Protein AF-0000000065978374 (afdb_homodimer)

pLDDT: mean 97.98, std 1.86, range [86.25, 99.0]

Sequence (442 aa):
VQWHQIPGKLMHITATPHFLWGVNSNQQIYLCRQPCYDGQWTQISGSLKQVDADDHEVWGVNRNDDIYKRPVDGSGSWVRVSGKLKHVSASGYGYIWGVNSNDQIYKCPKPCNGAWTQVNGRLKQIDGGQSMVYGVNSANAIYRRPVDGSGSWQQISGSLKHITGSGLSEVFGVNSNDQIYRCTKPCSGQWSLIDGRLKQCDATGNTIVGVNSVDNIYRSGVQWHQIPGKLMHITATPHFLWGVNSNQQIYLCRQPCYDGQWTQISGSLKQVDADDHEVWGVNRNDDIYKRPVDGSGSWVRVSGKLKHVSASGYGYIWGVNSNDQIYKCPKPCNGAWTQVNGRLKQIDGGQSMVYGVNSANAIYRRPVDGSGSWQQISGSLKHITGSGLSEVFGVNSNDQIYRCTKPCSGQWSLIDGRLKQCDATGNTIVGVNSVDNIYRSG

Radius of gyration: 21.27 Å; Cα contacts (8 Å, |Δi|>4): 1409; chains: 2; bounding box: 43×60×51 Å

Solvent-accessible surface area (backbone atoms only — not comparable to full-atom values): 21474 Å² total; per-residue (Å²): 124,53,76,41,70,28,61,66,65,26,63,36,51,26,37,35,80,52,32,36,38,31,16,26,92,84,16,42,31,35,39,27,54,57,88,36,66,80,34,69,64,42,77,44,90,71,64,27,64,39,55,19,32,33,60,55,36,31,34,32,16,25,94,84,15,43,30,34,35,29,46,50,86,66,51,83,63,79,41,79,37,66,68,64,26,63,38,56,15,39,40,17,50,48,22,33,38,31,17,25,91,84,15,42,31,35,38,20,54,46,73,62,77,47,69,66,41,78,42,89,68,64,26,62,40,54,17,21,4,75,63,37,25,30,28,18,26,91,86,15,44,30,33,35,29,44,36,84,64,54,84,62,80,41,78,35,62,67,64,28,66,37,54,24,27,38,22,65,60,36,30,39,34,17,26,92,84,16,44,29,33,36,21,56,62,84,62,73,45,70,66,41,81,42,82,68,64,25,61,38,57,24,25,30,53,92,37,44,38,30,16,26,91,85,14,44,31,36,34,46,110,122,54,76,40,72,28,59,67,67,26,63,34,51,24,36,36,81,53,32,33,40,32,18,25,91,84,16,41,31,36,39,25,55,57,87,35,68,79,33,69,64,41,77,45,90,68,64,28,66,40,58,20,32,34,59,54,35,30,33,32,17,26,94,83,15,44,31,33,34,30,44,49,87,64,51,83,60,79,41,79,37,66,69,63,26,63,36,55,15,40,41,17,48,47,23,34,38,32,18,24,93,84,16,42,30,34,38,21,54,44,73,64,80,47,68,67,41,80,43,91,69,64,26,62,40,55,17,21,3,76,62,36,25,29,28,17,26,91,84,15,45,30,33,35,27,43,37,86,64,54,84,62,80,41,77,33,62,68,65,28,66,36,51,24,25,38,22,64,60,35,31,39,34,16,25,92,84,16,42,30,34,37,21,57,63,84,61,71,44,70,65,40,82,40,81,68,64,25,60,39,57,27,24,30,53,93,36,44,35,28,16,25,90,84,16,43,32,36,33,46,110

Organism: Tachypleus tridentatus (NCBI:txid6853)

Secondary structure (DSSP, 8-state):
--EEEEEEE-SEEEE-SSEEEEE-TT--EEEEETT-TT---EEESS--SEEEE-SSEEEEE-TT-EEEEEETTS-S--EEEEEE-SEEE--STTEEEEE-TT-EEEEEESSPSS--EEEEEE-SEEEE-SSEEEEE-TT--EEEEETTS-S--EEESS--SEEE--BSSEEEEE-TT-EEEEEESSPSS--EEEEEE-SEEEEEBTEEEEE-TT-EEEEE-/--EEEEEEE-SEEEE-SSEEEEE-TT--EEEEETT-TT---EEESS--SEEEE-SSEEEEE-TT-EEEEEETTS-S--EEEEEE-SEEE--STTEEEEE-TT-EEEEEESSPSS--EEEEEE-SEEEE-SSEEEEE-TT--EEEEETTS-S--EEESS--SEEE--BSSEEEEE-TT-EEEEEESSPSS--EEEEEE-SEEEEEBTEEEEE-TT-EEEEE-

Foldseek 3Di:
DDKQWAPDFFPEWEDEPFKIWGAHPQQWIWIDTPPRSHVPIDTADDGFDYWEDYPFKIWGAHPQQWIWMDGNVRDDDIDTADDGFPEWEPLADQWIWGAHPQQWIWIAGPVGRHPIDTADDGFPYWYHADFKIWGAHPQQWIWIDGSVRPDDIDTADDGFPEKYHNEDQWIWGAHPQQWIWIAGPVGRHPIDTDPDGFPYWYDYYHKIWGAHPRRIIMIDD/DDKQWAPDFFPEWEDEPFKIWGAHPQQWIWIDTPPRSHVPIDTADDGFDYWEDYPFKIWGAHPQQWIWMDGNVRDDDIDTADDGFPEWEPLADQWIWGAHPQQWIWIAGPVGRHPIDTADDGFPYWYHADFKIWGAHPQQWIWIDGSVRPDDIDTADDGFPEKYHNEDQWIWGAHPQQWIWIAGPVGRHPIDTDPDGFPYWYDYYHKIWGAHPRRIIMIDD

Structure (mmCIF, N/CA/C/O backbone):
data_AF-0000000065978374-model_v1
#
loop_
_entity.id
_entity.type
_entity.pdbx_description
1 polymer 'Lectin L6'
#
loop_
_atom_site.group_PDB
_atom_site.id
_atom_site.type_symbol
_atom_site.label_atom_id
_atom_site.label_alt_id
_atom_site.label_comp_id
_atom_site.label_asym_id
_atom_site.label_entity_id
_atom_site.label_seq_id
_atom_site.pdbx_PDB_ins_code
_atom_site.Cartn_x
_atom_site.Cartn_y
_atom_site.Cartn_z
_atom_site.occupancy
_atom_site.B_iso_or_equiv
_atom_site.auth_seq_id
_atom_site.auth_comp_id
_atom_site.auth_asym_id
_atom_site.auth_atom_id
_atom_site.pdbx_PDB_model_num
ATOM 1 N N . VAL A 1 1 ? -16.656 19.312 -4.035 1 86.25 1 VAL A N 1
ATOM 2 C CA . VAL A 1 1 ? -16.766 18.219 -3.068 1 86.25 1 VAL A CA 1
ATOM 3 C C . VAL A 1 1 ? -17.781 18.609 -1.987 1 86.25 1 VAL A C 1
ATOM 5 O O . VAL A 1 1 ? -17.906 19.781 -1.637 1 86.25 1 VAL A O 1
ATOM 8 N N . GLN A 1 2 ? -18.516 17.641 -1.578 1 93.69 2 GLN A N 1
ATOM 9 C CA . GLN A 1 2 ? -19.359 17.844 -0.401 1 93.69 2 GLN A CA 1
ATOM 10 C C . GLN A 1 2 ? -18.609 17.469 0.877 1 93.69 2 GLN A C 1
ATOM 12 O O . GLN A 1 2 ? -17.984 16.422 0.949 1 93.69 2 GLN A O 1
ATOM 17 N N . TRP A 1 3 ? -18.719 18.469 1.833 1 97.81 3 TRP A N 1
ATOM 18 C CA . TRP A 1 3 ? -17.984 18.25 3.076 1 97.81 3 TRP A CA 1
ATOM 19 C C . TRP A 1 3 ? -18.938 17.812 4.191 1 97.81 3 TRP A C 1
ATOM 21 O O . TRP A 1 3 ? -20.047 18.328 4.32 1 97.81 3 TRP A O 1
ATOM 31 N N . HIS A 1 4 ? -18.406 16.906 4.961 1 98.19 4 HIS A N 1
ATOM 32 C CA . HIS A 1 4 ? -19 16.531 6.238 1 98.19 4 HIS A CA 1
ATOM 33 C C . HIS A 1 4 ? -18.094 16.906 7.398 1 98.19 4 HIS A C 1
ATOM 35 O O . HIS A 1 4 ? -16.922 16.5 7.438 1 98.19 4 HIS A O 1
ATOM 41 N N . GLN A 1 5 ? -18.688 17.625 8.242 1 98.69 5 GLN A N 1
ATOM 42 C CA . GLN A 1 5 ? -17.906 17.922 9.445 1 98.69 5 GLN A CA 1
ATOM 43 C C . GLN A 1 5 ? -18.016 16.781 10.453 1 98.69 5 GLN A C 1
ATOM 45 O O . GLN A 1 5 ? -19.125 16.359 10.805 1 98.69 5 GLN A O 1
ATOM 50 N N . ILE A 1 6 ? -16.953 16.344 10.922 1 98.88 6 ILE A N 1
ATOM 51 C CA . ILE A 1 6 ? -16.906 15.305 11.945 1 98.88 6 ILE A CA 1
ATOM 52 C C . ILE A 1 6 ? -16.766 15.945 13.328 1 98.88 6 ILE A C 1
ATOM 54 O O . ILE A 1 6 ? -15.93 16.812 13.531 1 98.88 6 ILE A O 1
ATOM 58 N N . PRO A 1 7 ? -17.578 15.508 14.289 1 98.81 7 PRO A N 1
ATOM 59 C CA . PRO A 1 7 ? -17.438 16.062 15.633 1 98.81 7 PRO A CA 1
ATOM 60 C C . PRO A 1 7 ? -16.062 15.82 16.234 1 98.81 7 PRO A C 1
ATOM 62 O O . PRO A 1 7 ? -15.469 14.758 16.031 1 98.81 7 PRO A O 1
ATOM 65 N N . GLY A 1 8 ? -15.57 16.844 16.953 1 98.69 8 GLY A N 1
ATOM 66 C CA . GLY A 1 8 ? -14.25 16.797 17.562 1 98.69 8 GLY A CA 1
ATOM 67 C C . GLY A 1 8 ? -13.328 17.906 17.078 1 98.69 8 GLY A C 1
ATOM 68 O O . GLY A 1 8 ? -13.727 18.734 16.266 1 98.69 8 GLY A O 1
ATOM 69 N N . LYS A 1 9 ? -12.117 17.953 17.641 1 98.88 9 LYS A N 1
ATOM 70 C CA . LYS A 1 9 ? -11.086 18.922 17.281 1 98.88 9 LYS A CA 1
ATOM 71 C C . LYS A 1 9 ? -9.734 18.25 17.094 1 98.88 9 LYS A C 1
ATOM 73 O O . LYS A 1 9 ? -9.25 17.562 18 1 98.88 9 LYS A O 1
ATOM 78 N N . LEU A 1 10 ? -9.164 18.453 15.93 1 98.94 10 LEU A N 1
ATOM 79 C CA . LEU A 1 10 ? -7.82 17.969 15.641 1 98.94 10 LEU A CA 1
ATOM 80 C C . LEU A 1 10 ? -6.984 19.047 14.961 1 98.94 10 LEU A C 1
ATOM 82 O O . LEU A 1 10 ? -7.512 19.859 14.195 1 98.94 10 LEU A O 1
ATOM 86 N N . MET A 1 11 ? -5.715 19.016 15.234 1 98.88 11 MET A N 1
ATOM 87 C CA . MET A 1 11 ? -4.824 19.922 14.516 1 98.88 11 MET A CA 1
ATOM 88 C C . MET A 1 11 ? -4.172 19.219 13.328 1 98.88 11 MET A C 1
ATOM 90 O O . MET A 1 11 ? -3.648 19.875 12.422 1 98.88 11 MET A O 1
ATOM 94 N N . HIS A 1 12 ? -4.086 17.922 13.359 1 98.94 12 HIS A N 1
ATOM 95 C CA . HIS A 1 12 ? -3.529 17.078 12.312 1 98.94 12 HIS A CA 1
ATOM 96 C C . HIS A 1 12 ? -4.309 15.773 12.188 1 98.94 12 HIS A C 1
ATOM 98 O O . HIS A 1 12 ? -4.695 15.18 13.195 1 98.94 12 HIS A O 1
ATOM 104 N N . ILE A 1 13 ? -4.535 15.297 10.898 1 98.94 13 ILE A N 1
ATOM 105 C CA . ILE A 1 13 ? -5.332 14.094 10.68 1 98.94 13 ILE A CA 1
ATOM 106 C C . ILE A 1 13 ? -4.73 13.281 9.531 1 98.94 13 ILE A C 1
ATOM 108 O O . ILE A 1 13 ? -4.121 13.844 8.617 1 98.94 13 ILE A O 1
ATOM 112 N N . THR A 1 14 ? -4.82 11.992 9.594 1 98.94 14 THR A N 1
ATOM 113 C CA . THR A 1 14 ? -4.477 11.086 8.5 1 98.94 14 THR A CA 1
ATOM 114 C C . THR A 1 14 ? -5.543 10.008 8.336 1 98.94 14 THR A C 1
ATOM 116 O O . THR A 1 14 ? -6.289 9.719 9.273 1 98.94 14 THR A O 1
ATOM 119 N N . ALA A 1 15 ? -5.602 9.461 7.129 1 98.62 15 ALA A N 1
ATOM 120 C CA . ALA A 1 15 ? -6.641 8.484 6.82 1 98.62 15 ALA A CA 1
ATOM 121 C C . ALA A 1 15 ? -6.051 7.246 6.148 1 98.62 15 ALA A C 1
ATOM 123 O O . ALA A 1 15 ? -5.148 7.355 5.316 1 98.62 15 ALA A O 1
ATOM 124 N N . THR A 1 16 ? -6.512 6.125 6.547 1 98.06 16 THR A N 1
ATOM 125 C CA . THR A 1 16 ? -6.43 4.871 5.801 1 98.06 16 THR A CA 1
ATOM 126 C C . THR A 1 16 ? -7.812 4.43 5.332 1 98.06 16 THR A C 1
ATOM 128 O O . THR A 1 16 ? -8.82 5.062 5.66 1 98.06 16 THR A O 1
ATOM 131 N N . PRO A 1 17 ? -7.879 3.355 4.594 1 97.12 17 PRO A N 1
ATOM 132 C CA . PRO A 1 17 ? -9.203 2.904 4.172 1 97.12 17 PRO A CA 1
ATOM 133 C C . PRO A 1 17 ? -10.125 2.598 5.352 1 97.12 17 PRO A C 1
ATOM 135 O O . PRO A 1 17 ? -11.352 2.693 5.223 1 97.12 17 PRO A O 1
ATOM 138 N N . HIS A 1 18 ? -9.492 2.387 6.539 1 98 18 HIS A N 1
ATOM 139 C CA . HIS A 1 18 ? -10.367 1.854 7.578 1 98 18 HIS A CA 1
ATOM 140 C C . HIS A 1 18 ? -10.281 2.689 8.852 1 98 18 HIS A C 1
ATOM 142 O O . HIS A 1 18 ? -11.109 2.541 9.75 1 98 18 HIS A O 1
ATOM 148 N N . PHE A 1 19 ? -9.32 3.568 8.914 1 98.69 19 PHE A N 1
ATOM 149 C CA . PHE A 1 19 ? -9.125 4.305 10.156 1 98.69 19 PHE A CA 1
ATOM 150 C C . PHE A 1 19 ? -8.797 5.766 9.875 1 98.69 19 PHE A C 1
ATOM 152 O O . PHE A 1 19 ? -8.109 6.074 8.906 1 98.69 19 PHE A O 1
ATOM 159 N N . LEU A 1 20 ? -9.234 6.602 10.766 1 98.88 20 LEU A N 1
ATOM 160 C CA . LEU A 1 20 ? -8.719 7.957 10.938 1 98.88 20 LEU A CA 1
ATOM 161 C C . LEU A 1 20 ? -7.871 8.062 12.195 1 98.88 20 LEU A C 1
ATOM 163 O O . LEU A 1 20 ? -8.227 7.508 13.242 1 98.88 20 LEU A O 1
ATOM 167 N N . TRP A 1 21 ? -6.785 8.727 12.047 1 98.94 21 TRP A N 1
ATOM 168 C CA . TRP A 1 21 ? -5.941 9.086 13.18 1 98.94 21 TRP A CA 1
ATOM 169 C C . TRP A 1 21 ? -5.691 10.586 13.211 1 98.94 21 TRP A C 1
ATOM 171 O O . TRP A 1 21 ? -5.598 11.234 12.164 1 98.94 21 TRP A O 1
ATOM 181 N N . GLY A 1 22 ? -5.559 11.133 14.383 1 98.94 22 GLY A N 1
ATOM 182 C CA . GLY A 1 22 ? -5.227 12.547 14.477 1 98.94 22 GLY A CA 1
ATOM 183 C C . GLY A 1 22 ? -4.734 12.953 15.852 1 98.94 22 GLY A C 1
ATOM 184 O O . GLY A 1 22 ? -4.754 12.148 16.781 1 98.94 22 GLY A O 1
ATOM 185 N N . VAL A 1 23 ? -4.227 14.156 15.867 1 99 23 VAL A N 1
ATOM 186 C CA . VAL A 1 23 ? -3.76 14.742 17.109 1 99 23 VAL A CA 1
ATOM 187 C C . VAL A 1 23 ? -4.375 16.125 17.297 1 99 23 VAL A C 1
ATOM 189 O O . VAL A 1 23 ? -4.594 16.844 16.312 1 99 23 VAL A O 1
ATOM 192 N N . ASN A 1 24 ? -4.641 16.438 18.516 1 98.94 24 ASN A N 1
ATOM 193 C CA . ASN A 1 24 ? -5.172 17.781 18.781 1 98.94 24 ASN A CA 1
ATOM 194 C C . ASN A 1 24 ? -4.082 18.734 19.234 1 98.94 24 ASN A C 1
ATOM 196 O O . ASN A 1 24 ? -2.898 18.391 19.219 1 98.94 24 ASN A O 1
ATOM 200 N N . SER A 1 25 ? -4.531 19.906 19.609 1 98.69 25 SER A N 1
ATOM 201 C CA . SER A 1 25 ? -3.592 20.969 19.953 1 98.69 25 SER A CA 1
ATOM 202 C C . SER A 1 25 ? -2.844 20.641 21.234 1 98.69 25 SER A C 1
ATOM 204 O O . SER A 1 25 ? -1.785 21.219 21.5 1 98.69 25 SER A O 1
ATOM 206 N N . ASN A 1 26 ? -3.398 19.719 22.078 1 98.69 26 ASN A N 1
ATOM 207 C CA . ASN A 1 26 ? -2.736 19.281 23.297 1 98.69 26 ASN A CA 1
ATOM 208 C C . ASN A 1 26 ? -1.855 18.062 23.062 1 98.69 26 ASN A C 1
ATOM 210 O O . ASN A 1 26 ? -1.359 17.453 24 1 98.69 26 ASN A O 1
ATOM 214 N N . GLN A 1 27 ? -1.805 17.625 21.844 1 98.81 27 GLN A N 1
ATOM 215 C CA . GLN A 1 27 ? -0.979 16.5 21.406 1 98.81 27 GLN A CA 1
ATOM 216 C C . GLN A 1 27 ? -1.55 15.18 21.891 1 98.81 27 GLN A C 1
ATOM 218 O O . GLN A 1 27 ? -0.815 14.195 22.031 1 98.81 27 GLN A O 1
ATOM 223 N N . GLN A 1 28 ? -2.793 15.25 22.203 1 98.94 28 GLN A N 1
ATOM 224 C CA . GLN A 1 28 ? -3.486 13.992 22.453 1 98.94 28 GLN A CA 1
ATOM 225 C C . GLN A 1 28 ? -3.799 13.258 21.156 1 98.94 28 GLN A C 1
ATOM 227 O O . GLN A 1 28 ? -4.105 13.891 20.141 1 98.94 28 GLN A O 1
ATOM 232 N N . ILE A 1 29 ? -3.77 11.969 21.219 1 98.94 29 ILE A N 1
ATOM 233 C CA . ILE A 1 29 ? -3.873 11.141 20.031 1 98.94 29 ILE A CA 1
ATOM 234 C C . ILE A 1 29 ? -5.25 10.484 19.969 1 98.94 29 ILE A C 1
ATOM 236 O O . ILE A 1 29 ? -5.734 9.961 20.984 1 98.94 29 ILE A O 1
ATOM 240 N N . TYR A 1 30 ? -5.797 10.469 18.781 1 98.94 30 TYR A N 1
ATOM 241 C CA . TYR A 1 30 ? -7.145 9.93 18.625 1 98.94 30 TYR A CA 1
ATOM 242 C C . TYR A 1 30 ? -7.23 9 17.422 1 98.94 30 TYR A C 1
ATOM 244 O O . TYR A 1 30 ? -6.594 9.242 16.391 1 98.94 30 TYR A O 1
ATOM 252 N N . LEU A 1 31 ? -8.055 7.953 17.594 1 98.94 31 LEU A N 1
ATOM 253 C CA . LEU A 1 31 ? -8.367 6.957 16.578 1 98.94 31 LEU A CA 1
ATOM 254 C C . LEU A 1 31 ? -9.875 6.859 16.359 1 98.94 31 LEU A C 1
ATOM 256 O O . LEU A 1 31 ? -10.648 6.867 17.312 1 98.94 31 LEU A O 1
ATOM 260 N N . CYS A 1 32 ? -10.258 6.801 15.117 1 98.88 32 CYS A N 1
ATOM 261 C CA . CYS A 1 32 ? -11.656 6.594 14.773 1 98.88 32 CYS A CA 1
ATOM 262 C C . CYS A 1 32 ? -11.789 5.645 13.586 1 98.88 32 CYS A C 1
ATOM 264 O O . CYS A 1 32 ? -11.023 5.738 12.617 1 98.88 32 CYS A O 1
ATOM 266 N N . ARG A 1 33 ? -12.711 4.766 13.633 1 98.25 33 ARG A N 1
ATOM 267 C CA . ARG A 1 33 ? -12.969 3.912 12.477 1 98.25 33 ARG A CA 1
ATOM 268 C C . ARG A 1 33 ? -13.688 4.684 11.375 1 98.25 33 ARG A C 1
ATOM 270 O O . ARG A 1 33 ? -14.602 5.469 11.656 1 98.25 33 ARG A O 1
ATOM 277 N N . GLN A 1 34 ? -13.297 4.488 10.133 1 97.44 34 GLN A N 1
ATOM 278 C CA . GLN A 1 34 ? -13.961 5.148 9.016 1 97.44 34 GLN A CA 1
ATOM 279 C C . GLN A 1 34 ? -15.383 4.629 8.836 1 97.44 34 GLN A C 1
ATOM 281 O O . GLN A 1 34 ? -15.656 3.455 9.086 1 97.44 34 GLN A O 1
ATOM 286 N N . PRO A 1 35 ? -16.312 5.543 8.523 1 96.56 35 PRO A N 1
ATOM 287 C CA . PRO A 1 35 ? -16.141 6.918 8.055 1 96.56 35 PRO A CA 1
ATOM 288 C C . PRO A 1 35 ? -16.141 7.938 9.195 1 96.56 35 PRO A C 1
ATOM 290 O O . PRO A 1 35 ? -15.781 9.102 8.984 1 96.56 35 PRO A O 1
ATOM 293 N N . CYS A 1 36 ? -16.516 7.602 10.391 1 98.19 36 CYS A N 1
ATOM 294 C CA . CYS A 1 36 ? -16.422 8.359 11.633 1 98.19 36 CYS A CA 1
ATOM 295 C C . CYS A 1 36 ? -17.359 9.562 11.609 1 98.19 36 CYS A C 1
ATOM 297 O O . CYS A 1 36 ? -17.047 10.617 12.164 1 98.19 36 CYS A O 1
ATOM 299 N N . TYR A 1 37 ? -18.406 9.453 10.938 1 97.44 37 TYR A N 1
ATOM 300 C CA . TYR A 1 37 ? -19.328 10.57 10.789 1 97.44 37 TYR A CA 1
ATOM 301 C C . TYR A 1 37 ? -19.844 11.031 12.141 1 97.44 37 TYR A C 1
ATOM 303 O O . TYR A 1 37 ? -20.156 12.211 12.32 1 97.44 37 TYR A O 1
ATOM 311 N N . ASP A 1 38 ? -19.891 10.141 13.078 1 97.69 38 ASP A N 1
ATOM 312 C CA . ASP A 1 38 ? -20.469 10.461 14.375 1 97.69 38 ASP A CA 1
ATOM 313 C C . ASP A 1 38 ? -19.406 10.914 15.367 1 97.69 38 ASP A C 1
ATOM 315 O O . ASP A 1 38 ? -19.719 11.211 16.531 1 97.69 38 ASP A O 1
ATOM 319 N N . GLY A 1 39 ? -18.234 10.875 14.984 1 98.25 39 GLY A N 1
ATOM 320 C CA . GLY A 1 39 ? -17.141 11.352 15.82 1 98.25 39 GLY A CA 1
ATOM 321 C C . GLY A 1 39 ? -16.844 10.438 17 1 98.25 39 GLY A C 1
ATOM 322 O O . GLY A 1 39 ? -16.531 10.914 18.094 1 98.25 39 GLY A O 1
ATOM 323 N N . GLN A 1 40 ? -17.016 9.141 16.812 1 98.5 40 GLN A N 1
ATOM 324 C CA . GLN A 1 40 ? -16.719 8.195 17.875 1 98.5 40 GLN A CA 1
ATOM 325 C C . GLN A 1 40 ? -15.211 7.965 18 1 98.5 40 GLN A C 1
ATOM 327 O O . GLN A 1 40 ? -14.719 6.863 17.719 1 98.5 40 GLN A O 1
ATOM 332 N N . TRP A 1 41 ? -14.539 8.93 18.594 1 98.88 41 TRP A N 1
ATOM 333 C CA . TRP A 1 41 ? -13.094 8.906 18.75 1 98.88 41 TRP A CA 1
ATOM 334 C C . TRP A 1 41 ? -12.695 8.109 20 1 98.88 41 TRP A C 1
ATOM 336 O O . TRP A 1 41 ? -13.359 8.203 21.031 1 98.88 41 TRP A O 1
ATOM 346 N N . THR A 1 42 ? -11.648 7.406 19.891 1 98.88 42 THR A N 1
ATOM 347 C CA . THR A 1 42 ? -10.953 6.797 21.031 1 98.88 42 THR A CA 1
ATOM 348 C C . THR A 1 42 ? -9.609 7.473 21.266 1 98.88 42 THR A C 1
ATOM 350 O O . THR A 1 42 ? -8.781 7.559 20.359 1 98.88 42 THR A O 1
ATOM 353 N N . GLN A 1 43 ? -9.406 7.91 22.422 1 98.88 43 GLN A N 1
ATOM 354 C CA . GLN A 1 43 ? -8.109 8.484 22.734 1 98.88 43 GLN A CA 1
ATOM 355 C C . GLN A 1 43 ? -7.066 7.398 22.984 1 98.88 43 GLN A C 1
ATOM 357 O O . GLN A 1 43 ? -7.316 6.445 23.719 1 98.88 43 GLN A O 1
ATOM 362 N N . ILE A 1 44 ? -6.039 7.504 22.438 1 98.94 44 ILE A N 1
ATOM 363 C CA . ILE A 1 44 ? -4.926 6.57 22.562 1 98.94 44 ILE A CA 1
ATOM 364 C C . ILE A 1 44 ? -3.836 7.188 23.438 1 98.94 44 ILE A C 1
ATOM 366 O O . ILE A 1 44 ? -3.527 8.375 23.312 1 98.94 44 ILE A O 1
ATOM 370 N N . SER A 1 45 ? -3.225 6.422 24.281 1 98.5 45 SER A N 1
ATOM 371 C CA . SER A 1 45 ? -2.188 6.93 25.172 1 98.5 45 SER A CA 1
ATOM 372 C C . SER A 1 45 ? -0.984 7.445 24.391 1 98.5 45 SER A C 1
ATOM 374 O O . SER A 1 45 ? -0.697 6.957 23.297 1 98.5 45 SER A O 1
ATOM 376 N N . GLY A 1 46 ? -0.322 8.445 25.016 1 98.56 46 GLY A N 1
ATOM 377 C CA . GLY A 1 46 ? 0.855 9.039 24.406 1 98.56 46 GLY A CA 1
ATOM 378 C C . GLY A 1 46 ? 0.66 10.492 24.016 1 98.56 46 GLY A C 1
ATOM 379 O O . GLY A 1 46 ? -0.376 11.086 24.328 1 98.56 46 GLY A O 1
ATOM 380 N N . SER A 1 47 ? 1.729 11.039 23.422 1 98.88 47 SER A N 1
ATOM 381 C CA . SER A 1 47 ? 1.733 12.43 22.984 1 98.88 47 SER A CA 1
ATOM 382 C C . SER A 1 47 ? 2.51 12.602 21.688 1 98.88 47 SER A C 1
ATOM 384 O O . SER A 1 47 ? 3.711 12.328 21.625 1 98.88 47 SER A O 1
ATOM 386 N N . LEU A 1 48 ? 1.785 13.008 20.656 1 98.94 48 LEU A N 1
ATOM 387 C CA . LEU A 1 48 ? 2.377 13.242 19.344 1 98.94 48 LEU A CA 1
ATOM 388 C C . LEU A 1 48 ? 1.913 14.578 18.766 1 98.94 48 LEU A C 1
ATOM 390 O O . LEU A 1 48 ? 0.811 15.039 19.078 1 98.94 48 LEU A O 1
ATOM 394 N N . LYS A 1 49 ? 2.73 15.125 17.906 1 98.94 49 LYS A N 1
ATOM 395 C CA . LYS A 1 49 ? 2.336 16.375 17.25 1 98.94 49 LYS A CA 1
ATOM 396 C C . LYS A 1 49 ? 1.898 16.109 15.812 1 98.94 49 LYS A C 1
ATOM 398 O O . LYS A 1 49 ? 1.27 16.969 15.188 1 98.94 49 LYS A O 1
ATOM 403 N N . GLN A 1 50 ? 2.229 14.984 15.25 1 98.94 50 GLN A N 1
ATOM 404 C CA . GLN A 1 50 ? 1.936 14.633 13.859 1 98.94 50 GLN A CA 1
ATOM 405 C C . GLN A 1 50 ? 1.873 13.117 13.68 1 98.94 50 GLN A C 1
ATOM 407 O O . GLN A 1 50 ? 2.652 12.383 14.289 1 98.94 50 GLN A O 1
ATOM 412 N N . VAL A 1 51 ? 0.91 12.664 12.797 1 98.94 51 VAL A N 1
ATOM 413 C CA . VAL A 1 51 ? 0.768 11.234 12.531 1 98.94 51 VAL A CA 1
ATOM 414 C C . VAL A 1 51 ? 0.529 11 11.047 1 98.94 51 VAL A C 1
ATOM 416 O O . VAL A 1 51 ? -0.002 11.867 10.352 1 98.94 51 VAL A O 1
ATOM 419 N N . ASP A 1 52 ? 0.877 9.891 10.531 1 98.94 52 ASP A N 1
ATOM 420 C CA . ASP A 1 52 ? 0.517 9.328 9.234 1 98.94 52 ASP A CA 1
ATOM 421 C C . ASP A 1 52 ? 0.444 7.805 9.305 1 98.94 52 ASP A C 1
ATOM 423 O O . ASP A 1 52 ? 1.098 7.184 10.141 1 98.94 52 ASP A O 1
ATOM 427 N N . ALA A 1 53 ? -0.404 7.25 8.391 1 98.81 53 ALA A N 1
ATOM 428 C CA . ALA A 1 53 ? -0.644 5.816 8.531 1 98.81 53 ALA A CA 1
ATOM 429 C C . ALA A 1 53 ? -0.706 5.137 7.168 1 98.81 53 ALA A C 1
ATOM 431 O O . ALA A 1 53 ? -1.001 5.781 6.16 1 98.81 53 ALA A O 1
ATOM 432 N N . ASP A 1 54 ? -0.363 3.879 7.184 1 97.81 54 ASP A N 1
ATOM 433 C CA . ASP A 1 54 ? -0.715 2.975 6.094 1 97.81 54 ASP A CA 1
ATOM 434 C C . ASP A 1 54 ? -1.637 1.858 6.582 1 97.81 54 ASP A C 1
ATOM 436 O O . ASP A 1 54 ? -2.324 2.014 7.594 1 97.81 54 ASP A O 1
ATOM 440 N N . ASP A 1 55 ? -1.69 0.772 5.855 1 96.81 55 ASP A N 1
ATOM 441 C CA . ASP A 1 55 ? -2.666 -0.281 6.121 1 96.81 55 ASP A CA 1
ATOM 442 C C . ASP A 1 55 ? -2.352 -1.004 7.43 1 96.81 55 ASP A C 1
ATOM 444 O O . ASP A 1 55 ? -3.215 -1.684 7.992 1 96.81 55 ASP A O 1
ATOM 448 N N . HIS A 1 56 ? -1.095 -0.823 7.883 1 97.88 56 HIS A N 1
ATOM 449 C CA . HIS A 1 56 ? -0.687 -1.722 8.953 1 97.88 56 HIS A CA 1
ATOM 450 C C . HIS A 1 56 ? -0.189 -0.941 10.172 1 97.88 56 HIS A C 1
ATOM 452 O O . HIS A 1 56 ? -0.333 -1.395 11.305 1 97.88 56 HIS A O 1
ATOM 458 N N . GLU A 1 57 ? 0.362 0.175 9.859 1 98.62 57 GLU A N 1
ATOM 459 C CA . GLU A 1 57 ? 0.984 0.932 10.945 1 98.62 57 GLU A CA 1
ATOM 460 C C . GLU A 1 57 ? 0.574 2.4 10.898 1 98.62 57 GLU A C 1
ATOM 462 O O . GLU A 1 57 ? 0.333 2.949 9.82 1 98.62 57 GLU A O 1
ATOM 467 N N . VAL A 1 58 ? 0.498 2.938 12.062 1 98.88 58 VAL A N 1
ATOM 468 C CA . VAL A 1 58 ? 0.489 4.387 12.219 1 98.88 58 VAL A CA 1
ATOM 469 C C . VAL A 1 58 ? 1.822 4.855 12.797 1 98.88 58 VAL A C 1
ATOM 471 O O . VAL A 1 58 ? 2.373 4.211 13.695 1 98.88 58 VAL A O 1
ATOM 474 N N . TRP A 1 59 ? 2.291 5.914 12.227 1 98.94 59 TRP A N 1
ATOM 475 C CA . TRP A 1 59 ? 3.533 6.559 12.648 1 98.94 59 TRP A CA 1
ATOM 476 C C . TRP A 1 59 ? 3.266 7.961 13.18 1 98.94 59 TRP A C 1
ATOM 478 O O . TRP A 1 59 ? 2.281 8.602 12.805 1 98.94 59 TRP A O 1
ATOM 488 N N . GLY A 1 60 ? 4.133 8.406 14.086 1 98.94 60 GLY A N 1
ATOM 489 C CA . GLY A 1 60 ? 4.039 9.773 14.562 1 98.94 60 GLY A CA 1
ATOM 490 C C . GLY A 1 60 ? 5.328 10.289 15.172 1 98.94 60 GLY A C 1
ATOM 491 O O . GLY A 1 60 ? 6.242 9.508 15.445 1 98.94 60 GLY A O 1
ATOM 492 N N . VAL A 1 61 ? 5.332 11.578 15.297 1 99 61 VAL A N 1
ATOM 493 C CA . VAL A 1 61 ? 6.469 12.234 15.938 1 99 61 VAL A CA 1
ATOM 494 C C . VAL A 1 61 ? 5.977 13.109 17.094 1 99 61 VAL A C 1
ATOM 496 O O . VAL A 1 61 ? 4.895 13.695 17.016 1 99 61 VAL A O 1
ATOM 499 N N . ASN A 1 62 ? 6.789 13.188 18.109 1 98.94 62 ASN A N 1
ATOM 500 C CA . ASN A 1 62 ? 6.402 14.008 19.25 1 98.94 62 ASN A CA 1
ATOM 501 C C . ASN A 1 62 ? 7.121 15.352 19.25 1 98.94 62 ASN A C 1
ATOM 503 O O . ASN A 1 62 ? 7.793 15.695 18.281 1 98.94 62 ASN A O 1
ATOM 507 N N . ARG A 1 63 ? 6.879 16.078 20.312 1 98.69 63 ARG A N 1
ATOM 508 C CA . ARG A 1 63 ? 7.406 17.438 20.391 1 98.69 63 ARG A CA 1
ATOM 509 C C . ARG A 1 63 ? 8.93 17.422 20.359 1 98.69 63 ARG A C 1
ATOM 511 O O . ARG A 1 63 ? 9.555 18.422 19.984 1 98.69 63 ARG A O 1
ATOM 518 N N . ASN A 1 64 ? 9.555 16.328 20.781 1 98.81 64 ASN A N 1
ATOM 519 C CA . ASN A 1 64 ? 11.008 16.203 20.812 1 98.81 64 ASN A CA 1
ATOM 520 C C . ASN A 1 64 ? 11.539 15.609 19.516 1 98.81 64 ASN A C 1
ATOM 522 O O . ASN A 1 64 ? 12.719 15.266 19.422 1 98.81 64 ASN A O 1
ATOM 526 N N . ASP A 1 65 ? 10.695 15.305 18.578 1 98.94 65 ASP A N 1
ATOM 527 C CA . ASP A 1 65 ? 11.016 14.773 17.266 1 98.94 65 ASP A CA 1
ATOM 528 C C . ASP A 1 65 ? 11.352 13.281 17.344 1 98.94 65 ASP A C 1
ATOM 530 O O . ASP A 1 65 ? 11.984 12.734 16.438 1 98.94 65 ASP A O 1
ATOM 534 N N . ASP A 1 66 ? 11 12.711 18.453 1 98.94 66 ASP A N 1
ATOM 535 C CA . ASP A 1 66 ? 11.125 11.258 18.516 1 98.94 66 ASP A CA 1
ATOM 536 C C . ASP A 1 66 ? 10.094 10.578 17.625 1 98.94 66 ASP A C 1
ATOM 538 O O . ASP A 1 66 ? 8.969 11.055 17.5 1 98.94 66 ASP A O 1
ATOM 542 N N . ILE A 1 67 ? 10.445 9.492 17.078 1 98.94 67 ILE A N 1
ATOM 543 C CA . ILE A 1 67 ? 9.625 8.789 16.109 1 98.94 67 ILE A CA 1
ATOM 544 C C . ILE A 1 67 ? 9 7.555 16.75 1 98.94 67 ILE A C 1
ATOM 546 O O . ILE A 1 67 ? 9.688 6.781 17.422 1 98.94 67 ILE A O 1
ATOM 550 N N . TYR A 1 68 ? 7.754 7.379 16.5 1 98.94 68 TYR A N 1
ATOM 551 C CA . TYR A 1 68 ? 7.047 6.227 17.047 1 98.94 68 TYR A CA 1
ATOM 552 C C . TYR A 1 68 ? 6.172 5.57 15.992 1 98.94 68 TYR A C 1
ATOM 554 O O . TYR A 1 68 ? 5.715 6.23 15.055 1 98.94 68 TYR A O 1
ATOM 562 N N . LYS A 1 69 ? 5.926 4.273 16.188 1 98.81 69 LYS A N 1
ATOM 563 C CA . LYS A 1 69 ? 4.941 3.553 15.383 1 98.81 69 LYS A CA 1
ATOM 564 C C . LYS A 1 69 ? 4.152 2.564 16.234 1 98.81 69 LYS A C 1
ATOM 566 O O . LYS A 1 69 ? 4.586 2.197 17.328 1 98.81 69 LYS A O 1
ATOM 571 N N . ARG A 1 70 ? 3.043 2.186 15.766 1 98.56 70 ARG A N 1
ATOM 572 C CA . ARG A 1 70 ? 2.223 1.125 16.344 1 98.56 70 ARG A CA 1
ATOM 573 C C . ARG A 1 70 ? 1.271 0.543 15.297 1 98.56 70 ARG A C 1
ATOM 575 O O . ARG A 1 70 ? 1.101 1.113 14.219 1 98.56 70 ARG A O 1
ATOM 582 N N . PRO A 1 71 ? 0.639 -0.625 15.594 1 98.25 71 PRO A N 1
ATOM 583 C CA . PRO A 1 71 ? -0.37 -1.14 14.664 1 98.25 71 PRO A CA 1
ATOM 584 C C . PRO A 1 71 ? -1.517 -0.157 14.438 1 98.25 71 PRO A C 1
ATOM 586 O O . PRO A 1 71 ? -1.994 0.472 15.383 1 98.25 71 PRO A O 1
ATOM 589 N N . VAL A 1 72 ? -2.023 -0.124 13.258 1 98.75 72 VAL A N 1
ATOM 590 C CA . VAL A 1 72 ? -2.924 0.938 12.82 1 98.75 72 VAL A CA 1
ATOM 591 C C . VAL A 1 72 ? -4.305 0.731 13.438 1 98.75 72 VAL A C 1
ATOM 593 O O . VAL A 1 72 ? -5.109 1.664 13.5 1 98.75 72 VAL A O 1
ATOM 596 N N . ASP A 1 73 ? -4.609 -0.429 13.906 1 98.31 73 ASP A N 1
ATOM 597 C CA . ASP A 1 73 ? -5.938 -0.703 14.445 1 98.31 73 ASP A CA 1
ATOM 598 C C . ASP A 1 73 ? -6.023 -0.307 15.922 1 98.31 73 ASP A C 1
ATOM 600 O O . ASP A 1 73 ? -7.043 -0.535 16.562 1 98.31 73 ASP A O 1
ATOM 604 N N . GLY A 1 74 ? -4.945 0.205 16.422 1 97.94 74 GLY A N 1
ATOM 605 C CA . GLY A 1 74 ? -4.926 0.679 17.797 1 97.94 74 GLY A CA 1
ATOM 606 C C . GLY A 1 74 ? -4.453 -0.373 18.781 1 97.94 74 GLY A C 1
ATOM 607 O O . GLY A 1 74 ? -4.297 -0.091 19.969 1 97.94 74 GLY A O 1
ATOM 608 N N . SER A 1 75 ? -4.191 -1.505 18.297 1 96.25 75 SER A N 1
ATOM 609 C CA . SER A 1 75 ? -3.672 -2.543 19.172 1 96.25 75 SER A CA 1
ATOM 610 C C . SER A 1 75 ? -2.193 -2.324 19.469 1 96.25 75 SER A C 1
ATOM 612 O O . SER A 1 75 ? -1.564 -1.43 18.906 1 96.25 75 SER A O 1
ATOM 614 N N . GLY A 1 76 ? -1.714 -2.996 20.484 1 95.81 76 GLY A N 1
ATOM 615 C CA . GLY A 1 76 ? -0.301 -2.934 20.812 1 95.81 76 GLY A CA 1
ATOM 616 C C . GLY A 1 76 ? 0.11 -1.602 21.422 1 95.81 76 GLY A C 1
ATOM 617 O O . GLY A 1 76 ? -0.742 -0.807 21.812 1 95.81 76 GLY A O 1
ATOM 618 N N . SER A 1 77 ? 1.435 -1.401 21.547 1 97.88 77 SER A N 1
ATOM 619 C CA . SER A 1 77 ? 2.004 -0.2 22.156 1 97.88 77 SER A CA 1
ATOM 620 C C . SER A 1 77 ? 2.844 0.578 21.141 1 97.88 77 SER A C 1
ATOM 622 O O . SER A 1 77 ? 3.184 0.06 20.078 1 97.88 77 SER A O 1
ATOM 624 N N . TRP A 1 78 ? 3.047 1.78 21.5 1 98.75 78 TRP A N 1
ATOM 625 C CA . TRP A 1 78 ? 3.99 2.568 20.719 1 98.75 78 TRP A CA 1
ATOM 626 C C . TRP A 1 78 ? 5.398 1.99 20.828 1 98.75 78 TRP A C 1
ATOM 628 O O . TRP A 1 78 ? 5.848 1.622 21.906 1 98.75 78 TRP A O 1
ATOM 638 N N . VAL A 1 79 ? 6.039 1.912 19.75 1 98.69 79 VAL A N 1
ATOM 639 C CA . VAL A 1 79 ? 7.445 1.536 19.672 1 98.69 79 VAL A CA 1
ATOM 640 C C . VAL A 1 79 ? 8.266 2.715 19.141 1 98.69 79 VAL A C 1
ATOM 642 O O . VAL A 1 79 ? 7.949 3.291 18.109 1 98.69 79 VAL A O 1
ATOM 645 N N . ARG A 1 80 ? 9.312 3.055 19.844 1 98.75 80 ARG A N 1
ATOM 646 C CA . ARG A 1 80 ? 10.188 4.129 19.391 1 98.75 80 ARG A CA 1
ATOM 647 C C . ARG A 1 80 ? 11.133 3.633 18.297 1 98.75 80 ARG A C 1
ATOM 649 O O . ARG A 1 80 ? 11.719 2.555 18.422 1 98.75 80 ARG A O 1
ATOM 656 N N . VAL A 1 81 ? 11.242 4.336 17.281 1 98.88 81 VAL A N 1
ATOM 657 C CA . VAL A 1 81 ? 12.164 4.051 16.188 1 98.88 81 VAL A CA 1
ATOM 658 C C . VAL A 1 81 ? 13.344 5.023 16.234 1 98.88 81 VAL A C 1
ATOM 660 O O . VAL A 1 81 ? 13.164 6.211 16.516 1 98.88 81 VAL A O 1
ATOM 663 N N . SER A 1 82 ? 14.508 4.594 15.945 1 98.69 82 SER A N 1
ATOM 664 C CA . SER A 1 82 ? 15.695 5.445 16 1 98.69 82 SER A CA 1
ATOM 665 C C . SER A 1 82 ? 15.609 6.582 14.992 1 98.69 82 SER A C 1
ATOM 667 O O . SER A 1 82 ? 14.977 6.445 13.945 1 98.69 82 SER A O 1
ATOM 669 N N . GLY A 1 83 ? 16.266 7.73 15.352 1 98.56 83 GLY A N 1
ATOM 670 C CA . GLY A 1 83 ? 16.266 8.914 14.5 1 98.56 83 GLY A CA 1
ATOM 671 C C . GLY A 1 83 ? 15.422 10.047 15.047 1 98.56 83 GLY A C 1
ATOM 672 O O . GLY A 1 83 ? 14.828 9.922 16.125 1 98.56 83 GLY A O 1
ATOM 673 N N . LYS A 1 84 ? 15.469 11.156 14.359 1 98.88 84 LYS A N 1
ATOM 674 C CA . LYS A 1 84 ? 14.688 12.344 14.703 1 98.88 84 LYS A CA 1
ATOM 675 C C . LYS A 1 84 ? 14.016 12.93 13.469 1 98.88 84 LYS A C 1
ATOM 677 O O . LYS A 1 84 ? 14.68 13.219 12.469 1 98.88 84 LYS A O 1
ATOM 682 N N . LEU A 1 85 ? 12.719 13.055 13.539 1 98.94 85 LEU A N 1
ATOM 683 C CA . LEU A 1 85 ? 11.93 13.68 12.484 1 98.94 85 LEU A CA 1
ATOM 684 C C . LEU A 1 85 ? 10.906 14.641 13.062 1 98.94 85 LEU A C 1
ATOM 686 O O . LEU A 1 85 ? 10.305 14.367 14.109 1 98.94 85 LEU A O 1
ATOM 690 N N . LYS A 1 86 ? 10.664 15.703 12.359 1 98.94 86 LYS A N 1
ATOM 691 C CA . LYS A 1 86 ? 9.57 16.578 12.758 1 98.94 86 LYS A CA 1
ATOM 692 C C . LYS A 1 86 ? 8.281 16.219 12.031 1 98.94 86 LYS A C 1
ATOM 694 O O . LYS A 1 86 ? 7.191 16.641 12.445 1 98.94 86 LYS A O 1
ATOM 699 N N . HIS A 1 87 ? 8.391 15.562 10.93 1 98.94 87 HIS A N 1
ATOM 700 C CA . HIS A 1 87 ? 7.277 15.109 10.109 1 98.94 87 HIS A CA 1
ATOM 701 C C . HIS A 1 87 ? 7.578 13.758 9.469 1 98.94 87 HIS A C 1
ATOM 703 O O . HIS A 1 87 ? 8.664 13.547 8.93 1 98.94 87 HIS A O 1
ATOM 709 N N . VAL A 1 88 ? 6.559 12.805 9.547 1 98.94 88 VAL A N 1
ATOM 710 C CA . VAL A 1 88 ? 6.754 11.461 9.016 1 98.94 88 VAL A CA 1
ATOM 711 C C . VAL A 1 88 ? 5.578 11.078 8.117 1 98.94 88 VAL A C 1
ATOM 713 O O . VAL A 1 88 ? 4.449 11.523 8.344 1 98.94 88 VAL A O 1
ATOM 716 N N . SER A 1 89 ? 5.836 10.344 7.09 1 98.94 89 SER A N 1
ATOM 717 C CA . SER A 1 89 ? 4.836 9.789 6.188 1 98.94 89 SER A CA 1
ATOM 718 C C . SER A 1 89 ? 4.977 8.273 6.07 1 98.94 89 SER A C 1
ATOM 720 O O . SER A 1 89 ? 6.023 7.773 5.648 1 98.94 89 SER A O 1
ATOM 722 N N . ALA A 1 90 ? 3.902 7.598 6.406 1 98.69 90 ALA A N 1
ATOM 723 C CA . ALA A 1 90 ? 3.865 6.141 6.336 1 98.69 90 ALA A CA 1
ATOM 724 C C . ALA A 1 90 ? 3.209 5.672 5.039 1 98.69 90 ALA A C 1
ATOM 726 O O . ALA A 1 90 ? 3.182 4.473 4.75 1 98.69 90 ALA A O 1
ATOM 727 N N . SER A 1 91 ? 2.764 6.539 4.203 1 96.06 91 SER A N 1
ATOM 728 C CA . SER A 1 91 ? 1.854 6.219 3.105 1 96.06 91 SER A CA 1
ATOM 729 C C . SER A 1 91 ? 2.621 5.809 1.854 1 96.06 91 SER A C 1
ATOM 731 O O . SER A 1 91 ? 2.025 5.352 0.876 1 96.06 91 SER A O 1
ATOM 733 N N . GLY A 1 92 ? 3.939 5.906 1.854 1 96.38 92 GLY A N 1
ATOM 734 C CA . GLY A 1 92 ? 4.719 5.559 0.675 1 96.38 92 GLY A CA 1
ATOM 735 C C . GLY A 1 92 ? 4.777 4.066 0.418 1 96.38 92 GLY A C 1
ATOM 736 O O . GLY A 1 92 ? 5.02 3.281 1.338 1 96.38 92 GLY A O 1
ATOM 737 N N . TYR A 1 93 ? 4.551 3.775 -0.808 1 96.25 93 TYR A N 1
ATOM 738 C CA . TYR A 1 93 ? 4.695 2.373 -1.182 1 96.25 93 TYR A CA 1
ATOM 739 C C . TYR A 1 93 ? 6.141 1.914 -1.037 1 96.25 93 TYR A C 1
ATOM 741 O O . TYR A 1 93 ? 7.035 2.434 -1.71 1 96.25 93 TYR A O 1
ATOM 749 N N . GLY A 1 94 ? 6.352 1.012 -0.086 1 97.56 94 GLY A N 1
ATOM 750 C CA . GLY A 1 94 ? 7.66 0.409 0.122 1 97.56 94 GLY A CA 1
ATOM 751 C C . GLY A 1 94 ? 8.539 1.203 1.07 1 97.56 94 GLY A C 1
ATOM 752 O O . GLY A 1 94 ? 9.617 0.743 1.461 1 97.56 94 GLY A O 1
ATOM 753 N N . TYR A 1 95 ? 8.055 2.42 1.42 1 98.56 95 TYR A N 1
ATOM 754 C CA . TYR A 1 95 ? 8.969 3.266 2.186 1 98.56 95 TYR A CA 1
ATOM 755 C C . TYR A 1 95 ? 8.203 4.113 3.195 1 98.56 95 TYR A C 1
ATOM 757 O O . TYR A 1 95 ? 7.082 4.547 2.928 1 98.56 95 TYR A O 1
ATOM 765 N N . ILE A 1 96 ? 8.859 4.359 4.312 1 98.88 96 ILE A N 1
ATOM 766 C CA . ILE A 1 96 ? 8.547 5.469 5.207 1 98.88 96 ILE A CA 1
ATOM 767 C C . ILE A 1 96 ? 9.391 6.684 4.84 1 98.88 96 ILE A C 1
ATOM 769 O O . ILE A 1 96 ? 10.594 6.559 4.59 1 98.88 96 ILE A O 1
ATOM 773 N N . TRP A 1 97 ? 8.773 7.848 4.797 1 98.94 97 TRP A N 1
ATOM 774 C CA . TRP A 1 97 ? 9.5 9.086 4.508 1 98.94 97 TRP A CA 1
ATOM 775 C C . TRP A 1 97 ? 9.391 10.062 5.672 1 98.94 97 TRP A C 1
ATOM 777 O O . TRP A 1 97 ? 8.484 9.961 6.496 1 98.94 97 TRP A O 1
ATOM 787 N N . GLY A 1 98 ? 10.336 10.961 5.793 1 98.94 98 GLY A N 1
ATOM 788 C CA . GLY A 1 98 ? 10.242 11.984 6.82 1 98.94 98 GLY A CA 1
ATOM 789 C C . GLY A 1 98 ? 11.242 13.109 6.633 1 98.94 98 GLY A C 1
ATOM 790 O O . GLY A 1 98 ? 12.148 13.008 5.805 1 98.94 98 GLY A O 1
ATOM 791 N N . VAL A 1 99 ? 10.992 14.172 7.359 1 99 99 VAL A N 1
ATOM 792 C CA . VAL A 1 99 ? 11.906 15.305 7.383 1 99 99 VAL A CA 1
ATOM 793 C C . VAL A 1 99 ? 12.234 15.68 8.828 1 99 99 VAL A C 1
ATOM 795 O O . VAL A 1 99 ? 11.383 15.57 9.711 1 99 99 VAL A O 1
ATOM 798 N N . ASN A 1 100 ? 13.453 16.125 9.008 1 98.94 100 ASN A N 1
ATOM 799 C CA . ASN A 1 100 ? 13.836 16.531 10.359 1 98.94 100 ASN A CA 1
ATOM 800 C C . ASN A 1 100 ? 13.734 18.031 10.547 1 98.94 100 ASN A C 1
ATOM 802 O O . ASN A 1 100 ? 13.203 18.734 9.68 1 98.94 100 ASN A O 1
ATOM 806 N N . SER A 1 101 ? 14.18 18.484 11.703 1 98.81 101 SER A N 1
ATOM 807 C CA . SER A 1 101 ? 14.023 19.875 12.086 1 98.81 101 SER A CA 1
ATOM 808 C C . SER A 1 101 ? 14.859 20.797 11.195 1 98.81 101 SER A C 1
ATOM 810 O O . SER A 1 101 ? 14.594 22 11.102 1 98.81 101 SER A O 1
ATOM 812 N N . ASN A 1 102 ? 15.883 20.203 10.516 1 98.75 102 ASN A N 1
ATOM 813 C CA . ASN A 1 102 ? 16.719 20.969 9.594 1 98.75 102 ASN A CA 1
ATOM 814 C C . ASN A 1 102 ? 16.234 20.828 8.148 1 98.75 102 ASN A C 1
ATOM 816 O O . ASN A 1 102 ? 16.953 21.188 7.215 1 98.75 102 ASN A O 1
ATOM 820 N N . ASP A 1 103 ? 15.156 20.188 7.957 1 98.94 103 ASP A N 1
ATOM 821 C CA . ASP A 1 103 ? 14.5 20 6.668 1 98.94 103 ASP A CA 1
ATOM 822 C C . ASP A 1 103 ? 15.25 18.969 5.82 1 98.94 103 ASP A C 1
ATOM 824 O O . ASP A 1 103 ? 15.086 18.922 4.602 1 98.94 103 ASP A O 1
ATOM 828 N N . GLN A 1 104 ? 16.062 18.266 6.48 1 98.94 104 GLN A N 1
ATOM 829 C CA . GLN A 1 104 ? 16.688 17.156 5.773 1 98.94 104 GLN A CA 1
ATOM 830 C C . GLN A 1 104 ? 15.703 16 5.566 1 98.94 104 GLN A C 1
ATOM 832 O O . GLN A 1 104 ? 14.867 15.742 6.43 1 98.94 104 GLN A O 1
ATOM 837 N N . ILE A 1 105 ? 15.852 15.375 4.449 1 98.94 105 ILE A N 1
ATOM 838 C CA . ILE A 1 105 ? 14.883 14.375 4.02 1 98.94 105 ILE A CA 1
ATOM 839 C C . ILE A 1 105 ? 15.453 12.977 4.234 1 98.94 105 ILE A C 1
ATOM 841 O O . ILE A 1 105 ? 16.625 12.719 3.92 1 98.94 105 ILE A O 1
ATOM 845 N N . TYR A 1 106 ? 14.617 12.086 4.719 1 98.94 106 TYR A N 1
ATOM 846 C CA . TYR A 1 106 ? 15.023 10.711 4.961 1 98.94 106 TYR A CA 1
ATOM 847 C C . TYR A 1 106 ? 13.977 9.727 4.453 1 98.94 106 TYR A C 1
ATOM 849 O O . TYR A 1 106 ? 12.781 10.055 4.422 1 98.94 106 TYR A O 1
ATOM 857 N N . LYS A 1 107 ? 14.398 8.547 4.062 1 98.81 107 LYS A N 1
ATOM 858 C CA . LYS A 1 107 ? 13.516 7.422 3.76 1 98.81 107 LYS A CA 1
ATOM 859 C C . LYS A 1 107 ? 13.992 6.148 4.449 1 98.81 107 LYS A C 1
ATOM 861 O O . LYS A 1 107 ? 15.18 6.004 4.746 1 98.81 107 LYS A O 1
ATOM 866 N N . CYS A 1 108 ? 13.094 5.258 4.684 1 98.81 108 CYS A N 1
ATOM 867 C CA . CYS A 1 108 ? 13.336 3.979 5.344 1 98.81 108 CYS A CA 1
ATOM 868 C C . CYS A 1 108 ? 12.531 2.867 4.688 1 98.81 108 CYS A C 1
ATOM 870 O O . CYS A 1 108 ? 11.305 2.969 4.562 1 98.81 108 CYS A O 1
ATOM 872 N N . PRO A 1 109 ? 13.188 1.797 4.238 1 98.31 109 PRO A N 1
ATOM 873 C CA . PRO A 1 109 ? 12.438 0.704 3.611 1 98.31 109 PRO A CA 1
ATOM 874 C C . PRO A 1 109 ? 11.516 -0.015 4.59 1 98.31 109 PRO A C 1
ATOM 876 O O . PRO A 1 109 ? 11.867 -0.211 5.754 1 98.31 109 PRO A O 1
ATOM 879 N N . LYS A 1 110 ? 10.297 -0.37 4.121 1 98.12 110 LYS A N 1
ATOM 880 C CA . LYS A 1 110 ? 9.352 -1.132 4.93 1 98.12 110 LYS A CA 1
ATOM 881 C C . LYS A 1 110 ? 9.711 -2.613 4.953 1 98.12 110 LYS A C 1
ATOM 883 O O . LYS A 1 110 ? 10.109 -3.178 3.93 1 98.12 110 LYS A O 1
ATOM 888 N N . PRO A 1 111 ? 9.508 -3.318 5.996 1 97.38 111 PRO A N 1
ATOM 889 C CA . PRO A 1 111 ? 9.211 -2.764 7.32 1 97.38 111 PRO A CA 1
ATOM 890 C C . PRO A 1 111 ? 10.406 -2.021 7.922 1 97.38 111 PRO A C 1
ATOM 892 O O . PRO A 1 111 ? 11.508 -2.562 7.973 1 97.38 111 PRO A O 1
ATOM 895 N N . CYS A 1 112 ? 10.141 -0.827 8.414 1 97.88 112 CYS A N 1
ATOM 896 C CA . CYS A 1 112 ? 11.227 0.038 8.867 1 97.88 112 CYS A CA 1
ATOM 897 C C . CYS A 1 112 ? 11.445 -0.099 10.367 1 97.88 112 CYS A C 1
ATOM 899 O O . CYS A 1 112 ? 10.508 0.035 11.148 1 97.88 112 CYS A O 1
ATOM 901 N N . ASN A 1 113 ? 12.703 -0.274 10.695 1 94.88 113 ASN A N 1
ATOM 902 C CA . ASN A 1 113 ? 13.117 -0.31 12.094 1 94.88 113 ASN A CA 1
ATOM 903 C C . ASN A 1 113 ? 14.234 0.685 12.375 1 94.88 113 ASN A C 1
ATOM 905 O O . ASN A 1 113 ? 15.109 0.427 13.203 1 94.88 113 ASN A O 1
ATOM 909 N N . GLY A 1 114 ? 14.281 1.675 11.523 1 97.25 114 GLY A N 1
ATOM 910 C CA . GLY A 1 114 ? 15.227 2.736 11.812 1 97.25 114 GLY A CA 1
ATOM 911 C C . GLY A 1 114 ? 16.375 2.801 10.828 1 97.25 114 GLY A C 1
ATOM 912 O O . GLY A 1 114 ? 17.312 3.574 11.016 1 97.25 114 GLY A O 1
ATOM 913 N N . ALA A 1 115 ? 16.391 1.996 9.789 1 97.5 115 ALA A N 1
ATOM 914 C CA . ALA A 1 115 ? 17.438 2.047 8.766 1 97.5 115 ALA A CA 1
ATOM 915 C C . ALA A 1 115 ? 17.188 3.199 7.793 1 97.5 115 ALA A C 1
ATOM 917 O O . ALA A 1 115 ? 16.922 2.979 6.609 1 97.5 115 ALA A O 1
ATOM 918 N N . TRP A 1 116 ? 17.484 4.41 8.273 1 98.75 116 TRP A N 1
ATOM 919 C CA . TRP A 1 116 ? 17.219 5.629 7.516 1 98.75 116 TRP A CA 1
ATOM 920 C C . TRP A 1 116 ? 18.344 5.914 6.527 1 98.75 116 TRP A C 1
ATOM 922 O O . TRP A 1 116 ? 19.516 5.738 6.848 1 98.75 116 TRP A O 1
ATOM 932 N N . THR A 1 117 ? 17.953 6.379 5.391 1 98.69 117 THR A N 1
ATOM 933 C CA . THR A 1 117 ? 18.875 6.926 4.398 1 98.69 117 THR A CA 1
ATOM 934 C C . THR A 1 117 ? 18.5 8.367 4.066 1 98.69 117 THR A C 1
ATOM 936 O O . THR A 1 117 ? 17.344 8.672 3.787 1 98.69 117 THR A O 1
ATOM 939 N N . GLN A 1 118 ? 19.469 9.195 4.109 1 98.75 118 GLN A N 1
ATOM 940 C CA . GLN A 1 118 ? 19.219 10.586 3.748 1 98.75 118 GLN A CA 1
ATOM 941 C C . GLN A 1 118 ? 19.062 10.75 2.238 1 98.75 118 GLN A C 1
ATOM 943 O O . GLN A 1 118 ? 19.828 10.156 1.467 1 98.75 118 GLN A O 1
ATOM 948 N N . VAL A 1 119 ? 18.172 11.461 1.853 1 98.88 119 VAL A N 1
ATOM 949 C CA . VAL A 1 119 ? 17.938 11.812 0.454 1 98.88 119 VAL A CA 1
ATOM 950 C C . VAL A 1 119 ? 18.25 13.289 0.229 1 98.88 119 VAL A C 1
ATOM 952 O O . VAL A 1 119 ? 17.906 14.133 1.054 1 98.88 119 VAL A O 1
ATOM 955 N N . ASN A 1 120 ? 18.812 13.609 -0.839 1 98.56 120 ASN A N 1
ATOM 956 C CA . ASN A 1 120 ? 19.203 14.992 -1.096 1 98.56 120 ASN A CA 1
ATOM 957 C C . ASN A 1 120 ? 17.984 15.906 -1.194 1 98.56 120 ASN A C 1
ATOM 959 O O . ASN A 1 120 ? 16.891 15.453 -1.538 1 98.56 120 ASN A O 1
ATOM 963 N N . GLY A 1 121 ? 18.219 17.219 -0.861 1 98.56 121 GLY A N 1
ATOM 964 C CA . GLY A 1 121 ? 17.172 18.203 -0.904 1 98.56 121 GLY A CA 1
ATOM 965 C C . GLY A 1 121 ? 16.719 18.672 0.471 1 98.56 121 GLY A C 1
ATOM 966 O O . GLY A 1 121 ? 17.266 18.219 1.485 1 98.56 121 GLY A O 1
ATOM 967 N N . ARG A 1 122 ? 15.766 19.625 0.444 1 98.88 122 ARG A N 1
ATOM 968 C CA . ARG A 1 122 ? 15.195 20.156 1.679 1 98.88 122 ARG A CA 1
ATOM 969 C C . ARG A 1 122 ? 13.688 20.328 1.556 1 98.88 122 ARG A C 1
ATOM 971 O O . ARG A 1 122 ? 13.203 20.969 0.626 1 98.88 122 ARG A O 1
ATOM 978 N N . LEU A 1 123 ? 13 19.734 2.443 1 98.94 123 LEU A N 1
ATOM 979 C CA . LEU A 1 123 ? 11.547 19.875 2.551 1 98.94 123 LEU A CA 1
ATOM 980 C C . LEU A 1 123 ? 11.133 20.094 4 1 98.94 123 LEU A C 1
ATOM 982 O O . LEU A 1 123 ? 11.719 19.531 4.918 1 98.94 123 LEU A O 1
ATOM 986 N N . LYS A 1 124 ? 10.109 20.828 4.164 1 98.94 124 LYS A N 1
ATOM 987 C CA . LYS A 1 124 ? 9.578 21 5.512 1 98.94 124 LYS A CA 1
ATOM 988 C C . LYS A 1 124 ? 8.469 19.984 5.789 1 98.94 124 LYS A C 1
ATOM 990 O O . LYS A 1 124 ? 8.148 19.703 6.949 1 98.94 124 LYS A O 1
ATOM 995 N N . GLN A 1 125 ? 7.832 19.516 4.797 1 98.94 125 GLN A N 1
ATOM 996 C CA . GLN A 1 125 ? 6.73 18.562 4.859 1 98.94 125 GLN A CA 1
ATOM 997 C C . GLN A 1 125 ? 6.746 17.625 3.658 1 98.94 125 GLN A C 1
ATOM 999 O O . GLN A 1 125 ? 7.066 18.031 2.543 1 98.94 125 GLN A O 1
ATOM 1004 N N . ILE A 1 126 ? 6.328 16.328 3.908 1 98.94 126 ILE A N 1
ATOM 1005 C CA . ILE A 1 126 ? 6.461 15.305 2.873 1 98.94 126 ILE A CA 1
ATOM 1006 C C . ILE A 1 126 ? 5.359 14.258 3.031 1 98.94 126 ILE A C 1
ATOM 1008 O O . ILE A 1 126 ? 4.918 13.984 4.148 1 98.94 126 ILE A O 1
ATOM 1012 N N . ASP A 1 127 ? 4.902 13.703 1.925 1 98.94 127 ASP A N 1
ATOM 1013 C CA . ASP A 1 127 ? 3.918 12.625 1.967 1 98.94 127 ASP A CA 1
ATOM 1014 C C . ASP A 1 127 ? 4.125 11.648 0.811 1 98.94 127 ASP A C 1
ATOM 1016 O O . ASP A 1 127 ? 4.184 12.062 -0.351 1 98.94 127 ASP A O 1
ATOM 1020 N N . GLY A 1 128 ? 4.266 10.422 1.183 1 97.88 128 GLY A N 1
ATOM 1021 C CA . GLY A 1 128 ? 4.453 9.383 0.183 1 97.88 128 GLY A CA 1
ATOM 1022 C C . GLY A 1 128 ? 3.16 8.961 -0.487 1 97.88 128 GLY A C 1
ATOM 1023 O O . GLY A 1 128 ? 2.092 9.008 0.127 1 97.88 128 GLY A O 1
ATOM 1024 N N . GLY A 1 129 ? 3.25 8.477 -1.731 1 96.19 129 GLY A N 1
ATOM 1025 C CA . GLY A 1 129 ? 2.189 7.82 -2.477 1 96.19 129 GLY A CA 1
ATOM 1026 C C . GLY A 1 129 ? 2.611 6.488 -3.068 1 96.19 129 GLY A C 1
ATOM 1027 O O . GLY A 1 129 ? 3.564 5.867 -2.594 1 96.19 129 GLY A O 1
ATOM 1028 N N . GLN A 1 130 ? 1.807 6.137 -4.016 1 94.12 130 GLN A N 1
ATOM 1029 C CA . GLN A 1 130 ? 2.057 4.832 -4.621 1 94.12 130 GLN A CA 1
ATOM 1030 C C . GLN A 1 130 ? 3.277 4.875 -5.535 1 94.12 130 GLN A C 1
ATOM 1032 O O . GLN A 1 130 ? 4.141 3.998 -5.469 1 94.12 130 GLN A O 1
ATOM 1037 N N . SER A 1 131 ? 3.348 5.898 -6.352 1 94.56 131 SER A N 1
ATOM 1038 C CA . SER A 1 131 ? 4.422 5.973 -7.34 1 94.56 131 SER A CA 1
ATOM 1039 C C . SER A 1 131 ? 5.398 7.094 -7.012 1 94.56 131 SER A C 1
ATOM 1041 O O . SER A 1 131 ? 6.582 7.012 -7.352 1 94.56 131 SER A O 1
ATOM 1043 N N . MET A 1 132 ? 4.852 8.109 -6.449 1 97.25 132 MET A N 1
ATOM 1044 C CA . MET A 1 132 ? 5.629 9.32 -6.172 1 97.25 132 MET A CA 1
ATOM 1045 C C . MET A 1 132 ? 5.508 9.719 -4.703 1 97.25 132 MET A C 1
ATOM 1047 O O . MET A 1 132 ? 4.52 9.391 -4.047 1 97.25 132 MET A O 1
ATOM 1051 N N . VAL A 1 133 ? 6.547 10.375 -4.246 1 98.5 133 VAL A N 1
ATOM 1052 C CA . VAL A 1 133 ? 6.5 11.125 -2.996 1 98.5 133 VAL A CA 1
ATOM 1053 C C . VAL A 1 133 ? 6.461 12.625 -3.293 1 98.5 133 VAL A C 1
ATOM 1055 O O . VAL A 1 133 ? 7.098 13.094 -4.238 1 98.5 133 VAL A O 1
ATOM 1058 N N . TYR A 1 134 ? 5.672 13.344 -2.494 1 98.81 134 TYR A N 1
ATOM 1059 C CA . TYR A 1 134 ? 5.492 14.781 -2.658 1 98.81 134 TYR A CA 1
ATOM 1060 C C . TYR A 1 134 ? 5.914 15.531 -1.4 1 98.81 134 TYR A C 1
ATOM 1062 O O . TYR A 1 134 ? 5.805 15.008 -0.291 1 98.81 134 TYR A O 1
ATOM 1070 N N . GLY A 1 135 ? 6.359 16.734 -1.592 1 98.88 135 GLY A N 1
ATOM 1071 C CA . GLY A 1 135 ? 6.695 17.562 -0.448 1 98.88 135 GLY A CA 1
ATOM 1072 C C . GLY A 1 135 ? 6.773 19.047 -0.787 1 98.88 135 GLY A C 1
ATOM 1073 O O . GLY A 1 135 ? 6.719 19.422 -1.959 1 98.88 135 GLY A O 1
ATOM 1074 N N . VAL A 1 136 ? 6.836 19.797 0.28 1 98.94 136 VAL A N 1
ATOM 1075 C CA . VAL A 1 136 ? 6.973 21.25 0.131 1 98.94 136 VAL A CA 1
ATOM 1076 C C . VAL A 1 136 ? 8.156 21.734 0.956 1 98.94 136 VAL A C 1
ATOM 1078 O O . VAL A 1 136 ? 8.438 21.203 2.031 1 98.94 136 VAL A O 1
ATOM 1081 N N . ASN A 1 137 ? 8.828 22.734 0.425 1 98.94 137 ASN A N 1
ATOM 1082 C CA . ASN A 1 137 ? 9.961 23.281 1.163 1 98.94 137 ASN A CA 1
ATOM 1083 C C . ASN A 1 137 ? 9.555 24.516 1.96 1 98.94 137 ASN A C 1
ATOM 1085 O O . ASN A 1 137 ? 8.367 24.828 2.08 1 98.94 137 ASN A O 1
ATOM 1089 N N . SER A 1 138 ? 10.531 25.156 2.523 1 98.81 138 SER A N 1
ATOM 1090 C CA . SER A 1 138 ? 10.281 26.281 3.408 1 98.81 138 SER A CA 1
ATOM 1091 C C . SER A 1 138 ? 9.68 27.469 2.645 1 98.81 138 SER A C 1
ATOM 1093 O O . SER A 1 138 ? 9 28.312 3.229 1 98.81 138 SER A O 1
ATOM 1095 N N . ALA A 1 139 ? 9.914 27.5 1.312 1 98.75 139 ALA A N 1
ATOM 1096 C CA . ALA A 1 139 ? 9.375 28.578 0.476 1 98.75 139 ALA A CA 1
ATOM 1097 C C . ALA A 1 139 ? 8.023 28.188 -0.123 1 98.75 139 ALA A C 1
ATOM 1099 O O . ALA A 1 139 ? 7.488 28.891 -0.979 1 98.75 139 ALA A O 1
ATOM 1100 N N . ASN A 1 140 ? 7.527 27.047 0.163 1 98.88 140 ASN A N 1
ATOM 1101 C CA . ASN A 1 140 ? 6.25 26.5 -0.286 1 98.88 140 ASN A CA 1
ATOM 1102 C C . ASN A 1 140 ? 6.316 26.047 -1.74 1 98.88 140 ASN A C 1
ATOM 1104 O O . ASN A 1 140 ? 5.281 25.906 -2.396 1 98.88 140 ASN A O 1
ATOM 1108 N N . ALA A 1 141 ? 7.508 25.891 -2.195 1 98.88 141 ALA A N 1
ATOM 1109 C CA . ALA A 1 141 ? 7.652 25.234 -3.492 1 98.88 141 ALA A CA 1
ATOM 1110 C C . ALA A 1 141 ? 7.336 23.75 -3.396 1 98.88 141 ALA A C 1
ATOM 1112 O O . ALA A 1 141 ? 7.656 23.094 -2.396 1 98.88 141 ALA A O 1
ATOM 1113 N N . ILE A 1 142 ? 6.734 23.25 -4.418 1 98.94 142 ILE A N 1
ATOM 1114 C CA . ILE A 1 142 ? 6.227 21.875 -4.43 1 98.94 142 ILE A CA 1
ATOM 1115 C C . ILE A 1 142 ? 7.18 20.984 -5.223 1 98.94 142 ILE A C 1
ATOM 1117 O O . ILE A 1 142 ? 7.598 21.328 -6.328 1 98.94 142 ILE A O 1
ATOM 1121 N N . TYR A 1 143 ? 7.445 19.844 -4.695 1 98.88 143 TYR A N 1
ATOM 1122 C CA . TYR A 1 143 ? 8.344 18.906 -5.355 1 98.88 143 TYR A CA 1
ATOM 1123 C C . TYR A 1 143 ? 7.773 17.484 -5.332 1 98.88 143 TYR A C 1
ATOM 1125 O O . TYR A 1 143 ? 6.992 17.141 -4.445 1 98.88 143 TYR A O 1
ATOM 1133 N N . ARG A 1 144 ? 8.18 16.719 -6.312 1 98.62 144 ARG A N 1
ATOM 1134 C CA . ARG A 1 144 ? 7.918 15.281 -6.301 1 98.62 144 ARG A CA 1
ATOM 1135 C C . ARG A 1 144 ? 9.156 14.5 -6.727 1 98.62 144 ARG A C 1
ATOM 1137 O O . ARG A 1 144 ? 10.062 15.047 -7.359 1 98.62 144 ARG A O 1
ATOM 1144 N N . ARG A 1 145 ? 9.18 13.258 -6.375 1 98.19 145 ARG A N 1
ATOM 1145 C CA . ARG A 1 145 ? 10.203 12.273 -6.73 1 98.19 145 ARG A CA 1
ATOM 1146 C C . ARG A 1 145 ? 9.633 10.859 -6.711 1 98.19 145 ARG A C 1
ATOM 1148 O O . ARG A 1 145 ? 8.641 10.594 -6.035 1 98.19 145 ARG A O 1
ATOM 1155 N N . PRO A 1 146 ? 10.195 9.938 -7.578 1 97.19 146 PRO A N 1
ATOM 1156 C CA . PRO A 1 146 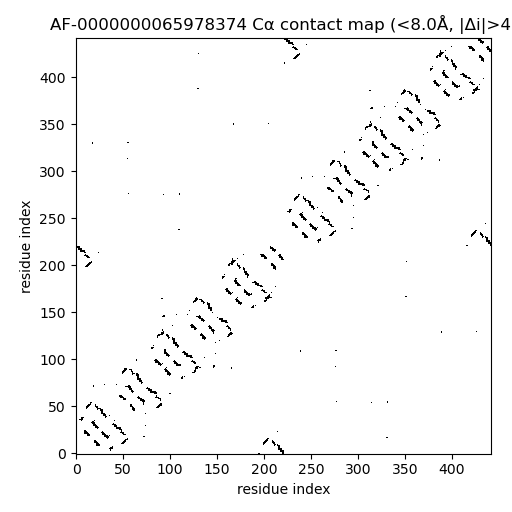? 9.75 8.547 -7.422 1 97.19 146 PRO A CA 1
ATOM 1157 C C . PRO A 1 146 ? 9.828 8.07 -5.973 1 97.19 146 PRO A C 1
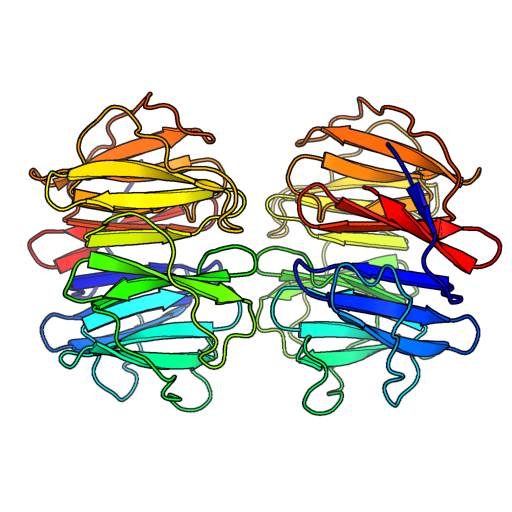ATOM 1159 O O . PRO A 1 146 ? 10.789 8.383 -5.266 1 97.19 146 PRO A O 1
ATOM 1162 N N . VAL A 1 147 ? 8.859 7.273 -5.57 1 97.75 147 VAL A N 1
ATOM 1163 C CA . VAL A 1 147 ? 8.672 6.957 -4.16 1 97.75 147 VAL A CA 1
ATOM 1164 C C . VAL A 1 147 ? 9.844 6.117 -3.656 1 97.75 147 VAL A C 1
ATOM 1166 O O . VAL A 1 147 ? 10.133 6.098 -2.457 1 97.75 147 VAL A O 1
ATOM 1169 N N . ASP A 1 148 ? 10.594 5.48 -4.504 1 96.44 148 ASP A N 1
ATOM 1170 C CA . ASP A 1 148 ? 11.719 4.656 -4.082 1 96.44 148 ASP A CA 1
ATOM 1171 C C . ASP A 1 148 ? 12.969 5.508 -3.869 1 96.44 148 ASP A C 1
ATOM 1173 O O . ASP A 1 148 ? 14.016 4.992 -3.467 1 96.44 148 ASP A O 1
ATOM 1177 N N . GLY A 1 149 ? 12.875 6.785 -4.191 1 96.25 149 GLY A N 1
ATOM 1178 C CA . GLY A 1 149 ? 13.977 7.711 -3.975 1 96.25 149 GLY A CA 1
ATOM 1179 C C . GLY A 1 149 ? 14.898 7.828 -5.172 1 96.25 149 GLY A C 1
ATOM 1180 O O . GLY A 1 149 ? 15.867 8.594 -5.145 1 96.25 149 GLY A O 1
ATOM 1181 N N . SER A 1 150 ? 14.594 7.145 -6.191 1 95.25 150 SER A N 1
ATOM 1182 C CA . SER A 1 150 ? 15.43 7.242 -7.387 1 95.25 150 SER A CA 1
ATOM 1183 C C . SER A 1 150 ? 15.195 8.555 -8.117 1 95.25 150 SER A C 1
ATOM 1185 O O . SER A 1 150 ? 14.25 9.289 -7.809 1 95.25 150 SER A O 1
ATOM 1187 N N . GLY A 1 151 ? 16.156 8.945 -8.945 1 96.06 151 GLY A N 1
ATOM 1188 C CA . GLY A 1 151 ? 16.031 10.172 -9.711 1 96.06 151 GLY A CA 1
ATOM 1189 C C . GLY A 1 151 ? 16.25 11.422 -8.883 1 96.06 151 GLY A C 1
ATOM 1190 O O . GLY A 1 151 ? 16.984 11.398 -7.891 1 96.06 151 GLY A O 1
ATOM 1191 N N . SER A 1 152 ? 15.672 12.555 -9.414 1 97.69 152 SER A N 1
ATOM 1192 C CA . SER A 1 152 ? 15.828 13.852 -8.766 1 97.69 152 SER A CA 1
ATOM 1193 C C . SER A 1 152 ? 14.477 14.461 -8.422 1 97.69 152 SER A C 1
ATOM 1195 O O . SER A 1 152 ? 13.438 14.016 -8.922 1 97.69 152 SER A O 1
ATOM 1197 N N . TRP A 1 153 ? 14.586 15.352 -7.543 1 98.62 153 TRP A N 1
ATOM 1198 C CA . TRP A 1 153 ? 13.391 16.125 -7.246 1 98.62 153 TRP A CA 1
ATOM 1199 C C . TRP A 1 153 ? 12.969 16.969 -8.445 1 98.62 153 TRP A C 1
ATOM 1201 O O . TRP A 1 153 ? 13.797 17.641 -9.055 1 98.62 153 TRP A O 1
ATOM 1211 N N . GLN A 1 154 ? 11.758 16.906 -8.742 1 98.56 154 GLN A N 1
ATOM 1212 C CA . GLN A 1 154 ? 11.148 17.75 -9.766 1 98.56 154 GLN A CA 1
ATOM 1213 C C . GLN A 1 154 ? 10.211 18.781 -9.141 1 98.56 154 GLN A C 1
ATOM 1215 O O . GLN A 1 154 ? 9.312 18.422 -8.383 1 98.56 154 GLN A O 1
ATOM 1220 N N . GLN A 1 155 ? 10.414 19.969 -9.469 1 98.69 155 GLN A N 1
ATOM 1221 C CA . GLN A 1 155 ? 9.523 21.016 -8.969 1 98.69 155 GLN A CA 1
ATOM 1222 C C . GLN A 1 155 ? 8.227 21.062 -9.773 1 98.69 155 GLN A C 1
ATOM 1224 O O . GLN A 1 155 ? 8.258 20.984 -11.008 1 98.69 155 GLN A O 1
ATOM 1229 N N . ILE A 1 156 ? 7.184 21.188 -9.094 1 98.56 156 ILE A N 1
ATOM 1230 C CA . ILE A 1 156 ? 5.855 21.344 -9.68 1 98.56 156 ILE A CA 1
ATOM 1231 C C . ILE A 1 156 ? 5.383 22.781 -9.508 1 98.56 156 ILE A C 1
ATOM 1233 O O . ILE A 1 156 ? 5.582 23.391 -8.453 1 98.56 156 ILE A O 1
ATOM 1237 N N . SER A 1 157 ? 4.695 23.234 -10.516 1 98.31 157 SER A N 1
ATOM 1238 C CA . SER A 1 157 ? 4.188 24.609 -10.414 1 98.31 157 SER A CA 1
ATOM 1239 C C . SER A 1 157 ? 3.158 24.734 -9.297 1 98.31 157 SER A C 1
ATOM 1241 O O . SER A 1 157 ? 2.404 23.781 -9.031 1 98.31 157 SER A O 1
ATOM 1243 N N . GLY A 1 158 ? 3.141 25.906 -8.688 1 98.25 158 GLY A N 1
ATOM 1244 C CA . GLY A 1 158 ? 2.221 26.188 -7.594 1 98.25 158 GLY A CA 1
ATOM 1245 C C . GLY A 1 158 ? 2.924 26.469 -6.281 1 98.25 158 GLY A C 1
ATOM 1246 O O . GLY A 1 158 ? 4.156 26.516 -6.227 1 98.25 158 GLY A O 1
ATOM 1247 N N . SER A 1 159 ? 2.102 26.75 -5.32 1 98.81 159 SER A N 1
ATOM 1248 C CA . SER A 1 159 ? 2.594 27.062 -3.98 1 98.81 159 SER A CA 1
ATOM 1249 C C . SER A 1 159 ? 1.676 26.484 -2.91 1 98.81 159 SER A C 1
ATOM 1251 O O . SER A 1 159 ? 0.513 26.875 -2.803 1 98.81 159 SER A O 1
ATOM 1253 N N . LEU A 1 160 ? 2.207 25.531 -2.152 1 98.94 160 LEU A N 1
ATOM 1254 C CA . LEU A 1 160 ? 1.463 24.875 -1.085 1 98.94 160 LEU A CA 1
ATOM 1255 C C . LEU A 1 160 ? 2.275 24.844 0.206 1 98.94 160 LEU A C 1
ATOM 1257 O O . LEU A 1 160 ? 3.498 24.688 0.172 1 98.94 160 LEU A O 1
ATOM 1261 N N . LYS A 1 161 ? 1.562 24.938 1.296 1 98.94 161 LYS A N 1
ATOM 1262 C CA . LYS A 1 161 ? 2.25 24.781 2.572 1 98.94 161 LYS A CA 1
ATOM 1263 C C . LYS A 1 161 ? 2.184 23.328 3.055 1 98.94 161 LYS A C 1
ATOM 1265 O O . LYS A 1 161 ? 2.934 22.938 3.947 1 98.94 161 LYS A O 1
ATOM 1270 N N . HIS A 1 162 ? 1.249 22.609 2.574 1 98.94 162 HIS A N 1
ATOM 1271 C CA . HIS A 1 162 ? 1.027 21.203 2.904 1 98.94 162 HIS A CA 1
ATOM 1272 C C . HIS A 1 162 ? 0.504 20.438 1.698 1 98.94 162 HIS A C 1
ATOM 1274 O O . HIS A 1 162 ? -0.329 20.938 0.944 1 98.94 162 HIS A O 1
ATOM 1280 N N . ILE A 1 163 ? 1.009 19.156 1.538 1 98.88 163 ILE A N 1
ATOM 1281 C CA . ILE A 1 163 ? 0.622 18.359 0.378 1 98.88 163 ILE A CA 1
ATOM 1282 C C . ILE A 1 163 ? 0.488 16.906 0.782 1 98.88 163 ILE A C 1
ATOM 1284 O O . ILE A 1 163 ? 1.184 16.438 1.687 1 98.88 163 ILE A O 1
ATOM 1288 N N . THR A 1 164 ? -0.444 16.172 0.164 1 98.81 164 THR A N 1
ATOM 1289 C CA . THR A 1 164 ? -0.532 14.727 0.354 1 98.81 164 THR A CA 1
ATOM 1290 C C . THR A 1 164 ? -0.61 14.008 -0.99 1 98.81 164 THR A C 1
ATOM 1292 O O . THR A 1 164 ? -1.367 14.414 -1.874 1 98.81 164 THR A O 1
ATOM 1295 N N . GLY A 1 165 ? 0.22 13.031 -1.114 1 97.25 165 GLY A N 1
ATOM 1296 C CA . GLY A 1 165 ? 0.236 12.164 -2.281 1 97.25 165 GLY A CA 1
ATOM 1297 C C . GLY A 1 165 ? -0.475 10.844 -2.053 1 97.25 165 GLY A C 1
ATOM 1298 O O . GLY A 1 165 ? -0.383 9.93 -2.877 1 97.25 165 GLY A O 1
ATOM 1299 N N . SER A 1 166 ? -1.229 10.695 -1.016 1 94.62 166 SER A N 1
ATOM 1300 C CA . SER A 1 166 ? -1.755 9.406 -0.572 1 94.62 166 SER A CA 1
ATOM 1301 C C . SER A 1 166 ? -3.039 9.055 -1.312 1 94.62 166 SER A C 1
ATOM 1303 O O . SER A 1 166 ? -3.494 7.906 -1.262 1 94.62 166 SER A O 1
ATOM 1305 N N . GLY A 1 167 ? -3.592 9.984 -2.055 1 93.75 167 GLY A N 1
ATOM 1306 C CA . GLY A 1 167 ? -4.797 9.695 -2.818 1 93.75 167 GLY A CA 1
ATOM 1307 C C . GLY A 1 167 ? -4.566 8.711 -3.951 1 93.75 167 GLY A C 1
ATOM 1308 O O . GLY A 1 167 ? -3.432 8.523 -4.395 1 93.75 167 GLY A O 1
ATOM 1309 N N . LEU A 1 168 ? -5.688 8.203 -4.332 1 92.81 168 LEU A N 1
ATOM 1310 C CA . LEU A 1 168 ? -5.609 7.191 -5.379 1 92.81 168 LEU A CA 1
ATOM 1311 C C . LEU A 1 168 ? -5.234 7.82 -6.715 1 92.81 168 LEU A C 1
ATOM 1313 O O . LEU A 1 168 ? -4.211 7.465 -7.309 1 92.81 168 LEU A O 1
ATOM 1317 N N . SER A 1 169 ? -6.012 8.766 -7.137 1 92.75 169 SER A N 1
ATOM 1318 C CA . SER A 1 169 ? -5.816 9.32 -8.469 1 92.75 169 SER A CA 1
ATOM 1319 C C . SER A 1 169 ? -5.434 10.789 -8.406 1 92.75 169 SER A C 1
ATOM 1321 O O . SER A 1 169 ? -5.133 11.406 -9.43 1 92.75 169 SER A O 1
ATOM 1323 N N . GLU A 1 170 ? -5.426 11.336 -7.191 1 96.38 170 GLU A N 1
ATOM 1324 C CA . GLU A 1 170 ? -5.195 12.773 -7.051 1 96.38 170 GLU A CA 1
ATOM 1325 C C . GLU A 1 170 ? -4.199 13.062 -5.934 1 96.38 170 GLU A C 1
ATOM 1327 O O . GLU A 1 170 ? -4.082 12.289 -4.98 1 96.38 170 GLU A O 1
ATOM 1332 N N . VAL A 1 171 ? -3.551 14.148 -6.094 1 98.25 171 VAL A N 1
ATOM 1333 C CA . VAL A 1 171 ? -2.783 14.836 -5.055 1 98.25 171 VAL A CA 1
ATOM 1334 C C . VAL A 1 171 ? -3.596 15.992 -4.488 1 98.25 171 VAL A C 1
ATOM 1336 O O . VAL A 1 171 ? -4.312 16.672 -5.227 1 98.25 171 VAL A O 1
ATOM 1339 N N . PHE A 1 172 ? -3.488 16.172 -3.195 1 98.62 172 PHE A N 1
ATOM 1340 C CA . PHE A 1 172 ? -4.184 17.297 -2.564 1 98.62 172 PHE A CA 1
ATOM 1341 C C . PHE A 1 172 ? -3.209 18.172 -1.791 1 98.62 172 PHE A C 1
ATOM 1343 O O . PHE A 1 172 ? -2.146 17.703 -1.374 1 98.62 172 PHE A O 1
ATOM 1350 N N . GLY A 1 173 ? -3.559 19.406 -1.614 1 98.81 173 GLY A N 1
ATOM 1351 C CA . GLY A 1 173 ? -2.758 20.297 -0.79 1 98.81 173 GLY A CA 1
ATOM 1352 C C . GLY A 1 173 ? -3.49 21.562 -0.394 1 98.81 173 GLY A C 1
ATOM 1353 O O . GLY A 1 173 ? -4.594 21.828 -0.879 1 98.81 173 GLY A O 1
ATOM 1354 N N . VAL A 1 174 ? -2.822 22.25 0.485 1 98.94 174 VAL A N 1
ATOM 1355 C CA . VAL A 1 174 ? -3.375 23.531 0.944 1 98.94 174 VAL A CA 1
ATOM 1356 C C . VAL A 1 174 ? -2.303 24.609 0.879 1 98.94 174 VAL A C 1
ATOM 1358 O O . VAL A 1 174 ? -1.129 24.344 1.157 1 98.94 174 VAL A O 1
ATOM 1361 N N . ASN A 1 175 ? -2.76 25.781 0.54 1 98.88 175 ASN A N 1
ATOM 1362 C CA . ASN A 1 175 ? -1.803 26.875 0.466 1 98.88 175 ASN A CA 1
ATOM 1363 C C . ASN A 1 175 ? -1.811 27.719 1.743 1 98.88 175 ASN A C 1
ATOM 1365 O O . ASN A 1 175 ? -2.42 27.328 2.74 1 98.88 175 ASN A O 1
ATOM 1369 N N . SER A 1 176 ? -1.081 28.812 1.688 1 98.81 176 SER A N 1
ATOM 1370 C CA . SER A 1 176 ? -0.887 29.641 2.869 1 98.81 176 SER A CA 1
ATOM 1371 C C . SER A 1 176 ? -2.195 30.281 3.312 1 98.81 176 SER A C 1
ATOM 1373 O O . SER A 1 176 ? -2.334 30.688 4.469 1 98.81 176 SER A O 1
ATOM 1375 N N . ASN A 1 177 ? -3.168 30.375 2.371 1 98.69 177 ASN A N 1
ATOM 1376 C CA . ASN A 1 177 ? -4.469 30.969 2.689 1 98.69 177 ASN A CA 1
ATOM 1377 C C . ASN A 1 177 ? -5.496 29.891 3.031 1 98.69 177 ASN A C 1
ATOM 1379 O O . ASN A 1 177 ? -6.695 30.156 3.053 1 98.69 177 ASN A O 1
ATOM 1383 N N . ASP A 1 178 ? -5.102 28.688 3.109 1 98.88 178 ASP A N 1
ATOM 1384 C CA . ASP A 1 178 ? -5.902 27.531 3.488 1 98.88 178 ASP A CA 1
ATOM 1385 C C . ASP A 1 178 ? -6.836 27.109 2.354 1 98.88 178 ASP A C 1
ATOM 1387 O O . ASP A 1 178 ? -7.828 26.406 2.584 1 98.88 178 ASP A O 1
ATOM 1391 N N . GLN A 1 179 ? -6.543 27.609 1.215 1 98.88 179 GLN A N 1
ATOM 1392 C CA . GLN A 1 179 ? -7.281 27.109 0.06 1 98.88 179 GLN A CA 1
ATOM 1393 C C . GLN A 1 179 ? -6.863 25.688 -0.287 1 98.88 179 GLN A C 1
ATOM 1395 O O . GLN A 1 179 ? -5.684 25.344 -0.191 1 98.88 179 GLN A O 1
ATOM 1400 N N . ILE A 1 180 ? -7.832 24.922 -0.697 1 98.81 180 ILE A N 1
ATOM 1401 C CA . ILE A 1 180 ? -7.617 23.5 -0.948 1 98.81 180 ILE A CA 1
ATOM 1402 C C . ILE A 1 180 ? -7.5 23.25 -2.451 1 98.81 180 ILE A C 1
ATOM 1404 O O . ILE A 1 180 ? -8.328 23.734 -3.23 1 98.81 180 ILE A O 1
ATOM 1408 N N . TYR A 1 181 ? -6.523 22.469 -2.82 1 98.75 181 TYR A N 1
ATOM 1409 C CA . TYR A 1 181 ? -6.293 22.188 -4.23 1 98.75 181 TYR A CA 1
ATOM 1410 C C . TYR A 1 181 ? -6.172 20.688 -4.473 1 98.75 181 TYR A C 1
ATOM 1412 O O . TYR A 1 181 ? -5.727 19.953 -3.592 1 98.75 181 TYR A O 1
ATOM 1420 N N . ARG A 1 182 ? -6.574 20.297 -5.629 1 98.38 182 ARG A N 1
ATOM 1421 C CA . ARG A 1 182 ? -6.328 18.938 -6.109 1 98.38 182 ARG A CA 1
ATOM 1422 C C . ARG A 1 182 ? -5.637 18.953 -7.469 1 98.38 182 ARG A C 1
ATOM 1424 O O . ARG A 1 182 ? -5.746 19.922 -8.211 1 98.38 182 ARG A O 1
ATOM 1431 N N . CYS A 1 183 ? -4.922 17.922 -7.75 1 98.31 183 CYS A N 1
ATOM 1432 C CA . CYS A 1 183 ? -4.199 17.703 -9 1 98.31 183 CYS A CA 1
ATOM 1433 C C . CYS A 1 183 ? -4.203 16.234 -9.391 1 98.31 183 CYS A C 1
ATOM 1435 O O . CYS A 1 183 ? -3.811 15.375 -8.602 1 98.31 183 CYS A O 1
ATOM 1437 N N . THR A 1 184 ? -4.605 15.914 -10.594 1 96.81 184 THR A N 1
ATOM 1438 C CA . THR A 1 184 ? -4.656 14.531 -11.055 1 96.81 184 THR A CA 1
ATOM 1439 C C . THR A 1 184 ? -3.25 13.961 -11.211 1 96.81 184 THR A C 1
ATOM 1441 O O . THR A 1 184 ? -2.352 14.633 -11.719 1 96.81 184 THR A O 1
ATOM 1444 N N . LYS A 1 185 ? -2.975 12.68 -10.812 1 94.31 185 LYS A N 1
ATOM 1445 C CA . LYS A 1 185 ? -1.672 12.023 -10.898 1 94.31 185 LYS A CA 1
ATOM 1446 C C . LYS A 1 185 ? -1.368 11.578 -12.32 1 94.31 185 LYS A C 1
ATOM 1448 O O . LYS A 1 185 ? -2.264 11.133 -13.039 1 94.31 185 LYS A O 1
ATOM 1453 N N . PRO A 1 186 ? -0.155 11.617 -12.68 1 89.69 186 PRO A N 1
ATOM 1454 C CA . PRO A 1 186 ? 0.954 12.305 -12.016 1 89.69 186 PRO A CA 1
ATOM 1455 C C . PRO A 1 186 ? 0.851 13.828 -12.133 1 89.69 186 PRO A C 1
ATOM 1457 O O . PRO A 1 186 ? 0.848 14.367 -13.242 1 89.69 186 PRO A O 1
ATOM 1460 N N . CYS A 1 187 ? 0.81 14.461 -11.07 1 95.56 187 CYS A N 1
ATOM 1461 C CA . CYS A 1 187 ? 0.54 15.891 -11.031 1 95.56 187 CYS A CA 1
ATOM 1462 C C . CYS A 1 187 ? 1.689 16.688 -11.641 1 95.56 187 CYS A C 1
ATOM 1464 O O . CYS A 1 187 ? 2.848 16.5 -11.266 1 95.56 187 CYS A O 1
ATOM 1466 N N . SER A 1 188 ? 1.354 17.578 -12.523 1 92.94 188 SER A N 1
ATOM 1467 C CA . SER A 1 188 ? 2.342 18.453 -13.156 1 92.94 188 SER A CA 1
ATOM 1468 C C . SER A 1 188 ? 1.992 19.922 -12.953 1 92.94 188 SER A C 1
ATOM 1470 O O . SER A 1 188 ? 2.455 20.781 -13.703 1 92.94 188 SER A O 1
ATOM 1472 N N . GLY A 1 189 ? 1.129 20.094 -12.023 1 96.38 189 GLY A N 1
ATOM 1473 C CA . GLY A 1 189 ? 0.852 21.484 -11.68 1 96.38 189 GLY A CA 1
ATOM 1474 C C . GLY A 1 189 ? -0.514 21.953 -12.148 1 96.38 189 GLY A C 1
ATOM 1475 O O . GLY A 1 189 ? -0.827 23.141 -12.07 1 96.38 189 GLY A O 1
ATOM 1476 N N . GLN A 1 190 ? -1.349 21.109 -12.742 1 97.56 190 GLN A N 1
ATOM 1477 C CA . GLN A 1 190 ? -2.713 21.453 -13.141 1 97.56 190 GLN A CA 1
ATOM 1478 C C . GLN A 1 190 ? -3.662 21.391 -11.945 1 97.56 190 GLN A C 1
ATOM 1480 O O . GLN A 1 190 ? -4.59 20.578 -11.922 1 97.56 190 GLN A O 1
ATOM 1485 N N . TRP A 1 191 ? -3.553 22.375 -11.125 1 98.56 191 TRP A N 1
ATOM 1486 C CA . TRP A 1 191 ? -4.285 22.406 -9.867 1 98.56 191 TRP A CA 1
ATOM 1487 C C . TRP A 1 191 ? -5.707 22.922 -10.078 1 98.56 191 TRP A C 1
ATOM 1489 O O . TRP A 1 191 ? -5.934 23.859 -10.844 1 98.56 191 TRP A O 1
ATOM 1499 N N . SER A 1 192 ? -6.574 22.328 -9.359 1 98.44 192 SER A N 1
ATOM 1500 C CA . SER A 1 192 ? -7.957 22.781 -9.281 1 98.44 192 SER A CA 1
ATOM 1501 C C . SER A 1 192 ? -8.352 23.109 -7.844 1 98.44 192 SER A C 1
ATOM 1503 O O . SER A 1 192 ? -8.008 22.375 -6.918 1 98.44 192 SER A O 1
ATOM 1505 N N . LEU A 1 193 ? -9.07 24.141 -7.75 1 98.38 193 LEU A N 1
ATOM 1506 C CA . LEU A 1 193 ? -9.523 24.594 -6.438 1 98.38 193 LEU A CA 1
ATOM 1507 C C . LEU A 1 193 ? -10.703 23.75 -5.953 1 98.38 193 LEU A C 1
ATOM 1509 O O . LEU A 1 193 ? -11.609 23.438 -6.727 1 98.38 193 LEU A O 1
ATOM 1513 N N . ILE A 1 194 ? -10.672 23.422 -4.707 1 97.94 194 ILE A N 1
ATOM 1514 C CA . ILE A 1 194 ? -11.789 22.781 -4.016 1 97.94 194 ILE A CA 1
ATOM 1515 C C . ILE A 1 194 ? -12.398 23.766 -3.02 1 97.94 194 ILE A C 1
ATOM 1517 O O . ILE A 1 194 ? -11.68 24.438 -2.275 1 97.94 194 ILE A O 1
ATOM 1521 N N . ASP A 1 195 ? -13.695 23.781 -2.975 1 97.69 195 ASP A N 1
ATOM 1522 C CA . ASP A 1 195 ? -14.359 24.672 -2.02 1 97.69 195 ASP A CA 1
ATOM 1523 C C . ASP A 1 195 ? -14.055 24.25 -0.583 1 97.69 195 ASP A C 1
ATOM 1525 O O . ASP A 1 195 ? -13.953 23.047 -0.287 1 97.69 195 ASP A O 1
ATOM 1529 N N . GLY A 1 196 ? -13.961 25.281 0.271 1 98 196 GLY A N 1
ATOM 1530 C CA . GLY A 1 196 ? -13.648 25.062 1.673 1 98 196 GLY A CA 1
ATOM 1531 C C . GLY A 1 196 ? -12.273 25.578 2.07 1 98 196 GLY A C 1
ATOM 1532 O O . GLY A 1 196 ? -11.578 26.188 1.261 1 98 196 GLY A O 1
ATOM 1533 N N . ARG A 1 197 ? -11.984 25.391 3.359 1 98.75 197 ARG A N 1
ATOM 1534 C CA . ARG A 1 197 ? -10.688 25.797 3.9 1 98.75 197 ARG A CA 1
ATOM 1535 C C . ARG A 1 197 ? -10.133 24.734 4.84 1 98.75 197 ARG A C 1
ATOM 1537 O O . ARG A 1 197 ? -10.828 24.281 5.75 1 98.75 197 ARG A O 1
ATOM 1544 N N . LEU A 1 198 ? -8.93 24.359 4.566 1 98.94 198 LEU A N 1
ATOM 1545 C CA . LEU A 1 198 ? -8.18 23.469 5.438 1 98.94 198 LEU A CA 1
ATOM 1546 C C . LEU A 1 198 ? -6.77 24 5.668 1 98.94 198 LEU A C 1
ATOM 1548 O O . LEU A 1 198 ? -6.164 24.594 4.773 1 98.94 198 LEU A O 1
ATOM 1552 N N . LYS A 1 199 ? -6.258 23.734 6.832 1 98.94 199 LYS A N 1
ATOM 1553 C CA . LYS A 1 199 ? -4.852 24.047 7.066 1 98.94 199 LYS A CA 1
ATOM 1554 C C . LYS A 1 199 ? -3.973 22.812 6.848 1 98.94 199 LYS A C 1
ATOM 1556 O O . LYS A 1 199 ? -2.766 22.938 6.633 1 98.94 199 LYS A O 1
ATOM 1561 N N . GLN A 1 200 ? -4.523 21.641 6.941 1 98.94 200 GLN A N 1
ATOM 1562 C CA . GLN A 1 200 ? -3.859 20.359 6.762 1 98.94 200 GLN A CA 1
ATOM 1563 C C . GLN A 1 200 ? -4.832 19.312 6.234 1 98.94 200 GLN A C 1
ATOM 1565 O O . GLN A 1 200 ? -6 19.281 6.617 1 98.94 200 GLN A O 1
ATOM 1570 N N . CYS A 1 201 ? -4.309 18.406 5.332 1 98.94 201 CYS A N 1
ATOM 1571 C CA . CYS A 1 201 ? -5.191 17.391 4.766 1 98.94 201 CYS A CA 1
ATOM 1572 C C . CYS A 1 201 ? -4.441 16.078 4.516 1 98.94 201 CYS A C 1
ATOM 1574 O O . CYS A 1 201 ? -3.211 16.047 4.566 1 98.94 201 CYS A O 1
ATOM 1576 N N . ASP A 1 202 ? -5.133 15.062 4.348 1 98.88 202 ASP A N 1
ATOM 1577 C CA . ASP A 1 202 ? -4.688 13.75 3.883 1 98.88 202 ASP A CA 1
ATOM 1578 C C . ASP A 1 202 ? -5.766 13.07 3.037 1 98.88 202 ASP A C 1
ATOM 1580 O O . ASP A 1 202 ? -6.871 13.594 2.898 1 98.88 202 ASP A O 1
ATOM 1584 N N . ALA A 1 203 ? -5.348 12.023 2.404 1 98.31 203 ALA A N 1
ATOM 1585 C CA . ALA A 1 203 ? -6.312 11.391 1.514 1 98.31 203 ALA A CA 1
ATOM 1586 C C . ALA A 1 203 ? -6.148 9.867 1.529 1 98.31 203 ALA A C 1
ATOM 1588 O O . ALA A 1 203 ? -5.074 9.359 1.851 1 98.31 203 ALA A O 1
ATOM 1589 N N . THR A 1 204 ? -7.223 9.156 1.251 1 96.69 204 THR A N 1
ATOM 1590 C CA . THR A 1 204 ? -7.266 7.715 1.005 1 96.69 204 THR A CA 1
ATOM 1591 C C . THR A 1 204 ? -8.312 7.379 -0.055 1 96.69 204 THR A C 1
ATOM 1593 O O . THR A 1 204 ? -9.445 7.863 0.008 1 96.69 204 THR A O 1
ATOM 1596 N N . GLY A 1 205 ? -7.871 6.566 -1.014 1 92.56 205 GLY A N 1
ATOM 1597 C CA . GLY A 1 205 ? -8.773 6.402 -2.141 1 92.56 205 GLY A CA 1
ATOM 1598 C C . GLY A 1 205 ? -9.164 7.715 -2.791 1 92.56 205 GLY A C 1
ATOM 1599 O O . GLY A 1 205 ? -8.297 8.508 -3.166 1 92.56 205 GLY A O 1
ATOM 1600 N N . ASN A 1 206 ? -10.469 7.879 -2.848 1 90 206 ASN A N 1
ATOM 1601 C CA . ASN A 1 206 ? -10.977 9.117 -3.416 1 90 206 ASN A CA 1
ATOM 1602 C C . ASN A 1 206 ? -11.461 10.078 -2.332 1 90 206 ASN A C 1
ATOM 1604 O O . ASN A 1 206 ? -12.102 11.086 -2.629 1 90 206 ASN A O 1
ATOM 1608 N N . THR A 1 207 ? -11.164 9.773 -1.117 1 94.56 207 THR A N 1
ATOM 1609 C CA . THR A 1 207 ? -11.609 10.562 0.023 1 94.56 207 THR A CA 1
ATOM 1610 C C . THR A 1 207 ? -10.5 11.484 0.513 1 94.56 207 THR A C 1
ATOM 1612 O O . THR A 1 207 ? -9.352 11.062 0.646 1 94.56 207 THR A O 1
ATOM 1615 N N . ILE A 1 208 ? -10.852 12.711 0.722 1 98.12 208 ILE A N 1
ATOM 1616 C CA . ILE A 1 208 ? -9.945 13.648 1.372 1 98.12 208 ILE A CA 1
ATOM 1617 C C . ILE A 1 208 ? -10.484 14.016 2.752 1 98.12 208 ILE A C 1
ATOM 1619 O O . ILE A 1 208 ? -11.695 14.18 2.928 1 98.12 208 ILE A O 1
ATOM 1623 N N . VAL A 1 209 ? -9.633 14.086 3.725 1 98.88 209 VAL A N 1
ATOM 1624 C CA . VAL A 1 209 ? -9.922 14.57 5.07 1 98.88 209 VAL A CA 1
ATOM 1625 C C . VAL A 1 209 ? -8.992 15.734 5.41 1 98.88 209 VAL A C 1
ATOM 1627 O O . VAL A 1 209 ? -7.918 15.875 4.82 1 98.88 209 VAL A O 1
ATOM 1630 N N . GLY A 1 210 ? -9.453 16.562 6.328 1 98.88 210 GLY A N 1
ATOM 1631 C CA . GLY A 1 210 ? -8.594 17.656 6.754 1 98.88 210 GLY A CA 1
ATOM 1632 C C . GLY A 1 210 ? -9.125 18.406 7.957 1 98.88 210 GLY A C 1
ATOM 1633 O O . GLY A 1 210 ? -10.219 18.109 8.453 1 98.88 210 GLY A O 1
ATOM 1634 N N . VAL A 1 211 ? -8.297 19.297 8.375 1 98.94 211 VAL A N 1
ATOM 1635 C CA . VAL A 1 211 ? -8.648 20.156 9.508 1 98.94 211 VAL A CA 1
ATOM 1636 C C . VAL A 1 211 ? -8.453 21.625 9.125 1 98.94 211 VAL A C 1
ATOM 1638 O O . VAL A 1 211 ? -7.539 21.953 8.367 1 98.94 211 VAL A O 1
ATOM 1641 N N . ASN A 1 212 ? -9.289 22.453 9.695 1 98.88 212 ASN A N 1
ATOM 1642 C CA . ASN A 1 212 ? -9.164 23.859 9.367 1 98.88 212 ASN A CA 1
ATOM 1643 C C . ASN A 1 212 ? -8.43 24.625 10.461 1 98.88 212 ASN A C 1
ATOM 1645 O O . ASN A 1 212 ? -7.844 24.031 11.367 1 98.88 212 ASN A O 1
ATOM 1649 N N . SER A 1 213 ? -8.453 25.953 10.328 1 98.81 213 SER A N 1
ATOM 1650 C CA . SER A 1 213 ? -7.617 26.797 11.172 1 98.81 213 SER A CA 1
ATOM 1651 C C . SER A 1 213 ? -8.094 26.781 12.617 1 98.81 213 SER A C 1
ATOM 1653 O O . SER A 1 213 ? -7.336 27.109 13.539 1 98.81 213 SER A O 1
ATOM 1655 N N . VAL A 1 214 ? -9.375 26.406 12.812 1 98.75 214 VAL A N 1
ATOM 1656 C CA . VAL A 1 214 ? -9.891 26.359 14.172 1 98.75 214 VAL A CA 1
ATOM 1657 C C . VAL A 1 214 ? -10.039 24.906 14.617 1 98.75 214 VAL A C 1
ATOM 1659 O O . VAL A 1 214 ? -10.797 24.609 15.547 1 98.75 214 VAL A O 1
ATOM 1662 N N . ASP A 1 215 ? -9.539 23.969 13.875 1 98.94 215 ASP A N 1
ATOM 1663 C CA . ASP A 1 215 ? -9.32 22.562 14.227 1 98.94 215 ASP A CA 1
ATOM 1664 C C . ASP A 1 215 ? -10.594 21.734 14.023 1 98.94 215 ASP A C 1
ATOM 1666 O O . ASP A 1 215 ? -10.711 20.625 14.539 1 98.94 215 ASP A O 1
ATOM 1670 N N . ASN A 1 216 ? -11.516 22.281 13.281 1 98.94 216 ASN A N 1
ATOM 1671 C CA . ASN A 1 216 ? -12.633 21.453 12.875 1 98.94 216 ASN A CA 1
ATOM 1672 C C . ASN A 1 216 ? -12.195 20.375 11.875 1 98.94 216 ASN A C 1
ATOM 1674 O O . ASN A 1 216 ? -11.297 20.609 11.062 1 98.94 216 ASN A O 1
ATOM 1678 N N . ILE A 1 217 ? -12.883 19.297 11.938 1 98.94 217 ILE A N 1
ATOM 1679 C CA . ILE A 1 217 ? -12.516 18.141 11.133 1 98.94 217 ILE A CA 1
ATOM 1680 C C . ILE A 1 217 ? -13.516 17.969 9.984 1 98.94 217 ILE A C 1
ATOM 1682 O O . ILE A 1 217 ? -14.727 17.984 10.203 1 98.94 217 ILE A O 1
ATOM 1686 N N . TYR A 1 218 ? -12.961 17.75 8.836 1 98.88 218 TYR A N 1
ATOM 1687 C CA . TYR A 1 218 ? -13.828 17.609 7.672 1 98.88 218 TYR A CA 1
ATOM 1688 C C . TYR A 1 218 ? -13.438 16.375 6.855 1 98.88 218 TYR A C 1
ATOM 1690 O O . TYR A 1 218 ? -12.25 16.062 6.73 1 98.88 218 TYR A O 1
ATOM 1698 N N . ARG A 1 219 ? -14.414 15.758 6.297 1 98.5 219 ARG A N 1
ATOM 1699 C CA . ARG A 1 219 ? -14.297 14.633 5.375 1 98.5 219 ARG A CA 1
ATOM 1700 C C . ARG A 1 219 ? -15.141 14.852 4.125 1 98.5 219 ARG A C 1
ATOM 1702 O O . ARG A 1 219 ? -16.281 15.312 4.219 1 98.5 219 ARG A O 1
ATOM 1709 N N . SER A 1 220 ? -14.523 14.492 2.988 1 96.5 220 SER A N 1
ATOM 1710 C CA . SER A 1 220 ? -15.312 14.586 1.765 1 96.5 220 SER A CA 1
ATOM 1711 C C . SER A 1 220 ? -16.312 13.438 1.671 1 96.5 220 SER A C 1
ATOM 1713 O O . SER A 1 220 ? -16.094 12.367 2.232 1 96.5 220 SER A O 1
ATOM 1715 N N . GLY A 1 221 ? -17.391 13.758 0.999 1 86.75 221 GLY A N 1
ATOM 1716 C CA . GLY A 1 221 ? -18.438 12.766 0.819 1 86.75 221 GLY A CA 1
ATOM 1717 C C . GLY A 1 221 ? -18.141 11.781 -0.297 1 86.75 221 GLY A C 1
ATOM 1718 O O . GLY A 1 221 ? -17.328 12.07 -1.183 1 86.75 221 GLY A O 1
ATOM 1719 N N . VAL B 1 1 ? 10.789 -6.832 -22.688 1 86.44 1 VAL B N 1
ATOM 1720 C CA . VAL B 1 1 ? 11.438 -6.816 -21.391 1 86.44 1 VAL B CA 1
ATOM 1721 C C . VAL B 1 1 ? 12.688 -7.691 -21.422 1 86.44 1 VAL B C 1
ATOM 1723 O O . VAL B 1 1 ? 12.742 -8.688 -22.156 1 86.44 1 VAL B O 1
ATOM 1726 N N . GLN B 1 2 ? 13.688 -7.25 -20.719 1 93.69 2 GLN B N 1
ATOM 1727 C CA . GLN B 1 2 ? 14.836 -8.117 -20.516 1 93.69 2 GLN B CA 1
ATOM 1728 C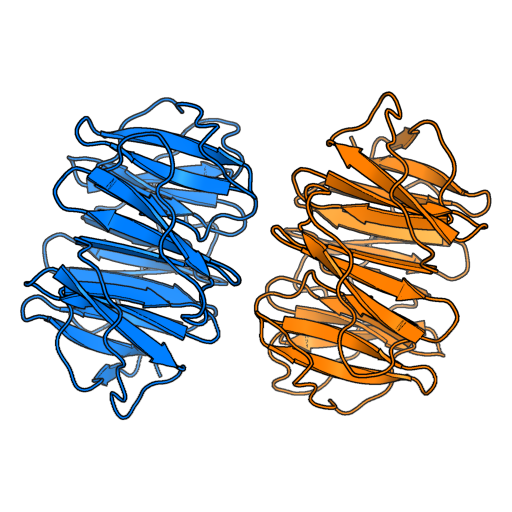 C . GLN B 1 2 ? 14.664 -8.961 -19.25 1 93.69 2 GLN B C 1
ATOM 1730 O O . GLN B 1 2 ? 14.297 -8.445 -18.203 1 93.69 2 GLN B O 1
ATOM 1735 N N . TRP B 1 3 ? 14.93 -10.305 -19.5 1 97.88 3 TRP B N 1
ATOM 1736 C CA . TRP B 1 3 ? 14.734 -11.227 -18.375 1 97.88 3 TRP B CA 1
ATOM 1737 C C . TRP B 1 3 ? 16.062 -11.617 -17.75 1 97.88 3 TRP B C 1
ATOM 1739 O O . TRP B 1 3 ? 17.047 -11.859 -18.469 1 97.88 3 TRP B O 1
ATOM 1749 N N . HIS B 1 4 ? 16.016 -11.672 -16.469 1 98.25 4 HIS B N 1
ATOM 1750 C CA . HIS B 1 4 ? 17.078 -12.289 -15.68 1 98.25 4 HIS B CA 1
ATOM 1751 C C . HIS B 1 4 ? 16.594 -13.555 -14.992 1 98.25 4 HIS B C 1
ATOM 1753 O O . HIS B 1 4 ? 15.594 -13.523 -14.258 1 98.25 4 HIS B O 1
ATOM 1759 N N . GLN B 1 5 ? 17.312 -14.539 -15.258 1 98.69 5 GLN B N 1
ATOM 1760 C CA . GLN B 1 5 ? 16.984 -15.758 -14.523 1 98.69 5 GLN B CA 1
ATOM 1761 C C . GLN B 1 5 ? 17.625 -15.766 -13.141 1 98.69 5 GLN B C 1
ATOM 1763 O O . GLN B 1 5 ? 18.844 -15.562 -13.016 1 98.69 5 GLN B O 1
ATOM 1768 N N . ILE B 1 6 ? 16.906 -16.016 -12.188 1 98.88 6 ILE B N 1
ATOM 1769 C CA . ILE B 1 6 ? 17.391 -16.125 -10.82 1 98.88 6 ILE B CA 1
ATOM 1770 C C . ILE B 1 6 ? 17.641 -17.578 -10.469 1 98.88 6 ILE B C 1
ATOM 1772 O O . ILE B 1 6 ? 16.797 -18.453 -10.703 1 98.88 6 ILE B O 1
ATOM 1776 N N . PRO B 1 7 ? 18.797 -17.891 -9.898 1 98.81 7 PRO B N 1
ATOM 1777 C CA . PRO B 1 7 ? 19.047 -19.281 -9.5 1 98.81 7 PRO B CA 1
ATOM 1778 C C . PRO B 1 7 ? 18.031 -19.812 -8.5 1 98.81 7 PRO B C 1
ATOM 1780 O O . PRO B 1 7 ? 17.594 -19.062 -7.609 1 98.81 7 PRO B O 1
ATOM 1783 N N . GLY B 1 8 ? 17.656 -21.094 -8.688 1 98.69 8 GLY B N 1
ATOM 1784 C CA . GLY B 1 8 ? 16.672 -21.734 -7.84 1 98.69 8 GLY B CA 1
ATOM 1785 C C . GLY B 1 8 ? 15.461 -22.234 -8.609 1 98.69 8 GLY B C 1
ATOM 1786 O O . GLY B 1 8 ? 15.406 -22.109 -9.836 1 98.69 8 GLY B O 1
ATOM 1787 N N . LYS B 1 9 ? 14.547 -22.891 -7.883 1 98.88 9 LYS B N 1
ATOM 1788 C CA . LYS B 1 9 ? 13.312 -23.406 -8.461 1 98.88 9 LYS B CA 1
ATOM 1789 C C . LYS B 1 9 ? 12.109 -23.062 -7.578 1 98.88 9 LYS B C 1
ATOM 1791 O O . LYS B 1 9 ? 12.102 -23.375 -6.383 1 98.88 9 LYS B O 1
ATOM 1796 N N . LEU B 1 10 ? 11.148 -22.422 -8.195 1 98.94 10 LEU B N 1
ATOM 1797 C CA . LEU B 1 10 ? 9.891 -22.125 -7.52 1 98.94 10 LEU B CA 1
ATOM 1798 C C . LEU B 1 10 ? 8.703 -22.453 -8.414 1 98.94 10 LEU B C 1
ATOM 1800 O O . LEU B 1 10 ? 8.781 -22.312 -9.641 1 98.94 10 LEU B O 1
ATOM 1804 N N . MET B 1 11 ? 7.633 -22.859 -7.797 1 98.88 11 MET B N 1
ATOM 1805 C CA . MET B 1 11 ? 6.406 -23.047 -8.562 1 98.88 11 MET B CA 1
ATOM 1806 C C . MET B 1 11 ? 5.504 -21.828 -8.477 1 98.88 11 MET B C 1
ATOM 1808 O O . MET B 1 11 ? 4.594 -21.656 -9.289 1 98.88 11 MET B O 1
ATOM 1812 N N . HIS B 1 12 ? 5.652 -21.031 -7.461 1 98.94 12 HIS B N 1
ATOM 1813 C CA . HIS B 1 12 ? 4.914 -19.797 -7.219 1 98.94 12 HIS B CA 1
ATOM 1814 C C . HIS B 1 12 ? 5.805 -18.734 -6.59 1 98.94 12 HIS B C 1
ATOM 1816 O O . HIS B 1 12 ? 6.613 -19.031 -5.707 1 98.94 12 HIS B O 1
ATOM 1822 N N . ILE B 1 13 ? 5.656 -17.422 -7.051 1 98.94 13 ILE B N 1
ATOM 1823 C CA . ILE B 1 13 ? 6.508 -16.359 -6.559 1 98.94 13 ILE B CA 1
ATOM 1824 C C . ILE B 1 13 ? 5.688 -15.078 -6.383 1 98.94 13 ILE B C 1
ATOM 1826 O O . ILE B 1 13 ? 4.711 -14.859 -7.105 1 98.94 13 ILE B O 1
ATOM 1830 N N . THR B 1 14 ? 6.012 -14.281 -5.414 1 98.94 14 THR B N 1
ATOM 1831 C CA . THR B 1 14 ? 5.461 -12.945 -5.227 1 98.94 14 THR B CA 1
ATOM 1832 C C . THR B 1 14 ? 6.566 -11.945 -4.895 1 98.94 14 THR B C 1
ATOM 1834 O O . THR B 1 14 ? 7.637 -12.328 -4.418 1 98.94 14 THR B O 1
ATOM 1837 N N . ALA B 1 15 ? 6.281 -10.68 -5.191 1 98.62 15 ALA B N 1
ATOM 1838 C CA . ALA B 1 15 ? 7.293 -9.641 -5 1 98.62 15 ALA B CA 1
ATOM 1839 C C . ALA B 1 15 ? 6.715 -8.445 -4.25 1 98.62 15 ALA B C 1
ATOM 1841 O O . ALA B 1 15 ? 5.574 -8.047 -4.488 1 98.62 15 ALA B O 1
ATOM 1842 N N . THR B 1 16 ? 7.461 -7.938 -3.35 1 98 16 THR B N 1
ATOM 1843 C CA . THR B 1 16 ? 7.332 -6.59 -2.805 1 98 16 THR B CA 1
ATOM 1844 C C . THR B 1 16 ? 8.516 -5.723 -3.225 1 98 16 THR B C 1
ATOM 1846 O O . THR B 1 16 ? 9.445 -6.203 -3.869 1 98 16 THR B O 1
ATOM 1849 N N . PRO B 1 17 ? 8.508 -4.477 -2.857 1 97.12 17 PRO B N 1
ATOM 1850 C CA . PRO B 1 17 ? 9.656 -3.65 -3.232 1 97.12 17 PRO B CA 1
ATOM 1851 C C . PRO B 1 17 ? 10.969 -4.18 -2.664 1 97.12 17 PRO B C 1
ATOM 1853 O O . PRO B 1 17 ? 12.039 -3.943 -3.242 1 97.12 17 PRO B O 1
ATOM 1856 N N . HIS B 1 18 ? 10.836 -5.039 -1.607 1 98 18 HIS B N 1
ATOM 1857 C CA . HIS B 1 18 ? 12.102 -5.324 -0.937 1 98 18 HIS B CA 1
ATOM 1858 C C . HIS B 1 18 ? 12.328 -6.828 -0.813 1 98 18 HIS B C 1
ATOM 1860 O O . HIS B 1 18 ? 13.438 -7.266 -0.484 1 98 18 HIS B O 1
ATOM 1866 N N . PHE B 1 19 ? 11.312 -7.602 -1.107 1 98.69 19 PHE B N 1
ATOM 1867 C CA . PHE B 1 19 ? 11.445 -9.039 -0.886 1 98.69 19 PHE B CA 1
ATOM 1868 C C . PHE B 1 19 ? 10.797 -9.828 -2.016 1 98.69 19 PHE B C 1
ATOM 1870 O O . PHE B 1 19 ? 9.766 -9.414 -2.551 1 98.69 19 PHE B O 1
ATOM 1877 N N . LEU B 1 20 ? 11.391 -10.945 -2.291 1 98.88 20 LEU B N 1
ATOM 1878 C CA . LEU B 1 20 ? 10.75 -12.031 -3.023 1 98.88 20 LEU B CA 1
ATOM 1879 C C . LEU B 1 20 ? 10.398 -13.18 -2.086 1 98.88 20 LEU B C 1
ATOM 1881 O O . LEU B 1 20 ? 11.188 -13.547 -1.218 1 98.88 20 LEU B O 1
ATOM 1885 N N . TRP B 1 21 ? 9.219 -13.68 -2.279 1 98.94 21 TRP B N 1
ATOM 1886 C CA . TRP B 1 21 ? 8.773 -14.898 -1.608 1 98.94 21 TRP B CA 1
ATOM 1887 C C . TRP B 1 21 ? 8.297 -15.938 -2.621 1 98.94 21 TRP B C 1
ATOM 1889 O O . TRP B 1 21 ? 7.723 -15.586 -3.654 1 98.94 21 TRP B O 1
ATOM 1899 N N . GLY B 1 22 ? 8.523 -17.188 -2.316 1 98.94 22 GLY B N 1
ATOM 1900 C CA . GLY B 1 22 ? 8.016 -18.219 -3.203 1 98.94 22 GLY B CA 1
ATOM 1901 C C . GLY B 1 22 ? 7.973 -19.594 -2.561 1 98.94 22 GLY B C 1
ATOM 1902 O O . GLY B 1 22 ? 8.461 -19.766 -1.441 1 98.94 22 GLY B O 1
ATOM 1903 N N . VAL B 1 23 ? 7.297 -20.453 -3.266 1 99 23 VAL B N 1
ATOM 1904 C CA . VAL B 1 23 ? 7.207 -21.844 -2.842 1 99 23 VAL B CA 1
ATOM 1905 C C . VAL B 1 23 ? 7.598 -22.766 -3.996 1 99 23 VAL B C 1
ATOM 1907 O O . VAL B 1 23 ? 7.328 -22.453 -5.16 1 99 23 VAL B O 1
ATOM 1910 N N . ASN B 1 24 ? 8.234 -23.844 -3.631 1 98.94 24 ASN B N 1
ATOM 1911 C CA . ASN B 1 24 ? 8.594 -24.797 -4.672 1 98.94 24 ASN B CA 1
ATOM 1912 C C . ASN B 1 24 ? 7.598 -25.953 -4.738 1 98.94 24 ASN B C 1
ATOM 1914 O O . ASN B 1 24 ? 6.559 -25.922 -4.074 1 98.94 24 ASN B O 1
ATOM 1918 N N . SER B 1 25 ? 7.934 -26.891 -5.566 1 98.69 25 SER B N 1
ATOM 1919 C CA . SER B 1 25 ? 7.012 -27.984 -5.836 1 98.69 25 SER B CA 1
ATOM 1920 C C . SER B 1 25 ? 6.84 -28.875 -4.605 1 98.69 25 SER B C 1
ATOM 1922 O O . SER B 1 25 ? 5.863 -29.625 -4.512 1 98.69 25 SER B O 1
ATOM 1924 N N . ASN B 1 26 ? 7.809 -28.797 -3.643 1 98.69 26 ASN B N 1
ATOM 1925 C CA . ASN B 1 26 ? 7.707 -29.547 -2.395 1 98.69 26 ASN B CA 1
ATOM 1926 C C . ASN B 1 26 ? 7.016 -28.734 -1.307 1 98.69 26 ASN B C 1
ATOM 1928 O O . ASN B 1 26 ? 6.996 -29.125 -0.142 1 98.69 26 ASN B O 1
ATOM 1932 N N . GLN B 1 27 ? 6.613 -27.562 -1.642 1 98.81 27 GLN B N 1
ATOM 1933 C CA . GLN B 1 27 ? 5.887 -26.656 -0.765 1 98.81 27 GLN B CA 1
ATOM 1934 C C . GLN B 1 27 ? 6.805 -26.062 0.301 1 98.81 27 GLN B C 1
ATOM 1936 O O . GLN B 1 27 ? 6.348 -25.672 1.375 1 98.81 27 GLN B O 1
ATOM 1941 N N . GLN B 1 28 ? 8.047 -26.125 -0.012 1 98.94 28 GLN B N 1
ATOM 1942 C CA . GLN B 1 28 ? 8.984 -25.391 0.827 1 98.94 28 GLN B CA 1
ATOM 1943 C C . GLN B 1 28 ? 8.938 -23.891 0.526 1 98.94 28 GLN B C 1
ATOM 1945 O O . GLN B 1 28 ? 8.766 -23.5 -0.626 1 98.94 28 GLN B O 1
ATOM 1950 N N . ILE B 1 29 ? 9.148 -23.125 1.532 1 98.94 29 ILE B N 1
ATOM 1951 C CA . ILE B 1 29 ? 8.961 -21.688 1.44 1 98.94 29 ILE B CA 1
ATOM 1952 C C . ILE B 1 29 ? 10.32 -20.984 1.413 1 98.94 29 ILE B C 1
ATOM 1954 O O . ILE B 1 29 ? 11.211 -21.312 2.199 1 98.94 29 ILE B O 1
ATOM 1958 N N . TYR B 1 30 ? 10.406 -19.984 0.559 1 98.94 30 TYR B N 1
ATOM 1959 C CA . TYR B 1 30 ? 11.68 -19.297 0.399 1 98.94 30 TYR B CA 1
ATOM 1960 C C . TYR B 1 30 ? 11.492 -17.797 0.387 1 98.94 30 TYR B C 1
ATOM 1962 O O . TYR B 1 30 ? 10.5 -17.281 -0.146 1 98.94 30 TYR B O 1
ATOM 1970 N N . LEU B 1 31 ? 12.484 -17.109 0.963 1 98.94 31 LEU B N 1
ATOM 1971 C CA . LEU B 1 31 ? 12.586 -15.656 1.022 1 98.94 31 LEU B CA 1
ATOM 1972 C C . LEU B 1 31 ? 13.906 -15.18 0.434 1 98.94 31 LEU B C 1
ATOM 1974 O O . LEU B 1 31 ? 14.953 -15.773 0.688 1 98.94 31 LEU B O 1
ATOM 1978 N N . CYS B 1 32 ? 13.828 -14.148 -0.354 1 98.88 32 CYS B N 1
ATOM 1979 C CA . CYS B 1 32 ? 15.031 -13.516 -0.896 1 98.88 32 CYS B CA 1
ATOM 1980 C C . CYS B 1 32 ? 14.891 -12 -0.903 1 98.88 32 CYS B C 1
ATOM 1982 O O . CYS B 1 32 ? 13.836 -11.469 -1.242 1 98.88 32 CYS B O 1
ATOM 1984 N N . ARG B 1 33 ? 15.914 -11.328 -0.562 1 98.25 33 ARG B N 1
ATOM 1985 C CA . ARG B 1 33 ? 15.891 -9.875 -0.66 1 98.25 33 ARG B CA 1
ATOM 1986 C C . ARG B 1 33 ? 16.031 -9.422 -2.107 1 98.25 33 ARG B C 1
ATOM 1988 O O . ARG B 1 33 ? 16.844 -9.969 -2.857 1 98.25 33 ARG B O 1
ATOM 1995 N N . GLN B 1 34 ? 15.266 -8.438 -2.516 1 97.38 34 GLN B N 1
ATOM 1996 C CA . GLN B 1 34 ? 15.367 -7.914 -3.873 1 97.38 34 GLN B CA 1
ATOM 1997 C C . GLN B 1 34 ? 16.688 -7.191 -4.09 1 97.38 34 GLN B C 1
ATOM 1999 O O . GLN B 1 34 ? 17.234 -6.574 -3.166 1 97.38 34 GLN B O 1
ATOM 2004 N N . PRO B 1 35 ? 17.281 -7.383 -5.277 1 96.69 35 PRO B N 1
ATOM 2005 C CA . PRO B 1 35 ? 16.719 -7.953 -6.504 1 96.69 35 PRO B CA 1
ATOM 2006 C C . PRO B 1 35 ? 16.953 -9.461 -6.617 1 96.69 35 PRO B C 1
ATOM 2008 O O . PRO B 1 35 ? 16.344 -10.117 -7.473 1 96.69 35 PRO B O 1
ATOM 2011 N N . CYS B 1 36 ? 17.781 -10.07 -5.828 1 98.19 36 CYS B N 1
ATOM 2012 C CA . CYS B 1 36 ? 18 -11.508 -5.656 1 98.19 36 CYS B CA 1
ATOM 2013 C C . CYS B 1 36 ? 18.656 -12.102 -6.895 1 98.19 36 CYS B C 1
ATOM 2015 O O . CYS B 1 36 ? 18.391 -13.258 -7.25 1 98.19 36 CYS B O 1
ATOM 2017 N N . TYR B 1 37 ? 19.391 -11.359 -7.566 1 97.5 37 TYR B N 1
ATOM 2018 C CA . TYR B 1 37 ? 20 -11.805 -8.812 1 97.5 37 TYR B CA 1
ATOM 2019 C C . TYR B 1 37 ? 20.891 -13.023 -8.578 1 97.5 37 TYR B C 1
ATOM 2021 O O . TYR B 1 37 ? 21.047 -13.867 -9.469 1 97.5 37 TYR B O 1
ATOM 2029 N N . ASP B 1 38 ? 21.406 -13.148 -7.391 1 97.69 38 ASP B N 1
ATOM 2030 C CA . ASP B 1 38 ? 22.359 -14.219 -7.102 1 97.69 38 ASP B CA 1
ATOM 2031 C C . ASP B 1 38 ? 21.641 -15.438 -6.516 1 97.69 38 ASP B C 1
ATOM 2033 O O . ASP B 1 38 ? 22.281 -16.438 -6.207 1 97.69 38 ASP B O 1
ATOM 2037 N N . GLY B 1 39 ? 20.438 -15.312 -6.266 1 98.25 39 GLY B N 1
ATOM 2038 C CA . GLY B 1 39 ? 19.656 -16.438 -5.773 1 98.25 39 GLY B CA 1
ATOM 2039 C C . GLY B 1 39 ? 19.938 -16.781 -4.324 1 98.25 39 GLY B C 1
ATOM 2040 O O . GLY B 1 39 ? 19.969 -17.953 -3.949 1 98.25 39 GLY B O 1
ATOM 2041 N N . GLN B 1 40 ? 20.25 -15.766 -3.533 1 98.5 40 GLN B N 1
ATOM 2042 C CA . GLN B 1 40 ? 20.5 -16.016 -2.117 1 98.5 40 GLN B CA 1
ATOM 2043 C C . GLN B 1 40 ? 19.203 -16.203 -1.349 1 98.5 40 GLN B C 1
ATOM 2045 O O . GLN B 1 40 ? 18.828 -15.359 -0.525 1 98.5 40 GLN B O 1
ATOM 2050 N N . TRP B 1 41 ? 18.641 -17.391 -1.484 1 98.88 41 TRP B N 1
ATOM 2051 C CA . TRP B 1 41 ? 17.375 -17.75 -0.863 1 98.88 41 TRP B CA 1
ATOM 2052 C C . TRP B 1 41 ? 17.578 -18.234 0.568 1 98.88 41 TRP B C 1
ATOM 2054 O O . TRP B 1 41 ? 18.547 -18.938 0.854 1 98.88 41 TRP B O 1
ATOM 2064 N N . THR B 1 42 ? 16.688 -17.859 1.405 1 98.88 42 THR B N 1
ATOM 2065 C CA . THR B 1 42 ? 16.562 -18.438 2.742 1 98.88 42 THR B CA 1
ATOM 2066 C C . THR B 1 42 ? 15.289 -19.281 2.844 1 98.88 42 THR B C 1
ATOM 2068 O O . THR B 1 42 ? 14.195 -18.797 2.559 1 98.88 42 THR B O 1
ATOM 2071 N N . GLN B 1 43 ? 15.445 -20.453 3.244 1 98.88 43 GLN B N 1
ATOM 2072 C CA . GLN B 1 43 ? 14.266 -21.281 3.457 1 98.88 43 GLN B CA 1
ATOM 2073 C C . GLN B 1 43 ? 13.578 -20.938 4.773 1 98.88 43 GLN B C 1
ATOM 2075 O O . GLN B 1 43 ? 14.227 -20.844 5.812 1 98.88 43 GLN B O 1
ATOM 2080 N N . ILE B 1 44 ? 12.406 -20.781 4.742 1 98.94 44 ILE B N 1
ATOM 2081 C CA . ILE B 1 44 ? 11.594 -20.453 5.906 1 98.94 44 ILE B CA 1
ATOM 2082 C C . ILE B 1 44 ? 10.797 -21.688 6.328 1 98.94 44 ILE B C 1
ATOM 2084 O O . ILE B 1 44 ? 10.258 -22.406 5.48 1 98.94 44 ILE B O 1
ATOM 2088 N N . SER B 1 45 ? 10.664 -21.938 7.578 1 98.5 45 SER B N 1
ATOM 2089 C CA . SER B 1 45 ? 9.938 -23.109 8.07 1 98.5 45 SER B CA 1
ATOM 2090 C C . SER B 1 45 ? 8.469 -23.062 7.676 1 98.5 45 SER B C 1
ATOM 2092 O O . SER B 1 45 ? 7.898 -21.984 7.527 1 98.5 45 SER B O 1
ATOM 2094 N N . GLY B 1 46 ? 7.914 -24.281 7.508 1 98.56 46 GLY B N 1
ATOM 2095 C CA . GLY B 1 46 ? 6.516 -24.406 7.141 1 98.56 46 GLY B CA 1
ATOM 2096 C C . GLY B 1 46 ? 6.309 -25.031 5.77 1 98.56 46 GLY B C 1
ATOM 2097 O O . GLY B 1 46 ? 7.266 -25.469 5.137 1 98.56 46 GLY B O 1
ATOM 2098 N N . SER B 1 47 ? 5.043 -25.109 5.418 1 98.88 47 SER B N 1
ATOM 2099 C CA . SER B 1 47 ? 4.645 -25.688 4.137 1 98.88 47 SER B CA 1
ATOM 2100 C C . SER B 1 47 ? 3.443 -24.953 3.555 1 98.88 47 SER B C 1
ATOM 2102 O O . SER B 1 47 ? 2.367 -24.938 4.156 1 98.88 47 SER B O 1
ATOM 2104 N N . LEU B 1 48 ? 3.662 -24.312 2.412 1 98.94 48 LEU B N 1
ATOM 2105 C CA . LEU B 1 48 ? 2.617 -23.578 1.708 1 98.94 48 LEU B CA 1
ATOM 2106 C C . LEU B 1 48 ? 2.615 -23.922 0.223 1 98.94 48 LEU B C 1
ATOM 2108 O O . LEU B 1 48 ? 3.66 -24.266 -0.34 1 98.94 48 LEU B O 1
ATOM 2112 N N . LYS B 1 49 ? 1.47 -23.766 -0.388 1 98.94 49 LYS B N 1
ATOM 2113 C CA . LYS B 1 49 ? 1.394 -24 -1.826 1 98.94 49 LYS B CA 1
ATOM 2114 C C . LYS B 1 49 ? 1.331 -22.688 -2.604 1 98.94 49 LYS B C 1
ATOM 2116 O O . LYS B 1 49 ? 1.546 -22.672 -3.816 1 98.94 49 LYS B O 1
ATOM 2121 N N . GLN B 1 50 ? 1.019 -21.609 -1.957 1 98.94 50 GLN B N 1
ATOM 2122 C CA . GLN B 1 50 ? 0.859 -20.297 -2.576 1 98.94 50 GLN B CA 1
ATOM 2123 C C . GLN B 1 50 ? 1.104 -19.172 -1.568 1 98.94 50 GLN B C 1
ATOM 2125 O O . GLN B 1 50 ? 0.727 -19.297 -0.401 1 98.94 50 GLN B O 1
ATOM 2130 N N . VAL B 1 51 ? 1.748 -18.047 -2.051 1 98.94 51 VAL B N 1
ATOM 2131 C CA . VAL B 1 51 ? 2.025 -16.922 -1.179 1 98.94 51 VAL B CA 1
ATOM 2132 C C . VAL B 1 51 ? 1.765 -15.609 -1.929 1 98.94 51 VAL B C 1
ATOM 2134 O O . VAL B 1 51 ? 1.862 -15.562 -3.158 1 98.94 51 VAL B O 1
ATOM 2137 N N . ASP B 1 52 ? 1.448 -14.586 -1.278 1 98.94 52 ASP B N 1
ATOM 2138 C CA . ASP B 1 52 ? 1.422 -13.195 -1.721 1 98.94 52 ASP B CA 1
ATOM 2139 C C . ASP B 1 52 ? 1.767 -12.25 -0.573 1 98.94 52 ASP B C 1
ATOM 2141 O O . ASP B 1 52 ? 1.553 -12.578 0.596 1 98.94 52 ASP B O 1
ATOM 2145 N N . ALA B 1 53 ? 2.332 -11.094 -0.96 1 98.75 53 ALA B N 1
ATOM 2146 C CA . ALA B 1 53 ? 2.84 -10.234 0.102 1 98.75 53 ALA B CA 1
ATOM 2147 C C . ALA B 1 53 ? 2.529 -8.766 -0.188 1 98.75 53 ALA B C 1
ATOM 2149 O O . ALA B 1 53 ? 2.334 -8.383 -1.344 1 98.75 53 ALA B O 1
ATOM 2150 N N . ASP B 1 54 ? 2.43 -7.996 0.855 1 97.88 54 ASP B N 1
ATOM 2151 C CA . ASP B 1 54 ? 2.521 -6.543 0.785 1 97.88 54 ASP B CA 1
ATOM 2152 C C . ASP B 1 54 ? 3.729 -6.031 1.567 1 97.88 54 ASP B C 1
ATOM 2154 O O . ASP B 1 54 ? 4.695 -6.766 1.78 1 97.88 54 ASP B O 1
ATOM 2158 N N . ASP B 1 55 ? 3.701 -4.797 1.979 1 96.75 55 ASP B N 1
ATOM 2159 C CA . ASP B 1 55 ? 4.867 -4.148 2.572 1 96.75 55 ASP B CA 1
ATOM 2160 C C . ASP B 1 55 ? 5.164 -4.715 3.959 1 96.75 55 ASP B C 1
ATOM 2162 O O . ASP B 1 55 ? 6.27 -4.551 4.477 1 96.75 55 ASP B O 1
ATOM 2166 N N . HIS B 1 56 ? 4.145 -5.383 4.512 1 97.88 56 HIS B N 1
ATOM 2167 C CA . HIS B 1 56 ? 4.305 -5.672 5.93 1 97.88 56 HIS B CA 1
ATOM 2168 C C . HIS B 1 56 ? 4.141 -7.164 6.211 1 97.88 56 HIS B C 1
ATOM 2170 O O . HIS B 1 56 ? 4.742 -7.695 7.145 1 97.88 56 HIS B O 1
ATOM 2176 N N . GLU B 1 57 ? 3.33 -7.746 5.402 1 98.62 57 GLU B N 1
ATOM 2177 C CA . GLU B 1 57 ? 3.012 -9.148 5.664 1 98.62 57 GLU B CA 1
ATOM 2178 C C . GLU B 1 57 ? 3.121 -9.984 4.398 1 98.62 57 GLU B C 1
ATOM 2180 O O . GLU B 1 57 ? 2.867 -9.492 3.295 1 98.62 57 GLU B O 1
ATOM 2185 N N . VAL B 1 58 ? 3.512 -11.195 4.629 1 98.88 58 VAL B N 1
ATOM 2186 C CA . VAL B 1 58 ? 3.328 -12.242 3.627 1 98.88 58 VAL B CA 1
ATOM 2187 C C . VAL B 1 58 ? 2.232 -13.203 4.078 1 98.88 58 VAL B C 1
ATOM 2189 O O . VAL B 1 58 ? 2.154 -13.555 5.258 1 98.88 58 VAL B O 1
ATOM 2192 N N . TRP B 1 59 ? 1.407 -13.539 3.139 1 98.94 59 TRP B N 1
ATOM 2193 C CA . TRP B 1 59 ? 0.306 -14.477 3.338 1 98.94 59 TRP B CA 1
ATOM 2194 C C . TRP B 1 59 ? 0.503 -15.734 2.498 1 98.94 59 TRP B C 1
ATOM 2196 O O . TRP B 1 59 ? 1.163 -15.695 1.457 1 98.94 59 TRP B O 1
ATOM 2206 N N . GLY B 1 60 ? -0.035 -16.828 2.98 1 98.94 60 GLY B N 1
ATOM 2207 C CA . GLY B 1 60 ? -0.008 -18.062 2.191 1 98.94 60 GLY B CA 1
ATOM 2208 C C . GLY B 1 60 ? -1.062 -19.062 2.613 1 98.94 60 GLY B C 1
ATOM 2209 O O . GLY B 1 60 ? -1.676 -18.922 3.672 1 98.94 60 GLY B O 1
ATOM 2210 N N . VAL B 1 61 ? -1.251 -20 1.724 1 99 61 VAL B N 1
ATOM 2211 C CA . VAL B 1 61 ? -2.178 -21.078 2.002 1 99 61 VAL B CA 1
ATOM 2212 C C . VAL B 1 61 ? -1.467 -22.422 1.825 1 99 61 VAL B C 1
ATOM 2214 O O . VAL B 1 61 ? -0.596 -22.562 0.962 1 99 61 VAL B O 1
ATOM 2217 N N . ASN B 1 62 ? -1.866 -23.375 2.629 1 98.94 62 ASN B N 1
ATOM 2218 C CA . ASN B 1 62 ? -1.242 -24.688 2.527 1 98.94 62 ASN B CA 1
ATOM 2219 C C . ASN B 1 62 ? -2.131 -25.672 1.775 1 98.94 62 ASN B C 1
ATOM 2221 O O . ASN B 1 62 ? -3.15 -25.281 1.202 1 98.94 62 ASN B O 1
ATOM 2225 N N . ARG B 1 63 ? -1.65 -26.891 1.747 1 98.69 63 ARG B N 1
ATOM 2226 C CA . ARG B 1 63 ? -2.33 -27.922 0.973 1 98.69 63 ARG B CA 1
ATOM 2227 C C . ARG B 1 63 ? -3.746 -28.156 1.49 1 98.69 63 ARG B C 1
ATOM 2229 O O . ARG B 1 63 ? -4.613 -28.625 0.752 1 98.69 63 ARG B O 1
ATOM 2236 N N . ASN B 1 64 ? -3.971 -27.859 2.766 1 98.75 64 ASN B N 1
ATOM 2237 C CA . ASN B 1 64 ? -5.281 -28.031 3.377 1 98.75 64 ASN B CA 1
ATOM 2238 C C . ASN B 1 64 ? -6.129 -26.766 3.277 1 98.75 64 ASN B C 1
ATOM 2240 O O . ASN B 1 64 ? -7.188 -26.672 3.898 1 98.75 64 ASN B O 1
ATOM 2244 N N . ASP B 1 65 ? -5.637 -25.734 2.688 1 98.94 65 ASP B N 1
ATOM 2245 C CA . ASP B 1 65 ? -6.305 -24.453 2.459 1 98.94 65 ASP B CA 1
ATOM 2246 C C . ASP B 1 65 ? -6.336 -23.609 3.732 1 98.94 65 ASP B C 1
ATOM 2248 O O . ASP B 1 65 ? -7.148 -22.703 3.855 1 98.94 65 ASP B O 1
ATOM 2252 N N . ASP B 1 66 ? -5.52 -24.031 4.664 1 98.94 66 ASP B N 1
ATOM 2253 C CA . ASP B 1 66 ? -5.371 -23.156 5.828 1 98.94 66 ASP B CA 1
ATOM 2254 C C . ASP B 1 66 ? -4.625 -21.875 5.469 1 98.94 66 ASP B C 1
ATOM 2256 O O . ASP B 1 66 ? -3.709 -21.906 4.641 1 98.94 66 ASP B O 1
ATOM 2260 N N . ILE B 1 67 ? -4.953 -20.828 6.082 1 98.94 67 ILE B N 1
ATOM 2261 C CA . ILE B 1 67 ? -4.418 -19.516 5.77 1 98.94 67 ILE B CA 1
ATOM 2262 C C . ILE B 1 67 ? -3.404 -19.109 6.836 1 98.94 67 ILE B C 1
ATOM 2264 O O . ILE B 1 67 ? -3.668 -19.219 8.031 1 98.94 67 ILE B O 1
ATOM 2268 N N . TYR B 1 68 ? -2.328 -18.594 6.395 1 98.94 68 TYR B N 1
ATOM 2269 C CA . TYR B 1 68 ? -1.284 -18.141 7.309 1 98.94 68 TYR B CA 1
ATOM 2270 C C . TYR B 1 68 ? -0.741 -16.781 6.895 1 98.94 68 TYR B C 1
ATOM 2272 O O . TYR B 1 68 ? -0.776 -16.422 5.715 1 98.94 68 TYR B O 1
ATOM 2280 N N . LYS B 1 69 ? -0.227 -16.078 7.871 1 98.88 69 LYS B N 1
ATOM 2281 C CA . LYS B 1 69 ? 0.513 -14.844 7.609 1 98.88 69 LYS B CA 1
ATOM 2282 C C . LYS B 1 69 ? 1.709 -14.711 8.547 1 98.88 69 LYS B C 1
ATOM 2284 O O . LYS B 1 69 ? 1.759 -15.359 9.594 1 98.88 69 LYS B O 1
ATOM 2289 N N . ARG B 1 70 ? 2.625 -13.906 8.18 1 98.56 70 ARG B N 1
ATOM 2290 C CA . ARG B 1 70 ? 3.768 -13.523 9 1 98.56 70 ARG B CA 1
ATOM 2291 C C . ARG B 1 70 ? 4.371 -12.211 8.508 1 98.56 70 ARG B C 1
ATOM 2293 O O . ARG B 1 70 ? 4.047 -11.742 7.418 1 98.56 70 ARG B O 1
ATOM 2300 N N . PRO B 1 71 ? 5.258 -11.57 9.32 1 98.25 71 PRO B N 1
ATOM 2301 C CA . PRO B 1 71 ? 5.941 -10.375 8.828 1 98.25 71 PRO B CA 1
ATOM 2302 C C . PRO B 1 71 ? 6.75 -10.641 7.555 1 98.25 71 PRO B C 1
ATOM 2304 O O . PRO B 1 71 ? 7.422 -11.672 7.453 1 98.25 71 PRO B O 1
ATOM 2307 N N . VAL B 1 72 ? 6.781 -9.695 6.676 1 98.75 72 VAL B N 1
ATOM 2308 C CA . VAL B 1 72 ? 7.273 -9.898 5.316 1 98.75 72 VAL B CA 1
ATOM 2309 C C . VAL B 1 72 ? 8.797 -9.984 5.324 1 98.75 72 VAL B C 1
ATOM 2311 O O . VAL B 1 72 ? 9.398 -10.492 4.379 1 98.75 72 VAL B O 1
ATOM 2314 N N . ASP B 1 73 ? 9.445 -9.531 6.355 1 98.31 73 ASP B N 1
ATOM 2315 C CA . ASP B 1 73 ? 10.906 -9.531 6.395 1 98.31 73 ASP B CA 1
ATOM 2316 C C . ASP B 1 73 ? 11.438 -10.867 6.898 1 98.31 73 ASP B C 1
ATOM 2318 O O . ASP B 1 73 ? 12.648 -11.031 7.07 1 98.31 73 ASP B O 1
ATOM 2322 N N . GLY B 1 74 ? 10.539 -11.758 7.195 1 97.94 74 GLY B N 1
ATOM 2323 C CA . GLY B 1 74 ? 10.93 -13.094 7.625 1 97.94 74 GLY B CA 1
ATOM 2324 C C . GLY B 1 74 ? 11.023 -13.234 9.133 1 97.94 74 GLY B C 1
ATOM 2325 O O . GLY B 1 74 ? 11.258 -14.328 9.648 1 97.94 74 GLY B O 1
ATOM 2326 N N . SER B 1 75 ? 10.781 -12.172 9.781 1 96.25 75 SER B N 1
ATOM 2327 C CA . SER B 1 75 ? 10.797 -12.258 11.242 1 96.25 75 SER B CA 1
ATOM 2328 C C . SER B 1 75 ? 9.508 -12.875 11.773 1 96.25 75 SER B C 1
ATOM 2330 O O . SER B 1 75 ? 8.578 -13.125 11.008 1 96.25 75 SER B O 1
ATOM 2332 N N . GLY B 1 76 ? 9.539 -13.281 12.992 1 95.81 76 GLY B N 1
ATOM 2333 C CA . GLY B 1 76 ? 8.352 -13.812 13.641 1 95.81 76 GLY B CA 1
ATOM 2334 C C . GLY B 1 76 ? 7.961 -15.188 13.133 1 95.81 76 GLY B C 1
ATOM 2335 O O . GLY B 1 76 ? 8.75 -15.859 12.469 1 95.81 76 GLY B O 1
ATOM 2336 N N . SER B 1 77 ? 6.762 -15.641 13.523 1 97.94 77 SER B N 1
ATOM 2337 C CA . SER B 1 77 ? 6.25 -16.953 13.172 1 97.94 77 SER B CA 1
ATOM 2338 C C . SER B 1 77 ? 4.984 -16.859 12.328 1 97.94 77 SER B C 1
ATOM 2340 O O . SER B 1 77 ? 4.379 -15.781 12.234 1 97.94 77 SER B O 1
ATOM 2342 N N . TRP B 1 78 ? 4.715 -17.938 11.719 1 98.75 78 TRP B N 1
ATOM 2343 C CA . TRP B 1 78 ? 3.436 -18.016 11.016 1 98.75 78 TRP B CA 1
ATOM 2344 C C . TRP B 1 78 ? 2.275 -17.953 12.008 1 98.75 78 TRP B C 1
ATOM 2346 O O . TRP B 1 78 ? 2.309 -18.609 13.055 1 98.75 78 TRP B O 1
ATOM 2356 N N . VAL B 1 79 ? 1.321 -17.203 11.688 1 98.69 79 VAL B N 1
ATOM 2357 C CA . VAL B 1 79 ? 0.061 -17.141 12.422 1 98.69 79 VAL B CA 1
ATOM 2358 C C . VAL B 1 79 ? -1.077 -17.656 11.539 1 98.69 79 VAL B C 1
ATOM 2360 O O . VAL B 1 79 ? -1.253 -17.188 10.414 1 98.69 79 VAL B O 1
ATOM 2363 N N . ARG B 1 80 ? -1.854 -18.562 12.047 1 98.75 80 ARG B N 1
ATOM 2364 C CA . ARG B 1 80 ? -3.006 -19.062 11.305 1 98.75 80 ARG B CA 1
ATOM 2365 C C . ARG B 1 80 ? -4.176 -18.094 11.391 1 98.75 80 ARG B C 1
ATOM 2367 O O . ARG B 1 80 ? -4.484 -17.578 12.469 1 98.75 80 ARG B O 1
ATOM 2374 N N . VAL B 1 81 ? -4.758 -17.812 10.328 1 98.88 81 VAL B N 1
ATOM 2375 C CA . VAL B 1 81 ? -5.945 -16.969 10.25 1 98.88 81 VAL B CA 1
ATOM 2376 C C . VAL B 1 81 ? -7.172 -17.828 9.969 1 98.88 81 VAL B C 1
ATOM 2378 O O . VAL B 1 81 ? -7.113 -18.766 9.172 1 98.88 81 VAL B O 1
ATOM 2381 N N . SER B 1 82 ? -8.273 -17.516 10.531 1 98.62 82 SER B N 1
ATOM 2382 C CA . SER B 1 82 ? -9.484 -18.312 10.352 1 98.62 82 SER B CA 1
ATOM 2383 C C . SER B 1 82 ? -9.953 -18.281 8.898 1 98.62 82 SER B C 1
ATOM 2385 O O . SER B 1 82 ? -9.688 -17.312 8.18 1 98.62 82 SER B O 1
ATOM 2387 N N . GLY B 1 83 ? -10.633 -19.391 8.492 1 98.5 83 GLY B N 1
ATOM 2388 C CA . GLY B 1 83 ? -11.133 -19.516 7.129 1 98.5 83 GLY B CA 1
ATOM 2389 C C . GLY B 1 83 ? -10.359 -20.516 6.297 1 98.5 83 GLY B C 1
ATOM 2390 O O . GLY B 1 83 ? -9.422 -21.141 6.793 1 98.5 83 GLY B O 1
ATOM 2391 N N . LYS B 1 84 ? -10.828 -20.719 5.098 1 98.88 84 LYS B N 1
ATOM 2392 C CA . LYS B 1 84 ? -10.188 -21.609 4.133 1 98.88 84 LYS B CA 1
ATOM 2393 C C . LYS B 1 84 ? -10.102 -20.953 2.756 1 98.88 84 LYS B C 1
ATOM 2395 O O . LYS B 1 84 ? -11.109 -20.516 2.207 1 98.88 84 LYS B O 1
ATOM 2400 N N . LEU B 1 85 ? -8.906 -20.859 2.244 1 98.94 85 LEU B N 1
AT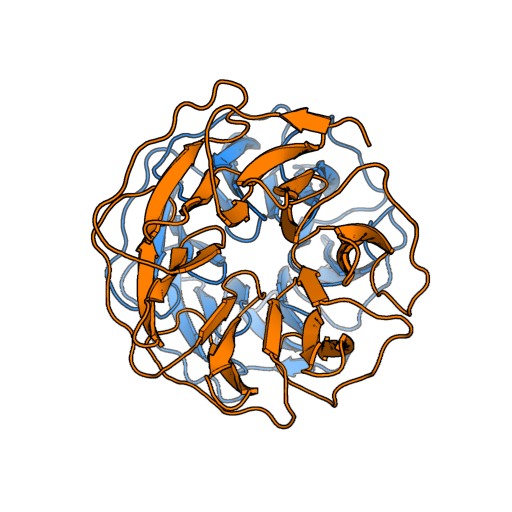OM 2401 C CA . LEU B 1 85 ? -8.656 -20.344 0.904 1 98.94 85 LEU B CA 1
ATOM 2402 C C . LEU B 1 85 ? -7.672 -21.219 0.147 1 98.94 85 LEU B C 1
ATOM 2404 O O . LEU B 1 85 ? -6.707 -21.734 0.729 1 98.94 85 LEU B O 1
ATOM 2408 N N . LYS B 1 86 ? -7.891 -21.359 -1.12 1 98.94 86 LYS B N 1
ATOM 2409 C CA . LYS B 1 86 ? -6.891 -22.031 -1.942 1 98.94 86 LYS B CA 1
ATOM 2410 C C . LYS B 1 86 ? -5.898 -21.047 -2.539 1 98.94 86 LYS B C 1
ATOM 2412 O O . LYS B 1 86 ? -4.824 -21.422 -3.002 1 98.94 86 LYS B O 1
ATOM 2417 N N . HIS B 1 87 ? -6.289 -19.797 -2.621 1 98.94 87 HIS B N 1
ATOM 2418 C CA . HIS B 1 87 ? -5.477 -18.703 -3.143 1 98.94 87 HIS B CA 1
ATOM 2419 C C . HIS B 1 87 ? -5.75 -17.406 -2.389 1 98.94 87 HIS B C 1
ATOM 2421 O O . HIS B 1 87 ? -6.906 -17.062 -2.154 1 98.94 87 HIS B O 1
ATOM 2427 N N . VAL B 1 88 ? -4.613 -16.688 -2.002 1 98.94 88 VAL B N 1
ATOM 2428 C CA . VAL B 1 88 ? -4.758 -15.461 -1.229 1 98.94 88 VAL B CA 1
ATOM 2429 C C . VAL B 1 88 ? -3.924 -14.352 -1.867 1 98.94 88 VAL B C 1
ATOM 2431 O O . VAL B 1 88 ? -2.881 -14.617 -2.473 1 98.94 88 VAL B O 1
ATOM 2434 N N . SER B 1 89 ? -4.406 -13.148 -1.822 1 98.94 89 SER B N 1
ATOM 2435 C CA . SER B 1 89 ? -3.707 -11.953 -2.27 1 98.94 89 SER B CA 1
ATOM 2436 C C . SER B 1 89 ? -3.625 -10.914 -1.157 1 98.94 89 SER B C 1
ATOM 2438 O O . SER B 1 89 ? -4.648 -10.438 -0.662 1 98.94 89 SER B O 1
ATOM 2440 N N . ALA B 1 90 ? -2.402 -10.562 -0.819 1 98.62 90 ALA B N 1
ATOM 2441 C CA . ALA B 1 90 ? -2.148 -9.555 0.212 1 98.62 90 ALA B CA 1
ATOM 2442 C C . ALA B 1 90 ? -1.925 -8.18 -0.404 1 98.62 90 ALA B C 1
ATOM 2444 O O . ALA B 1 90 ? -1.804 -7.184 0.313 1 98.62 90 ALA B O 1
ATOM 2445 N N . SER B 1 91 ? -1.956 -8.039 -1.688 1 95.5 91 SER B N 1
ATOM 2446 C CA . SER B 1 91 ? -1.454 -6.867 -2.395 1 95.5 91 SER B CA 1
ATOM 2447 C C . SER B 1 91 ? -2.531 -5.793 -2.518 1 95.5 91 SER B C 1
ATOM 2449 O O . SER B 1 91 ? -2.25 -4.672 -2.943 1 95.5 91 SER B O 1
ATOM 2451 N N . GLY B 1 92 ? -3.758 -6.07 -2.104 1 95.94 92 GLY B N 1
ATOM 2452 C CA . GLY B 1 92 ? -4.832 -5.098 -2.234 1 95.94 92 GLY B CA 1
ATOM 2453 C C . GLY B 1 92 ? -4.723 -3.951 -1.246 1 95.94 92 GLY B C 1
ATOM 2454 O O . GLY B 1 92 ? -4.457 -4.168 -0.063 1 95.94 92 GLY B O 1
ATOM 2455 N N . TYR B 1 93 ? -4.914 -2.832 -1.823 1 96.12 93 TYR B N 1
ATOM 2456 C CA . TYR B 1 93 ? -4.953 -1.67 -0.942 1 96.12 93 TYR B CA 1
ATOM 2457 C C . TYR B 1 93 ? -6.148 -1.736 -0.003 1 96.12 93 TYR B C 1
ATOM 2459 O O . TYR B 1 93 ? -7.297 -1.745 -0.452 1 96.12 93 TYR B O 1
ATOM 2467 N N . GLY B 1 94 ? -5.844 -1.862 1.294 1 97.44 94 GLY B N 1
ATOM 2468 C CA . GLY B 1 94 ? -6.867 -1.851 2.326 1 97.44 94 GLY B CA 1
ATOM 2469 C C . GLY B 1 94 ? -7.473 -3.219 2.582 1 97.44 94 GLY B C 1
ATOM 2470 O O . GLY B 1 94 ? -8.242 -3.395 3.529 1 97.44 94 GLY B O 1
ATOM 2471 N N . TYR B 1 95 ? -7.109 -4.188 1.7 1 98.5 95 TYR B N 1
ATOM 2472 C CA . TYR B 1 95 ? -7.82 -5.457 1.823 1 98.5 95 TYR B CA 1
ATOM 2473 C C . TYR B 1 95 ? -6.902 -6.625 1.486 1 98.5 95 TYR B C 1
ATOM 2475 O O . TYR B 1 95 ? -6.039 -6.516 0.614 1 98.5 95 TYR B O 1
ATOM 2483 N N . ILE B 1 96 ? -7.148 -7.73 2.17 1 98.88 96 ILE B N 1
ATOM 2484 C CA . ILE B 1 96 ? -6.734 -9.062 1.737 1 98.88 96 ILE B CA 1
ATOM 2485 C C . ILE B 1 96 ? -7.852 -9.711 0.922 1 98.88 96 ILE B C 1
ATOM 2487 O O . ILE B 1 96 ? -9.023 -9.648 1.303 1 98.88 96 ILE B O 1
ATOM 2491 N N . TRP B 1 97 ? -7.496 -10.312 -0.193 1 98.94 97 TRP B N 1
ATOM 2492 C CA . TRP B 1 97 ? -8.469 -11.016 -1.022 1 98.94 97 TRP B CA 1
ATOM 2493 C C . TRP B 1 97 ? -8.133 -12.5 -1.127 1 98.94 97 TRP B C 1
ATOM 2495 O O . TRP B 1 97 ? -6.98 -12.891 -0.919 1 98.94 97 TRP B O 1
ATOM 2505 N N . GLY B 1 98 ? -9.109 -13.32 -1.388 1 98.94 98 GLY B N 1
ATOM 2506 C CA . GLY B 1 98 ? -8.836 -14.734 -1.612 1 98.94 98 GLY B CA 1
ATOM 2507 C C . GLY B 1 98 ? -10.016 -15.477 -2.203 1 98.94 98 GLY B C 1
ATOM 2508 O O . GLY B 1 98 ? -11.125 -14.945 -2.271 1 98.94 98 GLY B O 1
ATOM 2509 N N . VAL B 1 99 ? -9.703 -16.672 -2.678 1 99 99 VAL B N 1
ATOM 2510 C CA . VAL B 1 99 ? -10.727 -17.578 -3.195 1 99 99 VAL B CA 1
ATOM 2511 C C . VAL B 1 99 ? -10.578 -18.953 -2.551 1 99 99 VAL B C 1
ATOM 2513 O O . VAL B 1 99 ? -9.461 -19.406 -2.271 1 99 99 VAL B O 1
ATOM 2516 N N . ASN B 1 100 ? -11.711 -19.578 -2.342 1 98.94 100 ASN B N 1
ATOM 2517 C CA . ASN B 1 100 ? -11.656 -20.906 -1.74 1 98.94 100 ASN B CA 1
ATOM 2518 C C . ASN B 1 100 ? -11.75 -22 -2.795 1 98.94 100 ASN B C 1
ATOM 2520 O O . ASN B 1 100 ? -11.695 -21.719 -3.994 1 98.94 100 ASN B O 1
ATOM 2524 N N . SER B 1 101 ? -11.836 -23.234 -2.318 1 98.81 101 SER B N 1
ATOM 2525 C CA . SER B 1 101 ? -11.789 -24.391 -3.199 1 98.81 101 SER B CA 1
ATOM 2526 C C . SER B 1 101 ? -13.031 -24.453 -4.086 1 98.81 101 SER B C 1
ATOM 2528 O O . SER B 1 101 ? -13.023 -25.125 -5.125 1 98.81 101 SER B O 1
ATOM 2530 N N . ASN B 1 102 ? -14.109 -23.75 -3.672 1 98.75 102 ASN B N 1
ATOM 2531 C CA . ASN B 1 102 ? -15.328 -23.688 -4.469 1 98.75 102 ASN B CA 1
ATOM 2532 C C . ASN B 1 102 ? -15.375 -22.453 -5.348 1 98.75 102 ASN B C 1
ATOM 2534 O O . ASN B 1 102 ? -16.422 -22.094 -5.875 1 98.75 102 ASN B O 1
ATOM 2538 N N . ASP B 1 103 ? -14.359 -21.703 -5.367 1 98.94 103 ASP B N 1
ATOM 2539 C CA . ASP B 1 103 ? -14.18 -20.5 -6.176 1 98.94 103 ASP B CA 1
ATOM 2540 C C . ASP B 1 103 ? -14.992 -19.344 -5.621 1 98.94 103 ASP B C 1
ATOM 2542 O O . ASP B 1 103 ? -15.258 -18.359 -6.332 1 98.94 103 ASP B O 1
ATOM 2546 N N . GLN B 1 104 ? -15.383 -19.516 -4.434 1 98.94 104 GLN B N 1
ATOM 2547 C CA . GLN B 1 104 ? -16.016 -18.375 -3.783 1 98.94 104 GLN B CA 1
ATOM 2548 C C . GLN B 1 104 ? -14.992 -17.312 -3.391 1 98.94 104 GLN B C 1
ATOM 2550 O O . GLN B 1 104 ? -13.875 -17.641 -3 1 98.94 104 GLN B O 1
ATOM 2555 N N . ILE B 1 105 ? -15.422 -16.109 -3.502 1 98.94 105 ILE B N 1
ATOM 2556 C CA . ILE B 1 105 ? -14.508 -14.984 -3.342 1 98.94 105 ILE B CA 1
ATOM 2557 C C . ILE B 1 105 ? -14.719 -14.344 -1.972 1 98.94 105 ILE B C 1
ATOM 2559 O O . ILE B 1 105 ? -15.859 -14.133 -1.545 1 98.94 105 ILE B O 1
ATOM 2563 N N . TYR B 1 106 ? -13.617 -13.984 -1.335 1 98.94 106 TYR B N 1
ATOM 2564 C CA . TYR B 1 106 ? -13.672 -13.352 -0.025 1 98.94 106 TYR B CA 1
ATO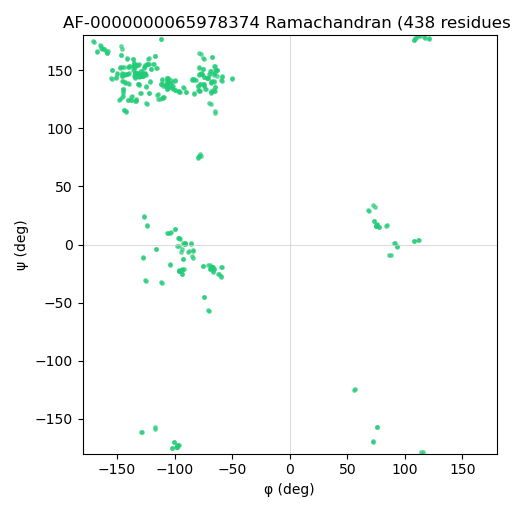M 2565 C C . TYR B 1 106 ? -12.711 -12.164 0.043 1 98.94 106 TYR B C 1
ATOM 2567 O O . TYR B 1 106 ? -11.688 -12.148 -0.639 1 98.94 106 TYR B O 1
ATOM 2575 N N . LYS B 1 107 ? -13.047 -11.164 0.853 1 98.81 107 LYS B N 1
ATOM 2576 C CA . LYS B 1 107 ? -12.148 -10.07 1.206 1 98.81 107 LYS B CA 1
ATOM 2577 C C . LYS B 1 107 ? -12.125 -9.844 2.715 1 98.81 107 LYS B C 1
ATOM 2579 O O . LYS B 1 107 ? -13.086 -10.172 3.412 1 98.81 107 LYS B O 1
ATOM 2584 N N . CYS B 1 108 ? -11.07 -9.297 3.205 1 98.81 108 CYS B N 1
ATOM 2585 C CA . CYS B 1 108 ? -10.836 -9.008 4.617 1 98.81 108 CYS B CA 1
ATOM 2586 C C . CYS B 1 108 ? -10.141 -7.664 4.789 1 98.81 108 CYS B C 1
ATOM 2588 O O . CYS B 1 108 ? -9.078 -7.43 4.207 1 98.81 108 CYS B O 1
ATOM 2590 N N . PRO B 1 109 ? -10.719 -6.746 5.566 1 98.25 109 PRO B N 1
ATOM 2591 C CA . PRO B 1 109 ? -10.07 -5.449 5.766 1 98.25 109 PRO B CA 1
ATOM 2592 C C . PRO B 1 109 ? -8.75 -5.559 6.52 1 98.25 109 PRO B C 1
ATOM 2594 O O . PRO B 1 109 ? -8.625 -6.359 7.445 1 98.25 109 PRO B O 1
ATOM 2597 N N . LYS B 1 110 ? -7.738 -4.766 6.098 1 98.12 110 LYS B N 1
ATOM 2598 C CA . LYS B 1 110 ? -6.449 -4.715 6.781 1 98.12 110 LYS B CA 1
ATOM 2599 C C . LYS B 1 110 ? -6.52 -3.844 8.031 1 98.12 110 LYS B C 1
ATOM 2601 O O . LYS B 1 110 ? -7.152 -2.785 8.023 1 98.12 110 LYS B O 1
ATOM 2606 N N . PRO B 1 111 ? -5.824 -4.129 9.055 1 97.38 111 PRO B N 1
ATOM 2607 C CA . PRO B 1 111 ? -5.188 -5.426 9.281 1 97.38 111 PRO B CA 1
ATOM 2608 C C . PRO B 1 111 ? -6.195 -6.555 9.492 1 97.38 111 PRO B C 1
ATOM 2610 O O . PRO B 1 111 ? -7.105 -6.426 10.32 1 97.38 111 PRO B O 1
ATOM 2613 N N . CYS B 1 112 ? -5.961 -7.664 8.789 1 97.81 112 CYS B N 1
ATOM 2614 C CA . CYS B 1 112 ? -6.949 -8.734 8.789 1 97.81 112 CYS B CA 1
ATOM 2615 C C . CYS B 1 112 ? -6.598 -9.805 9.812 1 97.81 112 CYS B C 1
ATOM 2617 O O . CYS B 1 112 ? -5.477 -10.32 9.828 1 97.81 112 CYS B O 1
ATOM 2619 N N . ASN B 1 113 ? -7.621 -10.148 10.586 1 94.75 113 ASN B N 1
ATOM 2620 C CA . ASN B 1 113 ? -7.504 -11.234 11.555 1 94.75 113 ASN B CA 1
ATOM 2621 C C . ASN B 1 113 ? -8.609 -12.266 11.367 1 94.75 113 ASN B C 1
ATOM 2623 O O . ASN B 1 113 ? -9.078 -12.867 12.344 1 94.75 113 ASN B O 1
ATOM 2627 N N . GLY B 1 114 ? -9.109 -12.289 10.164 1 97.12 114 GLY B N 1
ATOM 2628 C CA . GLY B 1 114 ? -10.062 -13.352 9.875 1 97.12 114 GLY B CA 1
ATOM 2629 C C . GLY B 1 114 ? -11.477 -12.844 9.672 1 97.12 114 GLY B C 1
ATOM 2630 O O . GLY B 1 114 ? -12.406 -13.641 9.539 1 97.12 114 GLY B O 1
ATOM 2631 N N . ALA B 1 115 ? -11.734 -11.562 9.688 1 97.38 115 ALA B N 1
ATOM 2632 C CA . ALA B 1 115 ? -13.062 -11.008 9.438 1 97.38 115 ALA B CA 1
ATOM 2633 C C . ALA B 1 115 ? -13.375 -10.984 7.945 1 97.38 115 ALA B C 1
ATOM 2635 O O . ALA B 1 115 ? -13.508 -9.914 7.352 1 97.38 115 ALA B O 1
ATOM 2636 N N . TRP B 1 116 ? -13.688 -12.164 7.418 1 98.75 116 TRP B N 1
ATOM 2637 C CA . TRP B 1 116 ? -13.914 -12.336 5.984 1 98.75 116 TRP B CA 1
ATOM 2638 C C . TRP B 1 116 ? -15.344 -11.969 5.613 1 98.75 116 TRP B C 1
ATOM 2640 O O . TRP B 1 116 ? -16.281 -12.289 6.344 1 98.75 116 TRP B O 1
ATOM 2650 N N . THR B 1 117 ? -15.492 -11.359 4.488 1 98.69 117 THR B N 1
ATOM 2651 C CA . THR B 1 117 ? -16.781 -11.133 3.842 1 98.69 117 THR B CA 1
ATOM 2652 C C . THR B 1 117 ? -16.797 -11.75 2.449 1 98.69 117 THR B C 1
ATOM 2654 O O . THR B 1 117 ? -15.883 -11.547 1.654 1 98.69 117 THR B O 1
ATOM 2657 N N . GLN B 1 118 ? -17.812 -12.492 2.203 1 98.75 118 GLN B N 1
ATOM 2658 C CA . GLN B 1 118 ? -17.938 -13.078 0.873 1 98.75 118 GLN B CA 1
ATOM 2659 C C . GLN B 1 118 ? -18.359 -12.023 -0.152 1 98.75 118 GLN B C 1
ATOM 2661 O O . GLN B 1 118 ? -19.234 -11.195 0.122 1 98.75 118 GLN B O 1
ATOM 2666 N N . VAL B 1 119 ? -17.797 -12.055 -1.223 1 98.81 119 VAL B N 1
ATOM 2667 C CA . VAL B 1 119 ? -18.141 -11.195 -2.352 1 98.81 119 VAL B CA 1
ATOM 2668 C C . VAL B 1 119 ? -18.766 -12.031 -3.469 1 98.81 119 VAL B C 1
ATOM 2670 O O . VAL B 1 119 ? -18.297 -13.133 -3.76 1 98.81 119 VAL B O 1
ATOM 2673 N N . ASN B 1 120 ? -19.703 -11.523 -4.113 1 98.5 120 ASN B N 1
ATOM 2674 C CA . ASN B 1 120 ? -20.375 -12.289 -5.156 1 98.5 120 ASN B CA 1
ATOM 2675 C C . ASN B 1 120 ? -19.453 -12.594 -6.324 1 98.5 120 ASN B C 1
ATOM 2677 O O . ASN B 1 120 ? -18.5 -11.859 -6.57 1 98.5 120 ASN B O 1
ATOM 2681 N N . GLY B 1 121 ? -19.781 -13.727 -7.02 1 98.56 121 GLY B N 1
ATOM 2682 C CA . GLY B 1 121 ? -18.984 -14.156 -8.164 1 98.56 121 GLY B CA 1
ATOM 2683 C C . GLY B 1 121 ? -18.172 -15.406 -7.887 1 98.56 121 GLY B C 1
ATOM 2684 O O . GLY B 1 121 ? -18.234 -15.961 -6.789 1 98.56 121 GLY B O 1
ATOM 2685 N N . ARG B 1 122 ? -17.469 -15.836 -8.953 1 98.88 122 ARG B N 1
ATOM 2686 C CA . ARG B 1 122 ? -16.609 -17 -8.852 1 98.88 122 ARG B CA 1
ATOM 2687 C C . ARG B 1 122 ? -15.289 -16.766 -9.586 1 98.88 122 ARG B C 1
ATOM 2689 O O . ARG B 1 122 ? -15.281 -16.422 -10.773 1 98.88 122 ARG B O 1
ATOM 2696 N N . LEU B 1 123 ? -14.234 -16.922 -8.891 1 98.94 123 LEU B N 1
ATOM 2697 C CA . LEU B 1 123 ? -12.891 -16.859 -9.453 1 98.94 123 LEU B CA 1
ATOM 2698 C C . LEU B 1 123 ? -12.031 -18.016 -8.945 1 98.94 123 LEU B C 1
ATOM 2700 O O . LEU B 1 123 ? -12.148 -18.422 -7.789 1 98.94 123 LEU B O 1
ATOM 2704 N N . LYS B 1 124 ? -11.164 -18.438 -9.758 1 98.94 124 LYS B N 1
ATOM 2705 C CA . LYS B 1 124 ? -10.227 -19.453 -9.312 1 98.94 124 LYS B CA 1
ATOM 2706 C C . LYS B 1 124 ? -8.93 -18.828 -8.789 1 98.94 124 LYS B C 1
ATOM 2708 O O . LYS B 1 124 ? -8.188 -19.469 -8.039 1 98.94 124 LYS B O 1
ATOM 2713 N N . GLN B 1 125 ? -8.617 -17.688 -9.227 1 98.94 125 GLN B N 1
ATOM 2714 C CA . GLN B 1 125 ? -7.418 -16.938 -8.875 1 98.94 125 GLN B CA 1
ATOM 2715 C C . GLN B 1 125 ? -7.695 -15.438 -8.844 1 98.94 125 GLN B C 1
ATOM 2717 O O . GLN B 1 125 ? -8.453 -14.922 -9.672 1 98.94 125 GLN B O 1
ATOM 2722 N N . ILE B 1 126 ? -7 -14.719 -7.879 1 98.94 126 ILE B N 1
ATOM 2723 C CA . ILE B 1 126 ? -7.316 -13.312 -7.652 1 98.94 126 ILE B CA 1
ATOM 2724 C C . ILE B 1 126 ? -6.07 -12.57 -7.176 1 98.94 126 ILE B C 1
ATOM 2726 O O . ILE B 1 126 ? -5.215 -13.148 -6.504 1 98.94 126 ILE B O 1
ATOM 2730 N N . ASP B 1 127 ? -5.965 -11.305 -7.543 1 98.94 127 ASP B N 1
ATOM 2731 C CA . ASP B 1 127 ? -4.855 -10.477 -7.074 1 98.94 127 ASP B CA 1
ATOM 2732 C C . ASP B 1 127 ? -5.285 -9.023 -6.926 1 98.94 127 ASP B C 1
ATOM 2734 O O . ASP B 1 127 ? -5.809 -8.422 -7.867 1 98.94 127 ASP B O 1
ATOM 2738 N N . GLY B 1 128 ? -5.086 -8.531 -5.754 1 97.88 128 GLY B N 1
ATOM 2739 C CA . GLY B 1 128 ? -5.43 -7.148 -5.473 1 97.88 128 GLY B CA 1
ATOM 2740 C C . GLY B 1 128 ? -4.402 -6.16 -5.992 1 97.88 128 GLY B C 1
ATOM 2741 O O . GLY B 1 128 ? -3.209 -6.465 -6.039 1 97.88 128 GLY B O 1
ATOM 2742 N N . GLY B 1 129 ? -4.84 -4.934 -6.312 1 96.19 129 GLY B N 1
ATOM 2743 C CA . GLY B 1 129 ? -4.016 -3.779 -6.625 1 96.19 129 GLY B CA 1
ATOM 2744 C C . GLY B 1 129 ? -4.379 -2.549 -5.812 1 96.19 129 GLY B C 1
ATOM 2745 O O . GLY B 1 129 ? -4.973 -2.662 -4.738 1 96.19 129 GLY B O 1
ATOM 2746 N N . GLN B 1 130 ? -3.918 -1.479 -6.379 1 94.19 130 GLN B N 1
ATOM 2747 C CA . GLN B 1 130 ? -4.133 -0.229 -5.656 1 94.19 130 GLN B CA 1
ATOM 2748 C C . GLN B 1 130 ? -5.582 0.227 -5.762 1 94.19 130 GLN B C 1
ATOM 2750 O O . GLN B 1 130 ? -6.191 0.616 -4.766 1 94.19 130 GLN B O 1
ATOM 2755 N N . SER B 1 131 ? -6.117 0.16 -6.953 1 94.69 131 SER B N 1
ATOM 2756 C CA . SER B 1 131 ? -7.461 0.675 -7.18 1 94.69 131 SER B CA 1
ATOM 2757 C C . SER B 1 131 ? -8.438 -0.453 -7.488 1 94.69 131 SER B C 1
ATOM 2759 O O . SER B 1 131 ? -9.633 -0.344 -7.199 1 94.69 131 SER B O 1
ATOM 2761 N N . MET B 1 132 ? -7.91 -1.444 -8.125 1 97.31 132 MET B N 1
ATOM 2762 C CA . MET B 1 132 ? -8.734 -2.557 -8.594 1 97.31 132 MET B CA 1
ATOM 2763 C C . MET B 1 132 ? -8.172 -3.889 -8.102 1 97.31 132 MET B C 1
ATOM 2765 O O . MET B 1 132 ? -6.98 -4 -7.82 1 97.31 132 MET B O 1
ATOM 2769 N N . VAL B 1 133 ? -9.094 -4.84 -7.969 1 98.5 133 VAL B N 1
ATOM 2770 C CA . VAL B 1 133 ? -8.734 -6.246 -7.836 1 98.5 133 VAL B CA 1
ATOM 2771 C C . VAL B 1 133 ? -9.055 -6.984 -9.133 1 98.5 133 VAL B C 1
ATOM 2773 O O . VAL B 1 133 ? -10.055 -6.691 -9.797 1 98.5 133 VAL B O 1
ATOM 2776 N N . TYR B 1 134 ? -8.164 -7.898 -9.5 1 98.81 134 TYR B N 1
ATOM 2777 C CA . TYR B 1 134 ? -8.297 -8.672 -10.727 1 98.81 134 TYR B CA 1
ATOM 2778 C C . TYR B 1 134 ? -8.367 -10.164 -10.422 1 98.81 134 TYR B C 1
ATOM 2780 O O . TYR B 1 134 ? -7.801 -10.633 -9.438 1 98.81 134 TYR B O 1
ATOM 2788 N N . GLY B 1 135 ? -9.047 -10.875 -11.273 1 98.88 135 GLY B N 1
ATOM 2789 C CA . GLY B 1 135 ? -9.094 -12.32 -11.133 1 98.88 135 GLY B CA 1
ATOM 2790 C C . GLY B 1 135 ? -9.531 -13.031 -12.398 1 98.88 135 GLY B C 1
ATOM 2791 O O . GLY B 1 135 ? -9.961 -12.391 -13.359 1 98.88 135 GLY B O 1
ATOM 2792 N N . VAL B 1 136 ? -9.336 -14.32 -12.344 1 98.94 136 VAL B N 1
ATOM 2793 C CA . VAL B 1 136 ? -9.766 -15.164 -13.461 1 98.94 136 VAL B CA 1
ATOM 2794 C C . VAL B 1 136 ? -10.648 -16.297 -12.945 1 98.94 136 VAL B C 1
ATOM 2796 O O . VAL B 1 136 ? -10.438 -16.812 -11.836 1 98.94 136 VAL B O 1
ATOM 2799 N N . ASN B 1 137 ? -11.625 -16.656 -13.742 1 98.94 137 ASN B N 1
ATOM 2800 C CA . ASN B 1 137 ? -12.5 -17.75 -13.336 1 98.94 137 ASN B CA 1
ATOM 2801 C C . ASN B 1 137 ? -12.047 -19.078 -13.953 1 98.94 137 ASN B C 1
ATOM 2803 O O . ASN B 1 137 ? -10.961 -19.172 -14.523 1 98.94 137 ASN B O 1
ATOM 2807 N N . SER B 1 138 ? -12.852 -20.062 -13.766 1 98.81 138 SER B N 1
ATOM 2808 C CA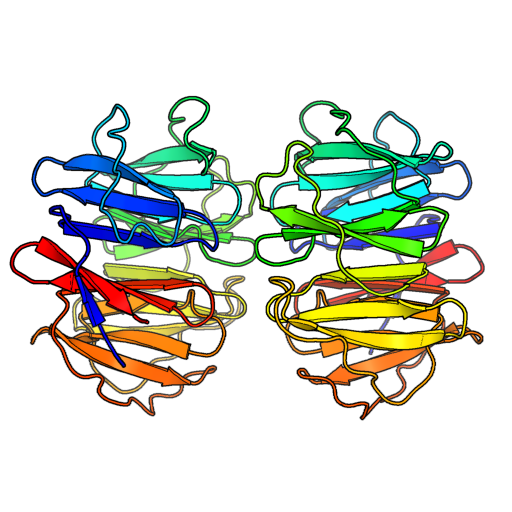 . SER B 1 138 ? -12.492 -21.422 -14.195 1 98.81 138 SER B CA 1
ATOM 2809 C C . SER B 1 138 ? -12.406 -21.5 -15.719 1 98.81 138 SER B C 1
ATOM 2811 O O . SER B 1 138 ? -11.719 -22.375 -16.25 1 98.81 138 SER B O 1
ATOM 2813 N N . ALA B 1 139 ? -13.102 -20.578 -16.422 1 98.75 139 ALA B N 1
ATOM 2814 C CA . ALA B 1 139 ? -13.078 -20.562 -17.875 1 98.75 139 ALA B CA 1
ATOM 2815 C C . ALA B 1 139 ? -11.977 -19.641 -18.391 1 98.75 139 ALA B C 1
ATOM 2817 O O . ALA B 1 139 ? -11.891 -19.375 -19.594 1 98.75 139 ALA B O 1
ATOM 2818 N N . ASN B 1 140 ? -11.234 -19.031 -17.547 1 98.88 140 ASN B N 1
ATOM 2819 C CA . ASN B 1 140 ? -10.125 -18.125 -17.859 1 98.88 140 ASN B CA 1
ATOM 2820 C C . ASN B 1 140 ? -10.617 -16.766 -18.312 1 98.88 140 ASN B C 1
ATOM 2822 O O . ASN B 1 140 ? -9.875 -16 -18.938 1 98.88 140 ASN B O 1
ATOM 2826 N N . ALA B 1 141 ? -11.852 -16.516 -18.031 1 98.88 141 ALA B N 1
ATOM 2827 C CA . ALA B 1 141 ? -12.336 -15.156 -18.234 1 98.88 141 ALA B CA 1
ATOM 2828 C C . ALA B 1 141 ? -11.758 -14.211 -17.188 1 98.88 141 ALA B C 1
ATOM 2830 O O . ALA B 1 141 ? -11.594 -14.594 -16.016 1 98.88 141 ALA B O 1
ATOM 2831 N N . ILE B 1 142 ? -11.477 -13.031 -17.594 1 98.94 142 ILE B N 1
ATOM 2832 C CA . ILE B 1 142 ? -10.789 -12.055 -16.766 1 98.94 142 ILE B CA 1
ATOM 2833 C C . ILE B 1 142 ? -11.789 -11.047 -16.203 1 98.94 142 ILE B C 1
ATOM 2835 O O . ILE B 1 142 ? -12.625 -10.516 -16.953 1 98.94 142 ILE B O 1
ATOM 2839 N N . TYR B 1 143 ? -11.656 -10.742 -14.969 1 98.88 143 TYR B N 1
ATOM 2840 C CA . TYR B 1 143 ? -12.562 -9.797 -14.32 1 98.88 143 TYR B CA 1
ATOM 2841 C C . TYR B 1 143 ? -11.789 -8.812 -13.461 1 98.88 143 TYR B C 1
ATOM 2843 O O . TYR B 1 143 ? -10.703 -9.117 -12.977 1 98.88 143 TYR B O 1
ATOM 2851 N N . ARG B 1 144 ? -12.383 -7.656 -13.297 1 98.62 144 ARG B N 1
ATOM 2852 C CA . ARG B 1 144 ? -11.898 -6.691 -12.312 1 98.62 144 ARG B CA 1
ATOM 2853 C C . ARG B 1 144 ? -13.055 -6.074 -11.531 1 98.62 144 ARG B C 1
ATOM 2855 O O . ARG B 1 144 ? -14.203 -6.117 -11.977 1 98.62 144 ARG B O 1
ATOM 2862 N N . ARG B 1 145 ? -12.734 -5.539 -10.398 1 98.12 145 ARG B N 1
ATOM 2863 C CA . ARG B 1 145 ? -13.641 -4.812 -9.508 1 98.12 145 ARG B CA 1
ATOM 2864 C C . ARG B 1 145 ? -12.867 -3.822 -8.641 1 98.12 145 ARG B C 1
ATOM 2866 O O . ARG B 1 145 ? -11.672 -3.988 -8.414 1 98.12 145 ARG B O 1
ATOM 2873 N N . PRO B 1 146 ? -13.531 -2.67 -8.242 1 97.19 146 PRO B N 1
ATOM 2874 C CA . PRO B 1 146 ? -12.828 -1.822 -7.277 1 97.19 146 PRO B CA 1
ATOM 2875 C C . PRO B 1 146 ? -12.312 -2.605 -6.074 1 97.19 146 PRO B C 1
ATOM 2877 O O . PRO B 1 146 ? -12.992 -3.502 -5.574 1 97.19 146 PRO B O 1
ATOM 2880 N N . VAL B 1 147 ? -11.156 -2.236 -5.598 1 97.75 147 VAL B N 1
ATOM 2881 C CA . VAL B 1 147 ? -10.422 -3.055 -4.633 1 97.75 147 VAL B CA 1
ATOM 2882 C C . VAL B 1 147 ? -11.18 -3.084 -3.307 1 97.75 147 VAL B C 1
ATOM 2884 O O . VAL B 1 147 ? -11.008 -4.012 -2.51 1 97.75 147 VAL B O 1
ATOM 2887 N N . ASP B 1 148 ? -12.062 -2.164 -3.047 1 96.38 148 ASP B N 1
ATOM 2888 C CA . ASP B 1 148 ? -12.805 -2.141 -1.793 1 96.38 148 ASP B CA 1
ATOM 2889 C C . ASP B 1 148 ? -14.023 -3.059 -1.86 1 96.38 148 ASP B C 1
ATOM 2891 O O . ASP B 1 148 ? -14.758 -3.203 -0.878 1 96.38 148 ASP B O 1
ATOM 2895 N N . GLY B 1 149 ? -14.266 -3.639 -3.023 1 96.25 149 GLY B N 1
ATOM 2896 C CA . GLY B 1 149 ? -15.367 -4.582 -3.199 1 96.25 149 GLY B CA 1
ATOM 2897 C C . GLY B 1 149 ? -16.656 -3.916 -3.633 1 96.25 149 GLY B C 1
ATOM 2898 O O . GLY B 1 149 ? -17.672 -4.59 -3.844 1 96.25 149 GLY B O 1
ATOM 2899 N N . SER B 1 150 ? -16.609 -2.666 -3.803 1 95.12 150 SER B N 1
ATOM 2900 C CA . SER B 1 150 ? -17.828 -1.978 -4.25 1 95.12 150 SER B CA 1
ATOM 2901 C C . SER B 1 150 ? -18.094 -2.232 -5.73 1 95.12 150 SER B C 1
ATOM 2903 O O . SER B 1 150 ? -17.234 -2.779 -6.434 1 95.12 150 SER B O 1
ATOM 2905 N N . GLY B 1 151 ? -19.312 -2.023 -6.145 1 96 151 GLY B N 1
ATOM 2906 C CA . GLY B 1 151 ? -19.672 -2.217 -7.539 1 96 151 GLY B CA 1
ATOM 2907 C C . GLY B 1 151 ? -19.812 -3.68 -7.922 1 96 151 GLY B C 1
ATOM 2908 O O . GLY B 1 151 ? -20.141 -4.52 -7.086 1 96 151 GLY B O 1
ATOM 2909 N N . SER B 1 152 ? -19.656 -3.916 -9.266 1 97.62 152 SER B N 1
ATOM 2910 C CA . SER B 1 152 ? -19.797 -5.262 -9.812 1 97.62 152 SER B CA 1
ATOM 2911 C C . SER B 1 152 ? -18.547 -5.688 -10.562 1 97.62 152 SER B C 1
ATOM 2913 O O . SER B 1 152 ? -17.688 -4.855 -10.883 1 97.62 152 SER B O 1
ATOM 2915 N N . TRP B 1 153 ? -18.484 -6.941 -10.68 1 98.62 153 TRP B N 1
ATOM 2916 C CA . TRP B 1 153 ? -17.406 -7.461 -11.516 1 98.62 153 TRP B CA 1
ATOM 2917 C C . TRP B 1 153 ? -17.594 -7.035 -12.969 1 98.62 153 TRP B C 1
ATOM 2919 O O . TRP B 1 153 ? -18.688 -7.148 -13.523 1 98.62 153 TRP B O 1
ATOM 2929 N N . GLN B 1 154 ? -16.562 -6.562 -13.523 1 98.56 154 GLN B N 1
ATOM 2930 C CA . GLN B 1 154 ? -16.5 -6.238 -14.945 1 98.56 154 GLN B CA 1
ATOM 2931 C C . GLN B 1 154 ? -15.602 -7.211 -15.695 1 98.56 154 GLN B C 1
ATOM 2933 O O . GLN B 1 154 ? -14.438 -7.398 -15.328 1 98.56 154 GLN B O 1
ATOM 2938 N N . GLN B 1 155 ? -16.094 -7.773 -16.703 1 98.69 155 GLN B N 1
ATOM 2939 C CA . GLN B 1 155 ? -15.281 -8.664 -17.516 1 98.69 155 GLN B CA 1
ATOM 2940 C C . GLN B 1 155 ? -14.383 -7.871 -18.453 1 98.69 155 GLN B C 1
ATOM 2942 O O . GLN B 1 155 ? -14.828 -6.91 -19.094 1 98.69 155 GLN B O 1
ATOM 2947 N N . ILE B 1 156 ? -13.195 -8.289 -18.531 1 98.5 156 ILE B N 1
ATOM 2948 C CA . ILE B 1 156 ? -12.211 -7.727 -19.453 1 98.5 156 ILE B CA 1
ATOM 2949 C C . ILE B 1 156 ? -11.961 -8.703 -20.609 1 98.5 156 ILE B C 1
ATOM 2951 O O . ILE B 1 156 ? -11.867 -9.914 -20.391 1 98.5 156 ILE B O 1
ATOM 2955 N N . SER B 1 157 ? -11.773 -8.133 -21.75 1 98.31 157 SER B N 1
ATOM 2956 C CA . SER B 1 157 ? -11.508 -9 -22.891 1 98.31 157 SER B CA 1
ATOM 2957 C C . SER B 1 157 ? -10.18 -9.734 -22.719 1 98.31 157 SER B C 1
ATOM 2959 O O . SER B 1 157 ? -9.234 -9.203 -22.141 1 98.31 157 SER B O 1
ATOM 2961 N N . GLY B 1 158 ? -10.156 -10.938 -23.25 1 98.25 158 GLY B N 1
ATOM 2962 C CA . GLY B 1 158 ? -8.969 -11.773 -23.172 1 98.25 158 GLY B CA 1
ATOM 2963 C C . GLY B 1 158 ? -9.195 -13.062 -22.391 1 98.25 158 GLY B C 1
ATOM 2964 O O . GLY B 1 158 ? -10.32 -13.336 -21.969 1 98.25 158 GLY B O 1
ATOM 2965 N N . SER B 1 159 ? -8.148 -13.828 -22.359 1 98.81 159 SER B N 1
ATOM 2966 C CA . SER B 1 159 ? -8.18 -15.102 -21.656 1 98.81 159 SER B CA 1
ATOM 2967 C C . SER B 1 159 ? -6.859 -15.383 -20.938 1 98.81 159 SER B C 1
ATOM 2969 O O . SER B 1 159 ? -5.82 -15.516 -21.594 1 98.81 159 SER B O 1
ATOM 2971 N N . LEU B 1 160 ? -6.906 -15.406 -19.641 1 98.94 160 LEU B N 1
ATOM 2972 C CA . LEU B 1 160 ? -5.734 -15.656 -18.812 1 98.94 160 LEU B CA 1
ATOM 2973 C C . LEU B 1 160 ? -6.02 -16.734 -17.766 1 98.94 160 LEU B C 1
ATOM 2975 O O . LEU B 1 160 ? -7.133 -16.812 -17.25 1 98.94 160 LEU B O 1
ATOM 2979 N N . LYS B 1 161 ? -4.992 -17.5 -17.469 1 98.94 161 LYS B N 1
ATOM 2980 C CA . LYS B 1 161 ? -5.152 -18.453 -16.391 1 98.94 161 LYS B CA 1
ATOM 2981 C C . LYS B 1 161 ? -4.672 -17.875 -15.062 1 98.94 161 LYS B C 1
ATOM 2983 O O . LYS B 1 161 ? -4.973 -18.406 -13.992 1 98.94 161 LYS B O 1
ATOM 2988 N N . HIS B 1 162 ? -3.859 -16.906 -15.125 1 98.94 162 HIS B N 1
ATOM 2989 C CA . HIS B 1 162 ? -3.305 -16.203 -13.969 1 98.94 162 HIS B CA 1
ATOM 2990 C C . HIS B 1 162 ? -3.117 -14.719 -14.258 1 98.94 162 HIS B C 1
ATOM 2992 O O . HIS B 1 162 ? -2.701 -14.344 -15.359 1 98.94 162 HIS B O 1
ATOM 2998 N N . ILE B 1 163 ? -3.43 -13.852 -13.234 1 98.88 163 ILE B N 1
ATOM 2999 C CA . ILE B 1 163 ? -3.352 -12.414 -13.43 1 98.88 163 ILE B CA 1
ATOM 3000 C C . ILE B 1 163 ? -2.834 -11.742 -12.156 1 98.88 163 ILE B C 1
ATOM 3002 O O . ILE B 1 163 ? -3.076 -12.234 -11.055 1 98.88 163 ILE B O 1
ATOM 3006 N N . THR B 1 164 ? -2.072 -10.672 -12.289 1 98.81 164 THR B N 1
ATOM 3007 C CA . THR B 1 164 ? -1.679 -9.867 -11.133 1 98.81 164 THR B CA 1
ATOM 3008 C C . THR B 1 164 ? -1.964 -8.391 -11.383 1 98.81 164 THR B C 1
ATOM 3010 O O . THR B 1 164 ? -1.646 -7.863 -12.453 1 98.81 164 THR B O 1
ATOM 3013 N N . GLY B 1 165 ? -2.609 -7.797 -10.438 1 97.44 165 GLY B N 1
ATOM 3014 C CA . GLY B 1 165 ? -2.891 -6.371 -10.438 1 97.44 165 GLY B CA 1
ATOM 3015 C C . GLY B 1 165 ? -1.93 -5.57 -9.578 1 97.44 165 GLY B C 1
ATOM 3016 O O . GLY B 1 165 ? -2.148 -4.383 -9.336 1 97.44 165 GLY B O 1
ATOM 3017 N N . SER B 1 166 ? -0.844 -6.125 -9.148 1 94.94 166 SER B N 1
ATOM 3018 C CA . SER B 1 166 ? 0.021 -5.539 -8.125 1 94.94 166 SER B CA 1
ATOM 3019 C C . SER B 1 166 ? 0.989 -4.531 -8.734 1 94.94 166 SER B C 1
ATOM 3021 O O . SER B 1 166 ? 1.614 -3.75 -8.016 1 94.94 166 SER B O 1
ATOM 3023 N N . GLY B 1 167 ? 1.088 -4.492 -10.055 1 94.19 167 GLY B N 1
ATOM 3024 C CA . GLY B 1 167 ? 1.971 -3.533 -10.695 1 94.19 167 GLY B CA 1
ATOM 3025 C C . GLY B 1 167 ? 1.521 -2.094 -10.523 1 94.19 167 GLY B C 1
ATOM 3026 O O . GLY B 1 167 ? 0.351 -1.836 -10.234 1 94.19 167 GLY B O 1
ATOM 3027 N N . LEU B 1 168 ? 2.492 -1.296 -10.742 1 93.06 168 LEU B N 1
ATOM 3028 C CA . LEU B 1 168 ? 2.219 0.124 -10.555 1 93.06 168 LEU B CA 1
ATOM 3029 C C . LEU B 1 168 ? 1.292 0.652 -11.641 1 93.06 168 LEU B C 1
ATOM 3031 O O . LEU B 1 168 ? 0.203 1.151 -11.352 1 93.06 168 LEU B O 1
ATOM 3035 N N . SER B 1 169 ? 1.717 0.49 -12.859 1 92.88 169 SER B N 1
ATOM 3036 C CA . SER B 1 169 ? 0.967 1.093 -13.953 1 92.88 169 SER B CA 1
ATOM 3037 C C . SER B 1 169 ? 0.392 0.028 -14.883 1 92.88 169 SER B C 1
ATOM 3039 O O . SER B 1 169 ? -0.35 0.344 -15.82 1 92.88 169 SER B O 1
ATOM 3041 N N . GLU B 1 170 ? 0.729 -1.214 -14.602 1 96.5 170 GLU B N 1
ATOM 3042 C CA . GLU B 1 170 ? 0.324 -2.283 -15.516 1 96.5 170 GLU B CA 1
ATOM 3043 C C . GLU B 1 170 ? -0.244 -3.473 -14.742 1 96.5 170 GLU B C 1
ATOM 3045 O O . GLU B 1 170 ? 0.122 -3.705 -13.594 1 96.5 170 GLU B O 1
ATOM 3050 N N . VAL B 1 171 ? -1.101 -4.176 -15.406 1 98.31 171 VAL B N 1
ATOM 3051 C CA . VAL B 1 171 ? -1.555 -5.52 -15.055 1 98.31 171 VAL B CA 1
ATOM 3052 C C . VAL B 1 171 ? -0.804 -6.555 -15.891 1 98.31 171 VAL B C 1
ATOM 3054 O O . VAL B 1 171 ? -0.524 -6.324 -17.078 1 98.31 171 VAL B O 1
ATOM 3057 N N . PHE B 1 172 ? -0.466 -7.645 -15.266 1 98.69 172 PHE B N 1
ATOM 3058 C CA . PHE B 1 172 ? 0.207 -8.719 -15.992 1 98.69 172 PHE B CA 1
ATOM 3059 C C . PHE B 1 172 ? -0.566 -10.023 -15.867 1 98.69 172 PHE B C 1
ATOM 3061 O O . PHE B 1 172 ? -1.317 -10.219 -14.906 1 98.69 172 PHE B O 1
ATOM 3068 N N . GLY B 1 173 ? -0.4 -10.898 -16.812 1 98.81 173 GLY B N 1
ATOM 3069 C CA . GLY B 1 173 ? -0.995 -12.219 -16.719 1 98.81 173 GLY B CA 1
ATOM 3070 C C . GLY B 1 173 ? -0.397 -13.211 -17.703 1 98.81 173 GLY B C 1
ATOM 3071 O O . GLY B 1 173 ? 0.399 -12.828 -18.578 1 98.81 173 GLY B O 1
ATOM 3072 N N . VAL B 1 174 ? -0.801 -14.43 -17.484 1 98.94 174 VAL B N 1
ATOM 3073 C CA . VAL B 1 174 ? -0.342 -15.492 -18.375 1 98.94 174 VAL B CA 1
ATOM 3074 C C . VAL B 1 174 ? -1.533 -16.328 -18.844 1 98.94 174 VAL B C 1
ATOM 3076 O O . VAL B 1 174 ? -2.471 -16.562 -18.078 1 98.94 174 VAL B O 1
ATOM 3079 N N . ASN B 1 175 ? -1.428 -16.766 -20.062 1 98.88 175 ASN B N 1
ATOM 3080 C CA . ASN B 1 175 ? -2.52 -17.578 -20.594 1 98.88 175 ASN B CA 1
ATOM 3081 C C . ASN B 1 175 ? -2.197 -19.062 -20.5 1 98.88 175 ASN B C 1
ATOM 3083 O O . ASN B 1 175 ? -1.214 -19.453 -19.859 1 98.88 175 ASN B O 1
ATOM 3087 N N . SER B 1 176 ? -3.086 -19.859 -21.078 1 98.81 176 SER B N 1
ATOM 3088 C CA . SER B 1 176 ? -2.986 -21.312 -20.969 1 98.81 176 SER B CA 1
ATOM 3089 C C . SER B 1 176 ? -1.739 -21.844 -21.672 1 98.81 176 SER B C 1
ATOM 3091 O O . SER B 1 176 ? -1.273 -22.938 -21.375 1 98.81 176 SER B O 1
ATOM 3093 N N . ASN B 1 177 ? -1.193 -21.016 -22.625 1 98.69 177 ASN B N 1
ATOM 3094 C CA . ASN B 1 177 ? 0.017 -21.406 -23.344 1 98.69 177 ASN B CA 1
ATOM 3095 C C . ASN B 1 177 ? 1.264 -20.797 -22.703 1 98.69 177 ASN B C 1
ATOM 3097 O O . ASN B 1 177 ? 2.332 -20.781 -23.328 1 98.69 177 ASN B O 1
ATOM 3101 N N . ASP B 1 178 ? 1.13 -20.141 -21.609 1 98.88 178 ASP B N 1
ATOM 3102 C CA . ASP B 1 178 ? 2.195 -19.547 -20.812 1 98.88 178 ASP B CA 1
ATOM 3103 C C . ASP B 1 178 ? 2.725 -18.266 -21.484 1 98.88 178 ASP B C 1
ATOM 3105 O O . ASP B 1 178 ? 3.838 -17.828 -21.188 1 98.88 178 ASP B O 1
ATOM 3109 N N . GLN B 1 179 ? 1.975 -17.781 -22.391 1 98.88 179 GLN B N 1
ATOM 3110 C CA . GLN B 1 179 ? 2.328 -16.469 -22.922 1 98.88 179 GLN B CA 1
ATOM 3111 C C . GLN B 1 179 ? 2.064 -15.367 -21.906 1 98.88 179 GLN B C 1
ATOM 3113 O O . GLN B 1 179 ? 1.073 -15.414 -21.172 1 98.88 179 GLN B O 1
ATOM 3118 N N . ILE B 1 180 ? 2.934 -14.414 -21.906 1 98.88 180 ILE B N 1
ATOM 3119 C CA . ILE B 1 180 ? 2.887 -13.344 -20.922 1 98.88 180 ILE B CA 1
ATOM 3120 C C . ILE B 1 180 ? 2.289 -12.086 -21.531 1 98.88 180 ILE B C 1
ATOM 3122 O O . ILE B 1 180 ? 2.695 -11.672 -22.625 1 98.88 180 ILE B O 1
ATOM 3126 N N . TYR B 1 181 ? 1.396 -11.469 -20.828 1 98.75 181 TYR B N 1
ATOM 3127 C CA . TYR B 1 181 ? 0.731 -10.266 -21.328 1 98.75 181 TYR B CA 1
ATOM 3128 C C . TYR B 1 181 ? 0.79 -9.141 -20.297 1 98.75 181 TYR B C 1
ATOM 3130 O O . TYR B 1 181 ? 0.818 -9.398 -19.094 1 98.75 181 TYR B O 1
ATOM 3138 N N . ARG B 1 182 ? 0.822 -7.969 -20.797 1 98.44 182 ARG B N 1
ATOM 3139 C CA . ARG B 1 182 ? 0.653 -6.777 -19.969 1 98.44 182 ARG B CA 1
ATOM 3140 C C . ARG B 1 182 ? -0.47 -5.895 -20.516 1 98.44 182 ARG B C 1
ATOM 3142 O O . ARG B 1 182 ? -0.798 -5.945 -21.703 1 98.44 182 ARG B O 1
ATOM 3149 N N . CYS B 1 183 ? -1.055 -5.125 -19.641 1 98.44 183 CYS B N 1
ATOM 3150 C CA . CYS B 1 183 ? -2.129 -4.18 -19.938 1 98.44 183 CYS B CA 1
ATOM 3151 C C . CYS B 1 183 ? -2.018 -2.939 -19.062 1 98.44 183 CYS B C 1
ATOM 3153 O O . CYS B 1 183 ? -1.962 -3.043 -17.828 1 98.44 183 CYS B O 1
ATOM 3155 N N . THR B 1 184 ? -2.016 -1.777 -19.656 1 96.94 184 THR B N 1
ATOM 3156 C CA . THR B 1 184 ? -1.901 -0.533 -18.891 1 96.94 184 THR B CA 1
ATOM 3157 C C . THR B 1 184 ? -3.154 -0.291 -18.062 1 96.94 184 THR B C 1
ATOM 3159 O O . THR B 1 184 ? -4.273 -0.499 -18.531 1 96.94 184 THR B O 1
ATOM 3162 N N . LYS B 1 185 ? -3.045 0.195 -16.781 1 94.44 185 LYS B N 1
ATOM 3163 C CA . LYS B 1 185 ? -4.164 0.454 -15.875 1 94.44 185 LYS B CA 1
ATOM 3164 C C . LYS B 1 185 ? -4.875 1.753 -16.25 1 94.44 185 LYS B C 1
ATOM 3166 O O . LYS B 1 185 ? -4.234 2.73 -16.641 1 94.44 185 LYS B O 1
ATOM 3171 N N . PRO B 1 186 ? -6.129 1.794 -16.031 1 89.56 186 PRO B N 1
ATOM 3172 C CA . PRO B 1 186 ? -7.035 0.669 -15.789 1 89.56 186 PRO B CA 1
ATOM 3173 C C . PRO B 1 186 ? -7.23 -0.21 -17.016 1 89.56 186 PRO B C 1
ATOM 3175 O O . PRO B 1 186 ? -7.703 0.269 -18.062 1 89.56 186 PRO B O 1
ATOM 3178 N N . CYS B 1 187 ? -6.926 -1.402 -16.922 1 95.69 187 CYS B N 1
ATOM 3179 C CA . CYS B 1 187 ? -6.902 -2.312 -18.062 1 95.69 187 CYS B CA 1
ATOM 3180 C C . CYS B 1 187 ? -8.312 -2.564 -18.578 1 95.69 187 CYS B C 1
ATOM 3182 O O . CYS B 1 187 ? -9.211 -2.928 -17.812 1 95.69 187 CYS B O 1
ATOM 3184 N N . SER B 1 188 ? -8.477 -2.432 -19.859 1 93.06 188 SER B N 1
ATOM 3185 C CA . SER B 1 188 ? -9.75 -2.695 -20.516 1 93.06 188 SER B CA 1
ATOM 3186 C C . SER B 1 188 ? -9.602 -3.734 -21.625 1 93.06 188 SER B C 1
ATOM 3188 O O . SER B 1 188 ? -10.438 -3.807 -22.531 1 93.06 188 SER B O 1
ATOM 3190 N N . GLY B 1 189 ? -8.5 -4.398 -21.531 1 96.5 189 GLY B N 1
ATOM 3191 C CA . GLY B 1 189 ? -8.359 -5.5 -22.469 1 96.5 189 GLY B CA 1
ATOM 3192 C C . GLY B 1 189 ? -7.352 -5.219 -23.562 1 96.5 189 GLY B C 1
ATOM 3193 O O . GLY B 1 189 ? -7.238 -5.988 -24.516 1 96.5 189 GLY B O 1
ATOM 3194 N N . GLN B 1 190 ? -6.656 -4.094 -23.562 1 97.62 190 GLN B N 1
ATOM 3195 C CA . GLN B 1 190 ? -5.598 -3.785 -24.531 1 97.62 190 GLN B CA 1
ATOM 3196 C C . GLN B 1 190 ? -4.293 -4.473 -24.156 1 97.62 190 GLN B C 1
ATOM 3198 O O . GLN B 1 190 ? -3.297 -3.811 -23.859 1 97.62 190 GLN B O 1
ATOM 3203 N N . TRP B 1 191 ? -4.266 -5.738 -24.375 1 98.56 191 TRP B N 1
ATOM 3204 C CA . TRP B 1 191 ? -3.146 -6.574 -23.953 1 98.56 191 TRP B CA 1
ATOM 3205 C C . TRP B 1 191 ? -2 -6.496 -24.953 1 98.56 191 TRP B C 1
ATOM 3207 O O . TRP B 1 191 ? -2.227 -6.488 -26.172 1 98.56 191 TRP B O 1
ATOM 3217 N N . SER B 1 192 ? -0.851 -6.488 -24.422 1 98.44 192 SER B N 1
ATOM 3218 C CA . SER B 1 192 ? 0.37 -6.609 -25.219 1 98.44 192 SER B CA 1
ATOM 3219 C C . SER B 1 192 ? 1.188 -7.824 -24.781 1 98.44 192 SER B C 1
ATOM 3221 O O . SER B 1 192 ? 1.327 -8.094 -23.594 1 98.44 192 SER B O 1
ATOM 3223 N N . LEU B 1 193 ? 1.706 -8.445 -25.75 1 98.44 193 LEU B N 1
ATOM 3224 C CA . LEU B 1 193 ? 2.514 -9.633 -25.5 1 98.44 193 LEU B CA 1
ATOM 3225 C C . LEU B 1 193 ? 3.908 -9.25 -25.016 1 98.44 193 LEU B C 1
ATOM 3227 O O . LEU B 1 193 ? 4.52 -8.32 -25.547 1 98.44 193 LEU B O 1
ATOM 3231 N N . ILE B 1 194 ? 4.379 -9.961 -24.062 1 98.06 194 ILE B N 1
ATOM 3232 C CA . ILE B 1 194 ? 5.758 -9.883 -23.578 1 98.06 194 ILE B CA 1
ATOM 3233 C C . ILE B 1 194 ? 6.512 -11.156 -23.969 1 98.06 194 ILE B C 1
ATOM 3235 O O . ILE B 1 194 ? 5.996 -12.266 -23.812 1 98.06 194 ILE B O 1
ATOM 3239 N N . ASP B 1 195 ? 7.707 -10.984 -24.438 1 97.81 195 ASP B N 1
ATOM 3240 C CA . ASP B 1 195 ? 8.508 -12.148 -24.781 1 97.81 195 ASP B CA 1
ATOM 3241 C C . ASP B 1 195 ? 8.805 -13 -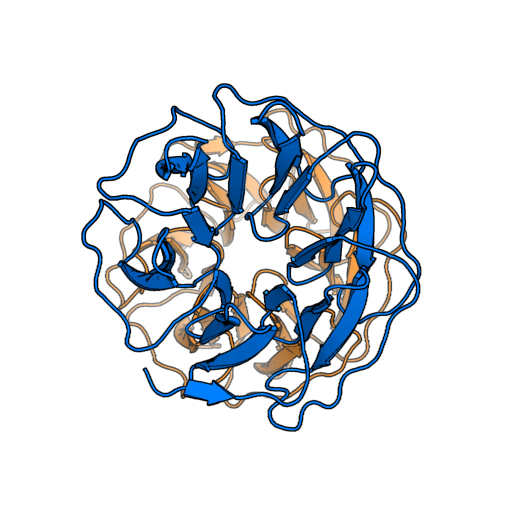23.562 1 97.81 195 ASP B C 1
ATOM 3243 O O . ASP B 1 195 ? 9.016 -12.469 -22.469 1 97.81 195 ASP B O 1
ATOM 3247 N N . GLY B 1 196 ? 8.844 -14.336 -23.812 1 98.06 196 GLY B N 1
ATOM 3248 C CA . GLY B 1 196 ? 9.094 -15.281 -22.734 1 98.06 196 GLY B CA 1
ATOM 3249 C C . GLY B 1 196 ? 7.891 -16.156 -22.422 1 98.06 196 GLY B C 1
ATOM 3250 O O . GLY B 1 196 ? 6.859 -16.062 -23.094 1 98.06 196 GLY B O 1
ATOM 3251 N N . ARG B 1 197 ? 8.109 -17.047 -21.438 1 98.75 197 ARG B N 1
ATOM 3252 C CA . ARG B 1 197 ? 7.043 -17.938 -20.984 1 98.75 197 ARG B CA 1
ATOM 3253 C C . ARG B 1 197 ? 7.039 -18.047 -19.469 1 98.75 197 ARG B C 1
ATOM 3255 O O . ARG B 1 197 ? 8.078 -18.328 -18.859 1 98.75 197 ARG B O 1
ATOM 3262 N N . LEU B 1 198 ? 5.898 -17.797 -18.922 1 98.94 198 LEU B N 1
ATOM 3263 C CA . LEU B 1 198 ? 5.668 -18 -17.5 1 98.94 198 LEU B CA 1
ATOM 3264 C C . LEU B 1 198 ? 4.363 -18.75 -17.25 1 98.94 198 LEU B C 1
ATOM 3266 O O . LEU B 1 198 ? 3.389 -18.562 -17.984 1 98.94 198 LEU B O 1
ATOM 3270 N N . LYS B 1 199 ? 4.367 -19.531 -16.219 1 98.94 199 LYS B N 1
ATOM 3271 C CA . LYS B 1 199 ? 3.102 -20.141 -15.82 1 98.94 199 LYS B CA 1
ATOM 3272 C C . LYS B 1 199 ? 2.424 -19.344 -14.711 1 98.94 199 LYS B C 1
ATOM 3274 O O . LYS B 1 199 ? 1.217 -19.469 -14.5 1 98.94 199 LYS B O 1
ATOM 3279 N N . GLN B 1 200 ? 3.15 -18.578 -14 1 98.94 200 GLN B N 1
ATOM 3280 C CA . GLN B 1 200 ? 2.691 -17.719 -12.906 1 98.94 200 GLN B CA 1
ATOM 3281 C C . GLN B 1 200 ? 3.572 -16.484 -12.766 1 98.94 200 GLN B C 1
ATOM 3283 O O . GLN B 1 200 ? 4.789 -16.562 -12.953 1 98.94 200 GLN B O 1
ATOM 3288 N N . CYS B 1 201 ? 2.918 -15.305 -12.406 1 98.94 201 CYS B N 1
ATOM 3289 C CA . CYS B 1 201 ? 3.697 -14.078 -12.281 1 98.94 201 CYS B CA 1
ATOM 3290 C C . CYS B 1 201 ? 3.135 -13.188 -11.18 1 98.94 201 CYS B C 1
ATOM 3292 O O . CYS B 1 201 ? 2.02 -13.406 -10.703 1 98.94 201 CYS B O 1
ATOM 3294 N N . ASP B 1 202 ? 3.885 -12.273 -10.758 1 98.88 202 ASP B N 1
ATOM 3295 C CA . ASP B 1 202 ? 3.529 -11.156 -9.891 1 98.88 202 ASP B CA 1
ATOM 3296 C C . ASP B 1 202 ? 4.336 -9.906 -10.242 1 98.88 202 ASP B C 1
ATOM 3298 O O . ASP B 1 202 ? 5.215 -9.953 -11.102 1 98.88 202 ASP B O 1
ATOM 3302 N N . ALA B 1 203 ? 3.924 -8.844 -9.641 1 98.38 203 ALA B N 1
ATOM 3303 C CA . ALA B 1 203 ? 4.605 -7.605 -10 1 98.38 203 ALA B CA 1
ATOM 3304 C C . ALA B 1 203 ? 4.719 -6.664 -8.805 1 98.38 203 ALA B C 1
ATOM 3306 O O . ALA B 1 203 ? 3.939 -6.766 -7.855 1 98.38 203 ALA B O 1
ATOM 3307 N N . THR B 1 204 ? 5.727 -5.82 -8.82 1 96.75 204 THR B N 1
ATOM 3308 C CA . THR B 1 204 ? 5.918 -4.699 -7.902 1 96.75 204 THR B CA 1
ATOM 3309 C C . THR B 1 204 ? 6.559 -3.516 -8.625 1 96.75 204 THR B C 1
ATOM 3311 O O . THR B 1 204 ? 7.543 -3.68 -9.344 1 96.75 204 THR B O 1
ATOM 3314 N N . GLY B 1 205 ? 5.922 -2.344 -8.422 1 92.81 205 GLY B N 1
ATOM 3315 C CA . GLY B 1 205 ? 6.379 -1.244 -9.25 1 92.81 205 GLY B CA 1
ATOM 3316 C C . GLY B 1 205 ? 6.289 -1.541 -10.734 1 92.81 205 GLY B C 1
ATOM 3317 O O . GLY B 1 205 ? 5.23 -1.922 -11.234 1 92.81 205 GLY B O 1
ATOM 3318 N N . ASN B 1 206 ? 7.441 -1.393 -11.344 1 90.5 206 ASN B N 1
ATOM 3319 C CA . ASN B 1 206 ? 7.5 -1.682 -12.773 1 90.5 206 ASN B CA 1
ATOM 3320 C C . ASN B 1 206 ? 8.164 -3.025 -13.047 1 90.5 206 ASN B C 1
ATOM 3322 O O . ASN B 1 206 ? 8.484 -3.344 -14.195 1 90.5 206 ASN B O 1
ATOM 3326 N N . THR B 1 207 ? 8.383 -3.781 -12.031 1 94.81 207 THR B N 1
ATOM 3327 C CA . THR B 1 207 ? 9.07 -5.062 -12.141 1 94.81 207 THR B CA 1
ATOM 3328 C C . THR B 1 207 ? 8.07 -6.215 -12.156 1 94.81 207 THR B C 1
ATOM 3330 O O . THR B 1 207 ? 7.133 -6.242 -11.352 1 94.81 207 THR B O 1
ATOM 3333 N N . ILE B 1 208 ? 8.266 -7.105 -13.07 1 98.19 208 ILE B N 1
ATOM 3334 C CA . ILE B 1 208 ? 7.5 -8.352 -13.086 1 98.19 208 ILE B CA 1
ATOM 3335 C C . ILE B 1 208 ? 8.422 -9.523 -12.773 1 98.19 208 ILE B C 1
ATOM 3337 O O . ILE B 1 208 ? 9.57 -9.555 -13.227 1 98.19 208 ILE B O 1
ATOM 3341 N N . VAL B 1 209 ? 7.969 -10.445 -11.977 1 98.88 209 VAL B N 1
ATOM 3342 C CA . VAL B 1 209 ? 8.633 -11.711 -11.68 1 98.88 209 VAL B CA 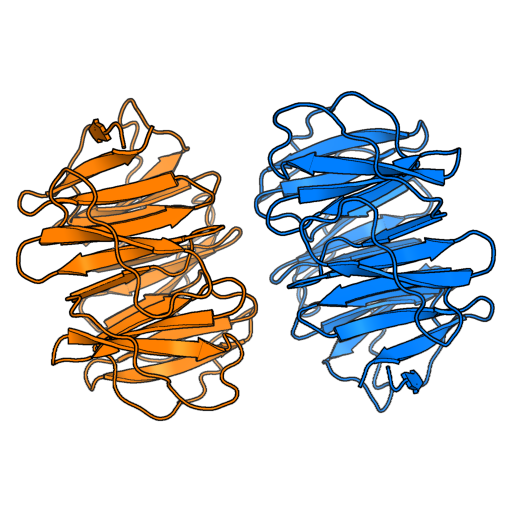1
ATOM 3343 C C . VAL B 1 209 ? 7.703 -12.875 -12.031 1 98.88 209 VAL B C 1
ATOM 3345 O O . VAL B 1 209 ? 6.484 -12.703 -12.094 1 98.88 209 VAL B O 1
ATOM 3348 N N . GLY B 1 210 ? 8.312 -14.016 -12.305 1 98.94 210 GLY B N 1
ATOM 3349 C CA . GLY B 1 210 ? 7.492 -15.188 -12.578 1 98.94 210 GLY B CA 1
ATOM 3350 C C . GLY B 1 210 ? 8.289 -16.469 -12.641 1 98.94 210 GLY B C 1
ATOM 3351 O O . GLY B 1 210 ? 9.516 -16.453 -12.531 1 98.94 210 GLY B O 1
ATOM 3352 N N . VAL B 1 211 ? 7.52 -17.5 -12.773 1 98.94 211 VAL B N 1
ATOM 3353 C CA . VAL B 1 211 ? 8.102 -18.828 -12.898 1 98.94 211 VAL B CA 1
ATOM 3354 C C . VAL B 1 211 ? 7.539 -19.516 -14.141 1 98.94 211 VAL B C 1
ATOM 3356 O O . VAL B 1 211 ? 6.375 -19.328 -14.492 1 98.94 211 VAL B O 1
ATOM 3359 N N . ASN B 1 212 ? 8.375 -20.328 -14.734 1 98.88 212 ASN B N 1
ATOM 3360 C CA . ASN B 1 212 ? 7.914 -21.016 -15.93 1 98.88 212 ASN B CA 1
ATOM 3361 C C . ASN B 1 212 ? 7.492 -22.453 -15.625 1 98.88 212 ASN B C 1
ATOM 3363 O O . ASN B 1 212 ? 7.379 -22.828 -14.461 1 98.88 212 ASN B O 1
ATOM 3367 N N . SER B 1 213 ? 7.254 -23.203 -16.703 1 98.81 213 SER B N 1
ATOM 3368 C CA . SER B 1 213 ? 6.645 -24.516 -16.562 1 98.81 213 SER B CA 1
ATOM 3369 C C . SER B 1 213 ? 7.602 -25.5 -15.906 1 98.81 213 SER B C 1
ATOM 3371 O O . SER B 1 213 ? 7.172 -26.531 -15.359 1 98.81 213 SER B O 1
ATOM 3373 N N . VAL B 1 214 ? 8.891 -25.188 -15.977 1 98.75 214 VAL B N 1
ATOM 3374 C CA . VAL B 1 214 ? 9.859 -26.078 -15.352 1 98.75 214 VAL B CA 1
ATOM 3375 C C . VAL B 1 214 ? 10.398 -25.453 -14.07 1 98.75 214 VAL B C 1
ATOM 3377 O O . VAL B 1 214 ? 11.477 -25.828 -13.602 1 98.75 214 VAL B O 1
ATOM 3380 N N . ASP B 1 215 ? 9.828 -24.391 -13.602 1 98.94 215 ASP B N 1
ATOM 3381 C CA . ASP B 1 215 ? 9.992 -23.781 -12.281 1 98.94 215 ASP B CA 1
ATOM 3382 C C . ASP B 1 215 ? 11.219 -22.875 -12.234 1 98.94 215 ASP B C 1
ATOM 3384 O O . ASP B 1 215 ? 11.695 -22.531 -11.156 1 98.94 215 ASP B O 1
ATOM 3388 N N . ASN B 1 216 ? 11.719 -22.516 -13.383 1 98.94 216 ASN B N 1
ATOM 3389 C CA . ASN B 1 216 ? 12.742 -21.469 -13.383 1 98.94 216 ASN B CA 1
ATOM 3390 C C . ASN B 1 216 ? 12.164 -20.125 -12.992 1 98.94 216 ASN B C 1
ATOM 3392 O O . ASN B 1 216 ? 11.016 -19.812 -13.312 1 98.94 216 ASN B O 1
ATOM 3396 N N . ILE B 1 217 ? 13.008 -19.359 -12.391 1 98.94 217 ILE B N 1
ATOM 3397 C CA . ILE B 1 217 ? 12.578 -18.078 -11.844 1 98.94 217 ILE B CA 1
ATOM 3398 C C . ILE B 1 217 ? 13.117 -16.938 -12.719 1 98.94 217 ILE B C 1
ATOM 3400 O O . ILE B 1 217 ? 14.305 -16.906 -13.039 1 98.94 217 ILE B O 1
ATOM 3404 N N . TYR B 1 218 ? 12.242 -16.031 -13.008 1 98.88 218 TYR B N 1
ATOM 3405 C CA . TYR B 1 218 ? 12.648 -14.922 -13.859 1 98.88 218 TYR B CA 1
ATOM 3406 C C . TYR B 1 218 ? 12.203 -13.586 -13.266 1 98.88 218 TYR B C 1
ATOM 3408 O O . TYR B 1 218 ? 11.117 -13.492 -12.68 1 98.88 218 TYR B O 1
ATOM 3416 N N . ARG B 1 219 ? 13.016 -12.609 -13.453 1 98.5 219 ARG B N 1
ATOM 3417 C CA . ARG B 1 219 ? 12.766 -11.219 -13.086 1 98.5 219 ARG B CA 1
ATOM 3418 C C . ARG B 1 219 ? 13.07 -10.281 -14.242 1 98.5 219 ARG B C 1
ATOM 3420 O O . ARG B 1 219 ? 14.078 -10.438 -14.938 1 98.5 219 ARG B O 1
ATOM 3427 N N . SER B 1 220 ? 12.164 -9.312 -14.406 1 96.69 220 SER B N 1
ATOM 3428 C CA . SER B 1 220 ? 12.445 -8.32 -15.43 1 96.69 220 SER B CA 1
ATOM 3429 C C . SER B 1 220 ? 13.523 -7.344 -14.977 1 96.69 220 SER B C 1
ATOM 3431 O O . SER B 1 220 ? 13.688 -7.113 -13.773 1 96.69 220 SER B O 1
ATOM 3433 N N . GLY B 1 221 ? 14.219 -6.852 -15.969 1 87.31 221 GLY B N 1
ATOM 3434 C CA . GLY B 1 221 ? 15.273 -5.895 -15.68 1 87.31 221 GLY B CA 1
ATOM 3435 C C . GLY B 1 221 ? 14.758 -4.484 -15.469 1 87.31 221 GLY B C 1
ATOM 3436 O O . GLY B 1 221 ? 13.656 -4.148 -15.914 1 87.31 221 GLY B O 1
#

Nearest PDB structures (foldseek):
  5fsb-assembly1_A-1  TM=8.605E-01  e=2.557E-18  Laccaria bicolor S238N-H82
  5fsb-assembly1_B  TM=8.541E-01  e=6.342E-18  Laccaria bicolor S238N-H82
  4v0n-assembly4_F  TM=6.467E-01  e=3.356E-06  Chlamydomonas reinhardtii
  6voa-assembly1_B  TM=5.760E-01  e=7.665E-05  Bos taurus
  6sj7-assembly1_B  TM=4.874E-01  e=6.381E-04  Homo sapiens

InterPro domains:
  IPR006624 Beta-propeller repeat TECPR [PF19193] (2-145)
  IPR006624 Beta-propeller repeat TECPR [SM00706] (1-34)
  IPR006624 Beta-propeller repeat TECPR [SM00706] (39-72)
  IPR006624 Beta-propeller repeat TECPR [SM00706] (76-110)
  IPR006624 Beta-propeller repeat TECPR [SM00706] (114-147)
  IPR006624 Beta-propeller repeat TECPR [SM00706] (151-185)
  IPR006624 Beta-propeller repeat TECPR [SM00706] (189-221)
  IPR051513 Tectonin beta-propeller repeat-containing [PTHR23250] (2-145)